Protein AF-0000000077381656 (afdb_homodimer)

Solvent-accessible surface area (backbone atoms only — not comparable to full-atom values): 23463 Å² total; per-residue (Å²): 128,86,70,74,46,64,30,61,81,81,68,75,57,71,47,64,65,58,49,47,50,50,49,53,52,39,46,58,72,67,50,82,81,83,72,47,64,28,35,45,24,39,45,29,92,87,41,49,25,40,42,42,78,43,64,52,71,50,64,46,96,87,68,21,48,31,38,74,52,41,70,78,34,67,66,43,50,25,39,72,77,38,36,39,21,8,30,30,33,74,46,70,72,35,52,33,76,84,64,41,86,60,57,25,30,34,37,41,29,32,39,36,14,37,55,41,74,58,54,74,88,57,45,57,67,55,54,71,69,49,52,68,71,57,53,52,41,70,73,70,47,58,51,72,33,77,52,57,63,69,58,50,48,51,50,50,52,51,50,51,51,51,44,65,71,67,70,56,82,82,75,82,57,89,46,60,47,38,31,34,35,47,57,50,26,41,37,41,35,30,36,31,90,84,25,50,56,27,27,41,35,32,38,62,42,96,88,67,47,51,48,76,43,44,27,33,100,129,87,70,70,45,63,30,62,82,80,69,74,57,72,48,62,65,59,50,47,50,51,47,53,51,38,46,58,72,67,48,82,81,82,72,46,65,29,35,44,23,39,44,32,92,89,42,49,24,41,41,43,76,43,63,53,72,49,63,44,96,87,68,21,49,30,40,74,51,41,69,78,32,68,68,42,51,24,39,72,75,38,38,41,21,8,30,30,34,75,46,70,73,35,52,33,76,83,64,40,84,62,58,25,30,34,35,42,30,32,39,35,14,38,54,42,71,58,56,74,88,57,45,57,67,56,54,71,69,50,51,67,72,57,53,50,42,70,72,69,48,59,49,72,33,79,50,56,63,70,60,50,49,52,50,50,54,50,51,51,52,53,43,66,70,66,70,56,82,81,74,83,56,88,47,59,47,38,32,34,34,47,58,48,26,42,37,42,36,31,36,30,89,80,25,51,54,26,26,39,36,33,37,60,41,95,87,68,48,52,48,76,41,45,27,32,100

Radius of gyration: 22.4 Å; Cα contacts (8 Å, |Δi|>4): 888; chains: 2; bounding box: 55×70×51 Å

InterPro domains:
  IPR000659 Pyridoxamine 5'-phosphate oxidase [PTHR10851] (9-215)
  IPR011576 Pyridoxamine 5'-phosphate oxidase, N-terminal [PF01243] (35-140)
  IPR012349 FMN-binding split barrel [G3DSA:2.30.110.10] (1-216)

pLDDT: mean 92.42, std 8.84, range [33.41, 98.88]

Sequence (434 aa):
MSQSAVAHIENFPCEPVTLFKQIIDAFSKKSTDGFTLMNLATVDEEFGVLNRNVIYRGLSEDDCIIYVTQRFTRNYKNIQANAKCGIAFYLPNLVVPSQGPNPANWQVRLIGATAEELPDSQLDAWWEKELLSSQIRDYIFPCGQPVNYDELLAKHDQFLRDYLASGRPLKRPATYTAFKFRAQRWDFLKAGSGQIADRVQYRCQQNGEWLATHVSTMSQSAVAHIENFPCEPVTLFKQIIDAFSKKSTDGFTLMNLATVDEEFGVLNRNVIYRGLSEDDCIIYVTQRFTRNYKNIQANAKCGIAFYLPNLVVPSQGPNPANWQVRLIGATAEELPDSQLDAWWEKELLSSQIRDYIFPCGQPVNYDELLAKHDQFLRDYLASGRPLKRPATYTAFKFRAQRWDFLKAGSGQIADRVQYRCQQNGEWLATHVST

Secondary structure (DSSP, 8-state):
---PEE-------SSHHHHHHHHHHHHHHH-SSS-EEEEEEEEETTTEEEEEEEEE--B-TTS-EEEEEETTSHHHHHHHH--EEEEEEEEEEE--GGG-SS-EEEEEEEEEEEEEEPPHHHHHHHHHHS-HHHHHHHHH--TTSB--HHHHHHHHHHHHHHHHHH-PPPPPPTTEEEEEEE-SEEEEEEE-TTEE-EEEEEEE-TTS-EEEEEB--/---PEE-------SSHHHHHHHHHHHHHHH-SSS-EEEEEEEEETTTEEEEEEEEE--B-TTS-EEEEEETTSHHHHHHHH--EEEEEEEEEEE--GGG-SS-EEEEEEEEEEEEEEPPHHHHHHHHHHS-HHHHHHHHH--TTSB--HHHHHHHHHHHHHHHHHH-PPPPPPTTEEEEEEE-SEEEEEEE-TTEE-EEEEEEE-TTS-EEEEEB--

Nearest PDB structures (foldseek):
  1jnw-assembly1_A-2  TM=8.272E-01  e=2.219E-14  Escherichia coli
  1ci0-assembly1_B  TM=8.255E-01  e=2.529E-12  Saccharomyces cerevisiae
  2a2j-assembly1_B  TM=8.279E-01  e=3.579E-11  Mycobacterium tuberculosis
  2fhq-assembly1_B  TM=6.643E-01  e=4.473E-05  Bacteroides thetaiotaomicron VPI-5482
  2hq7-assembly1_B  TM=6.265E-01  e=3.189E-05  Clostridium acetobutylicum

Organism: NCBI:txid30044

Foldseek 3Di:
DPPFAALDQDDCDQDNLVVVCLQVVQLCVVDDVNWFKKKKKFQAPPPGIDIDIATFPAADPVGFTKGKDFCPARVNVRCVVPQWMKMKGWRAQTQRPVSDGGTWIKMKIFARKGKDWDDPVCQQVVVVPDDPLVVLCVPQPPPPDDDDVVVSVVSSVVVVVVCVVVVDDDDDDPGIIMITIDGQKMKMWIGDPRHQIWIWMWGQDPVRTIDIDIDHD/DPPFAALDQDDCDQDNLVVVCLQVVQLCVVDDVNWFKKKKKFQAPPPGIDIDIATFLAADPVGFTKGKDFCPARVNVRCVVPQWMKMKGWRAQTQRPVSDGGTWIKMKIFARKGKDWDDPVCQQVVVVPDDPLVVLCVPQPPPPDDDDVVVSVVSSVVVVVVCVVVVDDDDDDPGIIMITIDGQKMKMWIGDPSHQIWIWMWGQDPVRTIDIDIDHD

Structure (mmCIF, N/CA/C/O backbone):
data_AF-0000000077381656-model_v1
#
loop_
_entity.id
_entity.type
_entity.pdbx_description
1 polymer "pyridoxal 5'-phosphate synthase"
#
loop_
_atom_site.group_PDB
_atom_site.id
_atom_site.type_symbol
_atom_site.label_atom_id
_atom_site.label_alt_id
_atom_site.label_comp_id
_atom_site.label_asym_id
_atom_site.label_entity_id
_atom_site.label_seq_id
_atom_site.pdbx_PDB_ins_code
_atom_site.Cartn_x
_atom_site.Cartn_y
_atom_site.Cartn_z
_atom_site.occupancy
_atom_site.B_iso_or_equiv
_atom_site.auth_seq_id
_atom_site.auth_comp_id
_atom_site.auth_asym_id
_atom_site.auth_atom_id
_atom_site.pdbx_PDB_model_num
ATOM 1 N N . MET A 1 1 ? 8.781 20.469 30.531 1 34.16 1 MET A N 1
ATOM 2 C CA . MET A 1 1 ? 7.941 20.609 29.344 1 34.16 1 MET A CA 1
ATOM 3 C C . MET A 1 1 ? 8.344 19.609 28.266 1 34.16 1 MET A C 1
ATOM 5 O O . MET A 1 1 ? 9.508 19.578 27.859 1 34.16 1 MET A O 1
ATOM 9 N N . SER A 1 2 ? 7.746 18.469 28.156 1 42.62 2 SER A N 1
ATOM 10 C CA . SER A 1 2 ? 8.211 17.25 27.516 1 42.62 2 SER A CA 1
ATOM 11 C C . SER A 1 2 ? 8.555 17.5 26.047 1 42.62 2 SER A C 1
ATOM 13 O O . 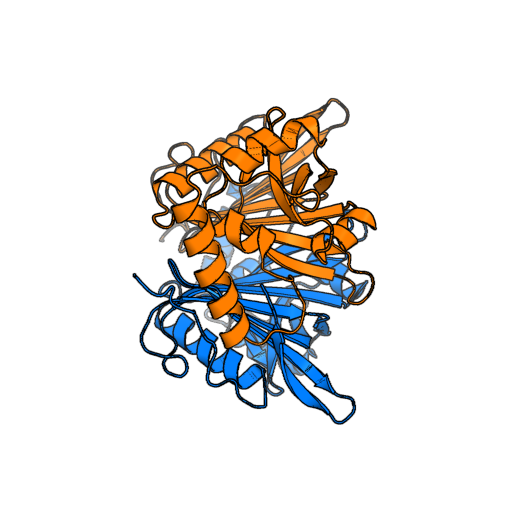SER A 1 2 ? 7.727 18 25.281 1 42.62 2 SER A O 1
ATOM 15 N N . GLN A 1 3 ? 9.781 18 25.781 1 49.53 3 GLN A N 1
ATOM 16 C CA . GLN A 1 3 ? 10.305 18.188 24.422 1 49.53 3 GLN A CA 1
ATOM 17 C C . GLN A 1 3 ? 9.852 17.062 23.5 1 49.53 3 GLN A C 1
ATOM 19 O O . GLN A 1 3 ? 9.945 15.883 23.859 1 49.53 3 GLN A O 1
ATOM 24 N N . SER A 1 4 ? 8.984 17.5 22.562 1 60.78 4 SER A N 1
ATOM 25 C CA . SER A 1 4 ? 8.633 16.5 21.562 1 60.78 4 SER A CA 1
ATOM 26 C C . SER A 1 4 ? 9.883 15.828 21 1 60.78 4 SER A C 1
ATOM 28 O O . SER A 1 4 ? 10.977 16.391 21.062 1 60.78 4 SER A O 1
ATOM 30 N N . ALA A 1 5 ? 9.812 14.523 20.891 1 69.12 5 ALA A N 1
ATOM 31 C CA . ALA A 1 5 ? 10.93 13.789 20.312 1 69.12 5 ALA A CA 1
ATOM 32 C C . ALA A 1 5 ? 10.766 13.648 18.797 1 69.12 5 ALA A C 1
ATOM 34 O O . ALA A 1 5 ? 9.695 13.938 18.25 1 69.12 5 ALA A O 1
ATOM 35 N N . VAL A 1 6 ? 11.82 13.688 18.109 1 71.56 6 VAL A N 1
ATOM 36 C CA . VAL A 1 6 ? 11.836 13.484 16.656 1 71.56 6 VAL A CA 1
ATOM 37 C C . VAL A 1 6 ? 12.234 12.047 16.344 1 71.56 6 VAL A C 1
ATOM 39 O O . VAL A 1 6 ? 13.133 11.492 16.984 1 71.56 6 VAL A O 1
ATOM 42 N N . ALA A 1 7 ? 11.5 11.477 15.406 1 83.56 7 ALA A N 1
ATOM 43 C CA . ALA A 1 7 ? 11.984 10.219 14.844 1 83.56 7 ALA A CA 1
ATOM 44 C C . ALA A 1 7 ? 13.062 10.461 13.789 1 83.56 7 ALA A C 1
ATOM 46 O O . ALA A 1 7 ? 12.875 10.141 12.617 1 83.56 7 ALA A O 1
ATOM 47 N N . HIS A 1 8 ? 14.141 10.945 14.195 1 86.5 8 HIS A N 1
ATOM 48 C CA . HIS A 1 8 ? 15.195 11.461 13.336 1 86.5 8 HIS A CA 1
ATOM 49 C C . HIS A 1 8 ? 15.883 10.328 12.57 1 86.5 8 HIS A C 1
ATOM 51 O O . HIS A 1 8 ? 16.188 9.281 13.148 1 86.5 8 HIS A O 1
ATOM 57 N N . ILE A 1 9 ? 16.031 10.586 11.289 1 91.81 9 ILE A N 1
ATOM 58 C CA . ILE A 1 9 ? 16.891 9.719 10.492 1 91.81 9 ILE A CA 1
ATOM 59 C C . ILE A 1 9 ? 18.312 10.266 10.477 1 91.81 9 ILE A C 1
ATOM 61 O O . ILE A 1 9 ? 18.578 11.281 9.828 1 91.81 9 ILE A O 1
ATOM 65 N N . GLU A 1 10 ? 19.266 9.805 11.188 1 83.94 10 GLU A N 1
ATOM 66 C CA . GLU A 1 10 ? 20.562 10.391 11.5 1 83.94 10 GLU A CA 1
ATOM 67 C C . GLU A 1 10 ? 21.641 9.852 10.562 1 83.94 10 GLU A C 1
ATOM 69 O O . GLU A 1 10 ? 22.609 10.547 10.266 1 83.94 10 GLU A O 1
ATOM 74 N N . ASN A 1 11 ? 21.656 8.727 10.125 1 83.94 11 ASN A N 1
ATOM 75 C CA . ASN A 1 11 ? 22.703 8.07 9.352 1 83.94 11 ASN A CA 1
ATOM 76 C C . ASN A 1 11 ? 22.172 7.516 8.039 1 83.94 11 ASN A C 1
ATOM 78 O O . ASN A 1 11 ? 21.953 6.309 7.914 1 83.94 11 ASN A O 1
ATOM 82 N N . PHE A 1 12 ? 22.047 8.508 7.172 1 86.75 12 PHE A N 1
ATOM 83 C CA . PHE A 1 12 ? 21.594 7.914 5.926 1 86.75 12 PHE A CA 1
ATOM 84 C C . PHE A 1 12 ? 22.734 7.789 4.926 1 86.75 12 PHE A C 1
ATOM 86 O O . PHE A 1 12 ? 23.156 8.781 4.328 1 86.75 12 PHE A O 1
ATOM 93 N N . PRO A 1 13 ? 23.156 6.652 4.613 1 94.25 13 PRO A N 1
ATOM 94 C CA . PRO A 1 13 ? 24.219 6.297 3.688 1 94.25 13 PRO A CA 1
ATOM 95 C C . PRO A 1 13 ? 24.109 7.004 2.34 1 94.25 13 PRO A C 1
ATOM 97 O O . PRO A 1 13 ? 23.016 7.477 1.982 1 94.25 13 PRO A O 1
ATOM 100 N N . CYS A 1 14 ? 25.266 6.988 1.572 1 94.94 14 CYS A N 1
ATOM 101 C CA . CYS A 1 14 ? 25.281 7.637 0.266 1 94.94 14 CYS A CA 1
ATOM 102 C C . CYS A 1 14 ? 24.328 6.957 -0.7 1 94.94 14 CYS A C 1
ATOM 104 O O . CYS A 1 14 ? 23.672 7.621 -1.502 1 94.94 14 CYS A O 1
ATOM 106 N N . GLU A 1 15 ? 24.25 5.652 -0.53 1 96.44 15 GLU A N 1
ATOM 107 C CA . GLU A 1 15 ? 23.359 4.883 -1.394 1 96.44 15 GLU A CA 1
ATOM 108 C C . GLU A 1 15 ? 22.047 4.539 -0.679 1 96.44 15 GLU A C 1
ATOM 110 O O . GLU A 1 15 ? 22.062 3.938 0.396 1 96.44 15 GLU A O 1
ATOM 115 N N . PRO A 1 16 ? 20.969 4.891 -1.317 1 97.75 16 PRO A N 1
ATOM 116 C CA . PRO A 1 16 ? 19.688 4.609 -0.668 1 97.75 16 PRO A CA 1
ATOM 117 C C . PRO A 1 16 ? 19.453 3.119 -0.445 1 97.75 16 PRO A C 1
ATOM 119 O O . PRO A 1 16 ? 18.828 2.729 0.544 1 97.75 16 PRO A O 1
ATOM 122 N N . VAL A 1 17 ? 19.906 2.291 -1.351 1 97.62 17 VAL A N 1
ATOM 123 C CA . VAL A 1 17 ? 19.672 0.856 -1.246 1 97.62 17 VAL A CA 1
ATOM 124 C C . VAL A 1 17 ? 20.328 0.308 0.014 1 97.62 17 VAL A C 1
ATOM 126 O O . VAL A 1 17 ? 19.859 -0.674 0.594 1 97.62 17 VAL A O 1
ATOM 129 N N . THR A 1 18 ? 21.406 0.919 0.464 1 97.56 18 THR A N 1
ATOM 130 C CA . THR A 1 18 ? 22.062 0.519 1.702 1 97.56 18 THR A CA 1
ATOM 131 C C . THR A 1 18 ? 21.125 0.71 2.896 1 97.56 18 THR A C 1
ATOM 133 O O . THR A 1 18 ? 21 -0.176 3.744 1 97.56 18 THR A O 1
ATOM 136 N N . LEU A 1 19 ? 20.5 1.862 2.945 1 97.75 19 LEU A N 1
ATOM 137 C CA . LEU A 1 19 ? 19.531 2.109 4.012 1 97.75 19 LEU A CA 1
ATOM 138 C C . LEU A 1 19 ? 18.359 1.139 3.922 1 97.75 19 LEU A C 1
ATOM 140 O O . LEU A 1 19 ? 17.906 0.601 4.938 1 97.75 19 LEU A O 1
ATOM 144 N N . PHE A 1 20 ? 17.906 0.901 2.725 1 98.38 20 PHE A N 1
ATOM 145 C CA . PHE A 1 20 ? 16.828 -0.048 2.523 1 98.38 20 PHE A CA 1
ATOM 146 C C . PHE A 1 20 ? 17.203 -1.425 3.057 1 98.38 20 PHE A C 1
ATOM 148 O O . PHE A 1 20 ? 16.422 -2.051 3.779 1 98.38 20 PHE A O 1
ATOM 155 N N . LYS A 1 21 ? 18.344 -1.89 2.711 1 97.69 21 LYS A N 1
ATOM 156 C CA . LYS A 1 21 ? 18.828 -3.195 3.162 1 97.69 21 LYS A CA 1
ATOM 157 C C . LYS A 1 21 ? 18.828 -3.281 4.688 1 97.69 21 LYS A C 1
ATOM 159 O O . LYS A 1 21 ? 18.438 -4.305 5.254 1 97.69 21 LYS A O 1
ATOM 164 N N . GLN A 1 22 ? 19.234 -2.246 5.352 1 97.19 22 GLN A N 1
ATOM 165 C CA . GLN A 1 22 ? 19.25 -2.219 6.812 1 97.19 22 GLN A CA 1
ATOM 166 C C . GLN A 1 22 ? 17.844 -2.342 7.379 1 97.19 22 GLN A C 1
ATOM 168 O O . GLN A 1 22 ? 17.625 -3.078 8.344 1 97.19 22 GLN A O 1
ATOM 173 N N . ILE A 1 23 ? 16.922 -1.679 6.785 1 97.31 23 ILE A N 1
ATOM 174 C CA . ILE A 1 23 ? 15.539 -1.657 7.25 1 97.31 23 ILE A CA 1
ATOM 175 C C . ILE A 1 23 ? 14.883 -3.012 6.984 1 97.31 23 ILE A C 1
ATOM 177 O O . ILE A 1 23 ? 14.289 -3.607 7.887 1 97.31 23 ILE A O 1
ATOM 181 N N . ILE A 1 24 ? 15.047 -3.475 5.742 1 97.25 24 ILE A N 1
ATOM 182 C CA . ILE A 1 24 ? 14.359 -4.695 5.344 1 97.25 24 ILE A CA 1
ATOM 183 C C . ILE A 1 24 ? 14.953 -5.895 6.074 1 97.25 24 ILE A C 1
ATOM 185 O O . ILE A 1 24 ? 14.25 -6.844 6.41 1 97.25 24 ILE A O 1
ATOM 189 N N . ASP A 1 25 ? 16.25 -5.891 6.309 1 95.5 25 ASP A N 1
ATOM 190 C CA . ASP A 1 25 ? 16.891 -6.945 7.09 1 95.5 25 ASP A CA 1
ATOM 191 C C . ASP A 1 25 ? 16.344 -6.98 8.516 1 95.5 25 ASP A C 1
ATOM 193 O O . ASP A 1 25 ? 16.094 -8.055 9.055 1 95.5 25 ASP A O 1
ATOM 197 N N . ALA A 1 26 ? 16.219 -5.812 9.117 1 96.19 26 ALA A N 1
ATOM 198 C CA . ALA A 1 26 ? 15.641 -5.738 10.453 1 96.19 26 ALA A CA 1
ATOM 199 C C . ALA A 1 26 ? 14.219 -6.301 10.461 1 96.19 26 ALA A C 1
ATOM 201 O O . ALA A 1 26 ? 13.836 -7.012 11.391 1 96.19 26 ALA A O 1
ATOM 202 N N . PHE A 1 27 ? 13.484 -5.949 9.445 1 96.31 27 PHE A N 1
ATOM 203 C CA . PHE A 1 27 ? 12.109 -6.418 9.367 1 96.31 27 PHE A CA 1
ATOM 204 C C . PHE A 1 27 ? 12.062 -7.934 9.211 1 96.31 27 PHE A C 1
ATOM 206 O O . PHE A 1 27 ? 11.234 -8.602 9.828 1 96.31 27 PHE A O 1
ATOM 213 N N . SER A 1 28 ? 12.898 -8.461 8.328 1 92.06 28 SER A N 1
ATOM 214 C CA . SER A 1 28 ? 12.93 -9.891 8.07 1 92.06 28 SER A CA 1
ATOM 215 C C . SER A 1 28 ? 13.227 -10.68 9.336 1 92.06 28 SER A C 1
ATOM 217 O O . SER A 1 28 ? 12.719 -11.789 9.516 1 92.06 28 SER A O 1
ATOM 219 N N . LYS A 1 29 ? 13.984 -10.188 10.211 1 90.81 29 LYS A N 1
ATOM 220 C CA . LYS A 1 29 ? 14.344 -10.844 11.461 1 90.81 29 LYS A CA 1
ATOM 221 C C . LYS A 1 29 ? 13.172 -10.828 12.445 1 90.81 29 LYS A C 1
ATOM 223 O O . LYS A 1 29 ? 13.047 -11.719 13.289 1 90.81 29 LYS 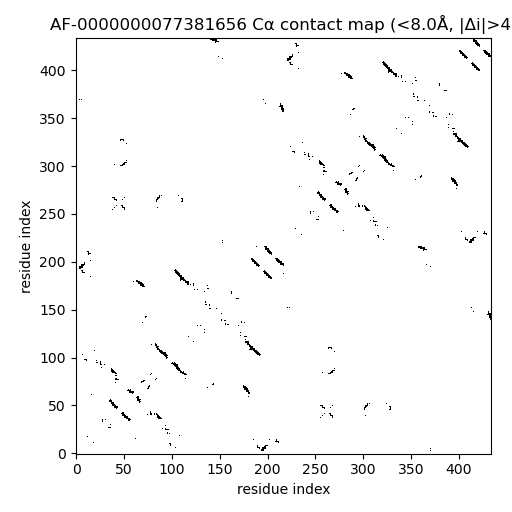A O 1
ATOM 228 N N . LYS A 1 30 ? 12.414 -9.836 12.297 1 87.75 30 LYS A N 1
ATOM 229 C CA . LYS A 1 30 ? 11.273 -9.672 13.203 1 87.75 30 LYS A CA 1
ATOM 230 C C . LYS A 1 30 ? 10.07 -10.477 12.711 1 87.75 30 LYS A C 1
ATOM 232 O O . LYS A 1 30 ? 9.312 -11.016 13.516 1 87.75 30 LYS A O 1
ATOM 237 N N . SER A 1 31 ? 9.93 -10.484 11.406 1 79.19 31 SER A N 1
ATOM 238 C CA . SER A 1 31 ? 8.742 -11.094 10.82 1 79.19 31 SER A CA 1
ATOM 239 C C . SER A 1 31 ? 8.773 -12.617 10.945 1 79.19 31 SER A C 1
ATOM 241 O O . SER A 1 31 ? 9.82 -13.234 10.734 1 79.19 31 SER A O 1
ATOM 243 N N . THR A 1 32 ? 7.59 -13.148 11.352 1 69.5 32 THR A N 1
ATOM 244 C CA . THR A 1 32 ? 7.52 -14.586 11.578 1 69.5 32 THR A CA 1
ATOM 245 C C . THR A 1 32 ? 6.848 -15.289 10.398 1 69.5 32 THR A C 1
ATOM 247 O O . THR A 1 32 ? 6.895 -16.516 10.289 1 69.5 32 THR A O 1
ATOM 250 N N . ASP A 1 33 ? 6.238 -14.562 9.547 1 69.06 33 ASP A N 1
ATOM 251 C CA . ASP A 1 33 ? 5.426 -15.234 8.539 1 69.06 33 ASP A CA 1
ATOM 252 C C . ASP A 1 33 ? 6.254 -15.555 7.297 1 69.06 33 ASP A C 1
ATOM 254 O O . ASP A 1 33 ? 5.785 -16.266 6.406 1 69.06 33 ASP A O 1
ATOM 258 N N . GLY A 1 34 ? 7.488 -15.141 7.316 1 71.75 34 GLY A N 1
ATOM 259 C CA . GLY A 1 34 ? 8.422 -15.539 6.273 1 71.75 34 GLY A CA 1
ATOM 260 C C . GLY A 1 34 ? 8.297 -14.703 5.016 1 71.75 34 GLY A C 1
ATOM 261 O O . GLY A 1 34 ? 9.094 -14.852 4.086 1 71.75 34 GLY A O 1
ATOM 262 N N . PHE A 1 35 ? 7.195 -13.844 4.941 1 82.69 35 PHE A N 1
ATOM 263 C CA . PHE A 1 35 ? 7.059 -13.055 3.725 1 82.69 35 PHE A CA 1
ATOM 264 C C . PHE A 1 35 ? 7.074 -11.562 4.043 1 82.69 35 PHE A C 1
ATOM 266 O O . PHE A 1 35 ? 6.578 -11.148 5.09 1 82.69 35 PHE A O 1
ATOM 273 N N . THR A 1 36 ? 7.742 -10.844 3.188 1 92.5 36 THR A N 1
ATOM 274 C CA . THR A 1 36 ? 7.641 -9.391 3.207 1 92.5 36 THR A CA 1
ATOM 275 C C . THR A 1 36 ? 6.785 -8.891 2.047 1 92.5 36 THR A C 1
ATOM 277 O O . THR A 1 36 ? 6.977 -9.312 0.903 1 92.5 36 THR A O 1
ATOM 280 N N . LEU A 1 37 ? 5.852 -8.078 2.418 1 95.5 37 LEU A N 1
ATOM 281 C CA . LEU A 1 37 ? 4.969 -7.551 1.384 1 95.5 37 LEU A CA 1
ATOM 282 C C . LEU A 1 37 ? 5.41 -6.156 0.954 1 95.5 37 LEU A C 1
ATOM 284 O O . LEU A 1 37 ? 6.035 -5.43 1.731 1 95.5 37 LEU A O 1
ATOM 288 N N . MET A 1 38 ? 5.113 -5.848 -0.214 1 98.06 38 MET A N 1
ATOM 289 C CA . MET A 1 38 ? 5.164 -4.484 -0.733 1 98.06 38 MET A CA 1
ATOM 290 C C . MET A 1 38 ? 3.908 -4.156 -1.531 1 98.06 38 MET A C 1
ATOM 292 O O . MET A 1 38 ? 3.213 -5.059 -2.002 1 98.06 38 MET A O 1
ATOM 296 N N . ASN A 1 39 ? 3.596 -2.898 -1.576 1 98.81 39 ASN A N 1
ATOM 297 C CA . ASN A 1 39 ? 2.527 -2.455 -2.465 1 98.81 39 ASN A CA 1
ATOM 298 C C . ASN A 1 39 ? 3.068 -2.059 -3.836 1 98.81 39 ASN A C 1
ATOM 300 O O . ASN A 1 39 ? 4.09 -1.377 -3.932 1 98.81 39 ASN A O 1
ATOM 304 N N . LEU A 1 40 ? 2.43 -2.57 -4.832 1 98.88 40 LEU A N 1
ATOM 305 C CA . LEU A 1 40 ? 2.771 -2.252 -6.211 1 98.88 40 LEU A CA 1
ATOM 306 C C . LEU A 1 40 ? 1.629 -1.51 -6.898 1 98.88 40 LEU A C 1
ATOM 308 O O . LEU A 1 40 ? 0.502 -2.008 -6.949 1 98.88 40 LEU A O 1
ATOM 312 N N . ALA A 1 41 ? 1.943 -0.337 -7.375 1 98.88 41 ALA A N 1
ATOM 313 C CA . ALA A 1 41 ? 0.974 0.432 -8.148 1 98.88 41 ALA A CA 1
ATOM 314 C C . ALA A 1 41 ? 1.371 0.491 -9.625 1 98.88 41 ALA A C 1
ATOM 316 O O . ALA A 1 41 ? 2.547 0.679 -9.945 1 98.88 41 ALA A O 1
ATOM 317 N N . THR A 1 42 ? 0.43 0.291 -10.492 1 98.56 42 THR A N 1
ATOM 318 C CA . THR A 1 42 ? 0.629 0.311 -11.938 1 98.56 42 THR A CA 1
ATOM 319 C C . THR A 1 42 ? -0.433 1.169 -12.617 1 98.56 42 THR A C 1
ATOM 321 O O . THR A 1 42 ? -1.458 1.493 -12.016 1 98.56 42 THR A O 1
ATOM 324 N N . VAL A 1 43 ? -0.097 1.575 -13.797 1 97 43 VAL A N 1
ATOM 325 C CA . VAL A 1 43 ? -1.084 2.238 -14.648 1 97 43 VAL A CA 1
ATOM 326 C C . VAL A 1 43 ? -1.929 1.193 -15.375 1 97 43 VAL A C 1
ATOM 328 O O . VAL A 1 43 ? -1.395 0.233 -15.93 1 97 43 VAL A O 1
ATOM 331 N N . ASP A 1 44 ? -3.199 1.38 -15.258 1 95.69 44 ASP A N 1
ATOM 332 C CA . ASP A 1 44 ? -4.145 0.448 -15.867 1 95.69 44 ASP A CA 1
ATOM 333 C C . ASP A 1 44 ? -5.008 1.146 -16.906 1 95.69 44 ASP A C 1
ATOM 335 O O . ASP A 1 44 ? -5.535 2.232 -16.672 1 95.69 44 ASP A O 1
ATOM 339 N N . GLU A 1 45 ? -5.156 0.568 -18.031 1 92.81 45 GLU A N 1
ATOM 340 C CA . GLU A 1 45 ? -5.895 1.181 -19.141 1 92.81 45 GLU A CA 1
ATOM 341 C C . GLU A 1 45 ? -7.387 1.264 -18.828 1 92.81 45 GLU A C 1
ATOM 343 O O . GLU A 1 45 ? -8.07 2.184 -19.281 1 92.81 45 GLU A O 1
ATOM 348 N N . GLU A 1 46 ? -7.887 0.384 -18.125 1 93.19 46 GLU A N 1
ATOM 349 C CA . GLU A 1 46 ? -9.32 0.299 -17.859 1 93.19 46 GLU A CA 1
ATOM 350 C C . GLU A 1 46 ? -9.719 1.179 -16.688 1 93.19 46 GLU A C 1
ATOM 352 O O . GLU A 1 46 ? -10.664 1.958 -16.781 1 93.19 46 GLU A O 1
ATOM 357 N N . PHE A 1 47 ? -8.875 1.16 -15.609 1 95.31 47 PHE A N 1
ATOM 358 C CA . PHE A 1 47 ? -9.289 1.778 -14.359 1 95.31 47 PHE A CA 1
ATOM 359 C C . PHE A 1 47 ? -8.438 2.998 -14.047 1 95.31 47 PHE A C 1
ATOM 361 O O . PHE A 1 47 ? -8.695 3.713 -13.07 1 95.31 47 PHE A O 1
ATOM 368 N N . GLY A 1 48 ? -7.367 3.227 -14.867 1 95.5 48 GLY A N 1
ATOM 369 C CA . GLY A 1 48 ? -6.441 4.32 -14.625 1 95.5 48 GLY A CA 1
ATOM 370 C C . GLY A 1 48 ? -5.234 3.916 -13.797 1 95.5 48 GLY A C 1
ATOM 371 O O . GLY A 1 48 ? -4.105 3.926 -14.289 1 95.5 48 GLY A O 1
ATOM 372 N N . VAL A 1 49 ? -5.504 3.568 -12.5 1 97.81 49 VAL A N 1
ATOM 373 C CA . VAL A 1 49 ? -4.418 3.146 -11.617 1 97.81 49 VAL A CA 1
ATOM 374 C C . VAL A 1 49 ? -4.891 1.996 -10.734 1 97.81 49 VAL A C 1
ATOM 376 O O . VAL A 1 49 ? -6.043 1.974 -10.297 1 97.81 49 VAL A O 1
ATOM 379 N N . LEU A 1 50 ? -4.027 1.053 -10.562 1 98 50 LEU A N 1
ATOM 380 C CA . LEU A 1 50 ? -4.273 -0.07 -9.656 1 98 50 LEU A CA 1
ATOM 381 C C . LEU A 1 50 ? -3.146 -0.209 -8.641 1 98 50 LEU A C 1
ATOM 383 O O . LEU A 1 50 ? -2.01 0.179 -8.914 1 98 50 LEU A O 1
ATOM 387 N N . ASN A 1 51 ? -3.506 -0.677 -7.508 1 98.56 51 ASN A N 1
ATOM 388 C CA . ASN A 1 51 ? -2.492 -1.064 -6.535 1 98.56 51 ASN A CA 1
ATOM 389 C C . ASN A 1 51 ? -2.889 -2.338 -5.789 1 98.56 51 ASN A C 1
ATOM 391 O O . ASN A 1 51 ? -4.074 -2.66 -5.691 1 98.56 51 ASN A O 1
ATOM 395 N N . ARG A 1 52 ? -1.899 -3.076 -5.355 1 98 52 ARG A N 1
ATOM 396 C CA . ARG A 1 52 ? -2.074 -4.309 -4.594 1 98 52 ARG A CA 1
ATOM 397 C C . ARG A 1 52 ? -0.804 -4.66 -3.826 1 98 52 ARG A C 1
ATOM 399 O O . ARG A 1 52 ? 0.296 -4.266 -4.219 1 98 52 ARG A O 1
ATOM 406 N N . ASN A 1 53 ? -1.019 -5.379 -2.781 1 97.5 53 ASN A N 1
ATOM 407 C CA . ASN A 1 53 ? 0.137 -5.934 -2.086 1 97.5 53 ASN A CA 1
ATOM 408 C C . ASN A 1 53 ? 0.629 -7.215 -2.752 1 97.5 53 ASN A C 1
ATOM 410 O O . ASN A 1 53 ? -0.173 -8.07 -3.129 1 97.5 53 ASN A O 1
ATOM 414 N N . VAL A 1 54 ? 1.884 -7.289 -2.947 1 96.56 54 VAL A N 1
ATOM 415 C CA . VAL A 1 54 ? 2.549 -8.453 -3.527 1 96.56 54 VAL A CA 1
ATOM 416 C C . VAL A 1 54 ? 3.725 -8.867 -2.648 1 96.56 54 VAL A C 1
ATOM 418 O O . VAL A 1 54 ? 4.098 -8.148 -1.719 1 96.56 54 VAL A O 1
ATOM 421 N N . ILE A 1 55 ? 4.234 -10.016 -2.906 1 94.5 55 ILE A N 1
ATOM 422 C CA . ILE A 1 55 ? 5.34 -10.523 -2.104 1 94.5 55 ILE A CA 1
ATOM 423 C C . ILE A 1 55 ? 6.66 -9.953 -2.621 1 94.5 55 ILE A C 1
ATOM 425 O O . ILE A 1 55 ? 6.949 -10.039 -3.816 1 94.5 55 ILE A O 1
ATOM 429 N N . TYR A 1 56 ? 7.359 -9.281 -1.748 1 96.75 56 TYR A N 1
ATOM 430 C CA . TYR A 1 56 ? 8.727 -8.859 -2.012 1 96.75 56 TYR A CA 1
ATOM 431 C C . TYR A 1 56 ? 9.664 -10.062 -2.09 1 96.75 56 TYR A C 1
ATOM 433 O O . TYR A 1 56 ? 9.719 -10.867 -1.158 1 96.75 56 TYR A O 1
ATOM 441 N N . ARG A 1 57 ? 10.438 -10.18 -3.217 1 95.62 57 ARG A N 1
ATOM 442 C CA . ARG A 1 57 ? 11.227 -11.383 -3.426 1 95.62 57 ARG A CA 1
ATOM 443 C C . ARG A 1 57 ? 12.711 -11.117 -3.172 1 95.62 57 ARG A C 1
ATOM 445 O O . ARG A 1 57 ? 13.539 -12.023 -3.303 1 95.62 57 ARG A O 1
ATOM 452 N N . GLY A 1 58 ? 13.023 -9.914 -2.852 1 95.62 58 GLY A N 1
ATOM 453 C CA . GLY A 1 58 ? 14.414 -9.57 -2.604 1 95.62 58 GLY A CA 1
ATOM 454 C C . GLY A 1 58 ? 14.984 -8.625 -3.637 1 95.62 58 GLY A C 1
ATOM 455 O O . GLY A 1 58 ? 14.242 -7.91 -4.316 1 95.62 58 GLY A O 1
ATOM 456 N N . LEU A 1 59 ? 16.312 -8.492 -3.641 1 96.62 59 LEU A N 1
ATOM 457 C CA . LEU A 1 59 ? 17.031 -7.609 -4.547 1 96.62 59 LEU A CA 1
ATOM 458 C C . LEU A 1 59 ? 17.781 -8.406 -5.605 1 96.62 59 LEU A C 1
ATOM 460 O O . LEU A 1 59 ? 18.312 -9.484 -5.32 1 96.62 59 LEU A O 1
ATOM 464 N N . SER A 1 60 ? 17.766 -7.887 -6.809 1 96.19 60 SER A N 1
ATOM 465 C CA . SER A 1 60 ? 18.641 -8.43 -7.852 1 96.19 60 SER A CA 1
ATOM 466 C C . SER A 1 60 ? 20.109 -8.156 -7.551 1 96.19 60 SER A C 1
ATOM 468 O O . SER A 1 60 ? 20.422 -7.461 -6.586 1 96.19 60 SER A O 1
ATOM 470 N N . GLU A 1 61 ? 21 -8.703 -8.383 1 93.06 61 GLU A N 1
ATOM 471 C CA . GLU A 1 61 ? 22.438 -8.492 -8.227 1 93.06 61 GLU A CA 1
ATOM 472 C C . GLU A 1 61 ? 22.797 -7.016 -8.336 1 93.06 61 GLU A C 1
ATOM 474 O O . GLU A 1 61 ? 23.719 -6.547 -7.684 1 93.06 61 GLU A O 1
ATOM 479 N N . ASP A 1 62 ? 22.109 -6.34 -9.164 1 94.75 62 ASP A N 1
ATOM 480 C CA . ASP A 1 62 ? 22.359 -4.914 -9.352 1 94.75 62 ASP A CA 1
ATOM 481 C C . ASP A 1 62 ? 21.453 -4.07 -8.469 1 94.75 62 ASP A C 1
ATOM 483 O O . ASP A 1 62 ? 21.109 -2.938 -8.82 1 94.75 62 ASP A O 1
ATOM 487 N N . ASP A 1 63 ? 20.875 -4.648 -7.375 1 95.31 63 ASP A N 1
ATOM 488 C CA . ASP A 1 63 ? 20.219 -3.988 -6.246 1 95.31 63 ASP A CA 1
ATOM 489 C C . ASP A 1 63 ? 18.859 -3.41 -6.66 1 95.31 63 ASP A C 1
ATOM 491 O O . ASP A 1 63 ? 18.484 -2.332 -6.203 1 95.31 63 ASP A O 1
ATOM 495 N N . CYS A 1 64 ? 18.156 -4.113 -7.602 1 97.62 64 CYS A N 1
ATOM 496 C CA . CYS A 1 64 ? 16.797 -3.75 -7.957 1 97.62 64 CYS A CA 1
ATOM 497 C C . CYS A 1 64 ? 15.789 -4.641 -7.234 1 97.62 64 CYS A C 1
ATOM 499 O O . CYS A 1 64 ? 16.047 -5.832 -7.035 1 97.62 64 CYS A O 1
ATOM 501 N N . ILE A 1 65 ? 14.68 -4.082 -6.82 1 98.31 65 ILE A N 1
ATOM 502 C CA . ILE A 1 65 ? 13.609 -4.832 -6.172 1 98.31 65 ILE A CA 1
ATOM 503 C C . ILE A 1 65 ? 13.023 -5.84 -7.156 1 98.31 65 ILE A C 1
ATOM 505 O O . ILE A 1 65 ? 12.773 -5.512 -8.32 1 98.31 65 ILE A O 1
ATOM 509 N N . ILE A 1 66 ? 12.719 -7.059 -6.66 1 98 66 ILE A N 1
ATOM 510 C CA . ILE A 1 66 ? 12.234 -8.117 -7.539 1 98 66 ILE A CA 1
ATOM 511 C C . ILE A 1 66 ? 10.773 -8.43 -7.211 1 98 66 ILE A C 1
ATOM 513 O O . ILE A 1 66 ? 10.406 -8.531 -6.039 1 98 66 ILE A O 1
ATOM 517 N N . TYR A 1 67 ? 10.023 -8.562 -8.25 1 98.31 67 TYR A N 1
ATOM 518 C CA . TYR A 1 67 ? 8.641 -9.008 -8.195 1 98.31 67 TYR A CA 1
ATOM 519 C C . TYR A 1 67 ? 8.398 -10.164 -9.156 1 98.31 67 TYR A C 1
ATOM 521 O O . TYR A 1 67 ? 8.695 -10.055 -10.352 1 98.31 67 TYR A O 1
ATOM 529 N N . VAL A 1 68 ? 7.855 -11.273 -8.648 1 97.12 68 VAL A N 1
ATOM 530 C CA . VAL A 1 68 ? 7.547 -12.445 -9.469 1 97.12 68 VAL A CA 1
ATOM 531 C C . VAL A 1 68 ? 6.055 -12.461 -9.797 1 97.12 68 VAL A C 1
ATOM 533 O O . VAL A 1 68 ? 5.219 -12.164 -8.945 1 97.12 68 VAL A O 1
ATOM 536 N N . THR A 1 69 ? 5.75 -12.805 -11.031 1 96.81 69 THR A N 1
ATOM 537 C CA . THR A 1 69 ? 4.367 -12.883 -11.492 1 96.81 69 THR A CA 1
ATOM 538 C C . THR A 1 69 ? 4.25 -13.82 -12.688 1 96.81 69 THR A C 1
ATOM 540 O O . THR A 1 69 ? 5.145 -14.633 -12.938 1 96.81 69 THR A O 1
ATOM 543 N N . GLN A 1 70 ? 3.049 -13.875 -13.281 1 96.31 70 GLN A N 1
ATOM 544 C CA . GLN A 1 70 ? 2.809 -14.664 -14.484 1 96.31 70 GLN A CA 1
ATOM 545 C C . GLN A 1 70 ? 2.469 -13.766 -15.672 1 96.31 70 GLN A C 1
ATOM 547 O O . GLN A 1 70 ? 1.839 -12.719 -15.508 1 96.31 70 GLN A O 1
ATOM 552 N N . ARG A 1 71 ? 2.783 -14.188 -16.875 1 96.25 71 ARG A N 1
ATOM 553 C CA . ARG A 1 71 ? 2.719 -13.375 -18.078 1 96.25 71 ARG A CA 1
ATOM 554 C C . ARG A 1 71 ? 1.272 -13.141 -18.5 1 96.25 71 ARG A C 1
ATOM 556 O O . ARG A 1 71 ? 1.011 -12.398 -19.453 1 96.25 71 ARG A O 1
ATOM 563 N N . PHE A 1 72 ? 0.299 -13.602 -17.766 1 93.56 72 PHE A N 1
ATOM 564 C CA . PHE A 1 72 ? -1.086 -13.391 -18.172 1 93.56 72 PHE A CA 1
ATOM 565 C C . PHE A 1 72 ? -1.836 -12.57 -17.125 1 93.56 72 PHE A C 1
ATOM 567 O O . PHE A 1 72 ? -3.01 -12.242 -17.312 1 93.56 72 PHE A O 1
ATOM 574 N N . THR A 1 73 ? -1.182 -12.289 -16.062 1 94.75 73 THR A N 1
ATOM 575 C CA . THR A 1 73 ? -1.838 -11.539 -15 1 94.75 73 THR A CA 1
ATOM 576 C C . THR A 1 73 ? -2.1 -10.102 -15.43 1 94.75 73 THR A C 1
ATOM 578 O O . THR A 1 73 ? -1.476 -9.602 -16.375 1 94.75 73 THR A O 1
ATOM 581 N N . ARG A 1 74 ? -2.951 -9.438 -14.797 1 94.06 74 ARG A N 1
ATOM 582 C CA . ARG A 1 74 ? -3.24 -8.031 -15.062 1 94.06 74 ARG A CA 1
ATOM 583 C C . ARG A 1 74 ? -2.008 -7.164 -14.82 1 94.06 74 ARG A C 1
ATOM 585 O O . ARG A 1 74 ? -1.738 -6.234 -15.586 1 94.06 74 ARG A O 1
ATOM 592 N N . ASN A 1 75 ? -1.274 -7.449 -13.742 1 94.94 75 ASN A N 1
ATOM 593 C CA . ASN A 1 75 ? -0.043 -6.715 -13.477 1 94.94 75 ASN A CA 1
ATOM 594 C C . ASN A 1 75 ? 0.916 -6.789 -14.664 1 94.94 75 ASN A C 1
ATOM 596 O O . ASN A 1 75 ? 1.499 -5.777 -15.062 1 94.94 75 ASN A O 1
ATOM 600 N N . TYR A 1 76 ? 1.065 -7.973 -15.102 1 96.94 76 TYR A N 1
ATOM 601 C CA . TYR A 1 76 ? 1.966 -8.164 -16.234 1 96.94 76 TYR A CA 1
ATOM 602 C C . TYR A 1 76 ? 1.536 -7.316 -17.422 1 96.94 76 TYR A C 1
ATOM 604 O O . TYR A 1 76 ? 2.354 -6.605 -18.016 1 96.94 76 TYR A O 1
ATOM 612 N N . LYS A 1 77 ? 0.277 -7.363 -17.766 1 96.81 77 LYS A N 1
ATOM 613 C CA . LYS A 1 77 ? -0.253 -6.609 -18.891 1 96.81 77 LYS A CA 1
ATOM 614 C C . LYS A 1 77 ? -0.071 -5.105 -18.688 1 96.81 77 LYS A C 1
ATOM 616 O O . LYS A 1 77 ? 0.3 -4.387 -19.609 1 96.81 77 LYS A O 1
ATOM 621 N N . ASN A 1 78 ? -0.35 -4.656 -17.5 1 97.75 78 ASN A N 1
ATOM 622 C CA . ASN A 1 78 ? -0.164 -3.244 -17.188 1 97.75 78 ASN A CA 1
ATOM 623 C C . ASN A 1 78 ? 1.281 -2.805 -17.406 1 97.75 78 ASN A C 1
ATOM 625 O O . ASN A 1 78 ? 1.534 -1.785 -18.047 1 97.75 78 ASN A O 1
ATOM 629 N N . ILE A 1 79 ? 2.195 -3.598 -16.875 1 98.31 79 ILE A N 1
ATOM 630 C CA . ILE A 1 79 ? 3.613 -3.248 -16.906 1 98.31 79 ILE A CA 1
ATOM 631 C C . ILE A 1 79 ? 4.125 -3.291 -18.344 1 98.31 79 ILE A C 1
ATOM 633 O O . ILE A 1 79 ? 4.941 -2.459 -18.734 1 98.31 79 ILE A O 1
ATOM 637 N N . GLN A 1 80 ? 3.605 -4.238 -19.094 1 97.88 80 GLN A N 1
ATOM 638 C CA . GLN A 1 80 ? 3.977 -4.305 -20.5 1 97.88 80 GLN A CA 1
ATOM 639 C C . GLN A 1 80 ? 3.533 -3.047 -21.25 1 97.88 80 GLN A C 1
ATOM 641 O O . GLN A 1 80 ? 4.246 -2.557 -22.125 1 97.88 80 GLN A O 1
ATOM 646 N N . ALA A 1 81 ? 2.404 -2.584 -20.922 1 97.69 81 ALA A N 1
ATOM 647 C CA . ALA A 1 81 ? 1.848 -1.408 -21.578 1 97.69 81 ALA A CA 1
ATOM 648 C C . ALA A 1 81 ? 2.525 -0.131 -21.094 1 97.69 81 ALA A C 1
ATOM 650 O O . ALA A 1 81 ? 2.705 0.817 -21.859 1 97.69 81 ALA A O 1
ATOM 651 N N . ASN A 1 82 ? 2.836 -0.026 -19.859 1 97.44 82 ASN A N 1
ATOM 652 C CA . ASN A 1 82 ? 3.494 1.1 -19.203 1 97.44 82 ASN A CA 1
ATOM 653 C C . ASN A 1 82 ? 4.395 0.637 -18.062 1 97.44 82 ASN A C 1
ATOM 655 O O . ASN A 1 82 ? 3.908 0.237 -17.016 1 97.44 82 ASN A O 1
ATOM 659 N N . ALA A 1 83 ? 5.664 0.779 -18.219 1 98.12 83 ALA A N 1
ATOM 660 C CA . ALA A 1 83 ? 6.637 0.174 -17.312 1 98.12 83 ALA A CA 1
ATOM 661 C C . ALA A 1 83 ? 6.797 1.007 -16.047 1 98.12 83 ALA A C 1
ATOM 663 O O . ALA A 1 83 ? 7.5 0.605 -15.109 1 98.12 83 ALA A O 1
ATOM 664 N N . LYS A 1 84 ? 6.195 2.195 -15.961 1 97.81 84 LYS A N 1
ATOM 665 C CA . LYS A 1 84 ? 6.277 3.029 -14.766 1 97.81 84 LYS A CA 1
ATOM 666 C C . LYS A 1 84 ? 5.434 2.449 -13.633 1 97.81 84 LYS A C 1
ATOM 668 O O . LYS A 1 84 ? 4.277 2.076 -13.836 1 97.81 84 LYS A O 1
ATOM 673 N N . CYS A 1 85 ? 6.039 2.385 -12.461 1 98.69 85 CYS A N 1
ATOM 674 C CA . CYS A 1 85 ? 5.379 1.804 -11.297 1 98.69 85 CYS A CA 1
ATOM 675 C C . CYS A 1 85 ? 5.664 2.621 -10.047 1 98.69 85 CYS A C 1
ATOM 677 O O . CYS A 1 85 ? 6.586 3.441 -10.031 1 98.69 85 CYS A O 1
ATOM 679 N N . GLY A 1 86 ? 4.812 2.5 -9.086 1 98.69 86 GLY A N 1
ATOM 680 C CA . GLY A 1 86 ? 5.066 2.928 -7.715 1 98.69 86 GLY A CA 1
ATOM 681 C C . GLY A 1 86 ? 5.16 1.772 -6.738 1 98.69 86 GLY A C 1
ATOM 682 O O . GLY A 1 86 ? 4.398 0.809 -6.832 1 98.69 86 GLY A O 1
ATOM 683 N N . ILE A 1 87 ? 6.098 1.83 -5.848 1 98.88 87 ILE A N 1
ATOM 684 C CA . ILE A 1 87 ? 6.27 0.777 -4.852 1 98.88 87 ILE A CA 1
ATOM 685 C C . ILE A 1 87 ? 6.352 1.394 -3.457 1 98.88 87 ILE A C 1
ATOM 687 O O . ILE A 1 87 ? 7.004 2.424 -3.264 1 98.88 87 ILE A O 1
ATOM 691 N N . ALA A 1 88 ? 5.719 0.767 -2.514 1 98.88 88 ALA A N 1
ATOM 692 C CA . ALA A 1 88 ? 5.777 1.229 -1.129 1 98.88 88 ALA A CA 1
ATOM 693 C C . ALA A 1 88 ? 5.844 0.053 -0.16 1 98.88 88 ALA A C 1
ATOM 695 O O . ALA A 1 88 ? 5.145 -0.949 -0.34 1 98.88 88 ALA A O 1
ATOM 696 N N . PHE A 1 89 ? 6.746 0.161 0.798 1 98.5 89 PHE A N 1
ATOM 697 C CA . PHE A 1 89 ? 6.816 -0.734 1.947 1 98.5 89 PHE A CA 1
ATOM 698 C C . PHE A 1 89 ? 6.328 -0.035 3.209 1 98.5 89 PHE A C 1
ATOM 700 O O . PHE A 1 89 ? 6.613 1.145 3.424 1 98.5 89 PHE A O 1
ATOM 707 N N . TYR A 1 90 ? 5.586 -0.719 3.961 1 97.12 90 TYR A N 1
ATOM 708 C CA . TYR A 1 90 ? 5.297 -0.289 5.324 1 97.12 90 TYR A CA 1
ATOM 709 C C . TYR A 1 90 ? 5.777 -1.323 6.336 1 97.12 90 TYR A C 1
ATOM 711 O O . TYR A 1 90 ? 5.359 -2.482 6.293 1 97.12 90 TYR A O 1
ATOM 719 N N . LEU A 1 91 ? 6.641 -0.913 7.145 1 96.25 91 LEU A N 1
ATOM 720 C CA . LEU A 1 91 ? 7.332 -1.774 8.094 1 96.25 91 LEU A CA 1
ATOM 721 C C . LEU A 1 91 ? 7.191 -1.237 9.516 1 96.25 91 LEU A C 1
ATOM 723 O O . LEU A 1 91 ? 8 -0.417 9.953 1 96.25 91 LEU A O 1
ATOM 727 N N . PRO A 1 92 ? 6.16 -1.739 10.234 1 92.88 92 PRO A N 1
ATOM 728 C CA . PRO A 1 92 ? 5.816 -1.135 11.523 1 92.88 92 PRO A CA 1
ATOM 729 C C . PRO A 1 92 ? 6.664 -1.671 12.68 1 92.88 92 PRO A C 1
ATOM 731 O O . PRO A 1 92 ? 7.094 -2.826 12.648 1 92.88 92 PRO A O 1
ATOM 734 N N . ASN A 1 93 ? 6.836 -0.772 13.672 1 91.69 93 ASN A N 1
ATOM 735 C CA . ASN A 1 93 ? 7.371 -1.134 14.977 1 91.69 93 ASN A CA 1
ATOM 736 C C . ASN A 1 93 ? 8.727 -1.829 14.859 1 91.69 93 ASN A C 1
ATOM 738 O O . ASN A 1 93 ? 8.914 -2.926 15.391 1 91.69 93 ASN A O 1
ATOM 742 N N . LEU A 1 94 ? 9.617 -1.155 14.195 1 94.25 94 LEU A N 1
ATOM 743 C CA . LEU A 1 94 ? 10.898 -1.768 13.875 1 94.25 94 LEU A CA 1
ATOM 744 C C . LEU A 1 94 ? 12.039 -1.07 14.617 1 94.25 94 LEU A C 1
ATOM 746 O O . LEU A 1 94 ? 12.062 0.159 14.711 1 94.25 94 LEU A O 1
ATOM 750 N N . VAL A 1 95 ? 12.867 -1.897 15.141 1 94.75 95 VAL A N 1
ATOM 751 C CA . VAL A 1 95 ? 14.156 -1.377 15.594 1 94.75 95 VAL A CA 1
ATOM 752 C C . VAL A 1 95 ? 15.219 -1.606 14.516 1 94.75 95 VAL A C 1
ATOM 754 O O . VAL A 1 95 ? 15.484 -2.748 14.133 1 94.75 95 VAL A O 1
ATOM 757 N N . VAL A 1 96 ? 15.695 -0.569 13.961 1 95.12 96 VAL A N 1
ATOM 758 C CA . VAL A 1 96 ? 16.812 -0.609 13.008 1 95.12 96 VAL A CA 1
ATOM 759 C C . VAL A 1 96 ? 18.094 -0.169 13.695 1 95.12 96 VAL A C 1
ATOM 761 O O . VAL A 1 96 ? 18.297 1.02 13.961 1 95.12 96 VAL A O 1
ATOM 764 N N . PRO A 1 97 ? 18.984 -1.06 13.93 1 94.31 97 PRO A N 1
ATOM 765 C CA . PRO A 1 97 ? 20.156 -0.771 14.773 1 94.31 97 PRO A CA 1
ATOM 766 C C . PRO A 1 97 ? 20.922 0.473 14.32 1 94.31 97 PRO A C 1
ATOM 768 O O . PRO A 1 97 ? 21.344 1.28 15.156 1 94.31 97 PRO A O 1
ATOM 771 N N . SER A 1 98 ? 21.078 0.688 13.094 1 93.44 98 SER A N 1
ATOM 772 C CA . SER A 1 98 ? 21.828 1.82 12.57 1 93.44 98 SER A CA 1
ATOM 773 C C . SER A 1 98 ? 21.094 3.133 12.797 1 93.44 98 SER A C 1
ATOM 775 O O . SER A 1 98 ? 21.641 4.211 12.586 1 93.44 98 SER A O 1
ATOM 777 N N . GLN A 1 99 ? 19.781 3.023 13.234 1 93.19 99 GLN A N 1
ATOM 778 C CA . GLN A 1 99 ? 18.953 4.211 13.383 1 93.19 99 GLN A CA 1
ATOM 779 C C . GLN A 1 99 ? 18.5 4.383 14.828 1 93.19 99 GLN A C 1
ATOM 781 O O . GLN A 1 99 ? 17.469 5.027 15.094 1 93.19 99 GLN A O 1
ATOM 786 N N . GLY A 1 100 ? 19.203 3.729 15.758 1 90.12 100 GLY A N 1
ATOM 787 C CA . GLY A 1 100 ? 18.922 3.893 17.172 1 90.12 100 GLY A CA 1
ATOM 788 C C . GLY A 1 100 ? 18.109 2.748 17.75 1 90.12 100 GLY A C 1
ATOM 789 O O . GLY A 1 100 ? 17.656 1.87 17.016 1 90.12 100 GLY A O 1
ATOM 790 N N . PRO A 1 101 ? 17.859 2.775 19.062 1 91.56 101 PRO A N 1
ATOM 791 C CA . PRO A 1 101 ? 17.297 1.62 19.766 1 91.56 101 PRO A CA 1
ATOM 792 C C . PRO A 1 101 ? 15.766 1.659 19.828 1 91.56 101 PRO A C 1
ATOM 794 O O . PRO A 1 101 ? 15.141 0.67 20.219 1 91.56 101 PRO A O 1
ATOM 797 N N . ASN A 1 102 ? 15.211 2.758 19.5 1 90.62 102 ASN A N 1
ATOM 798 C CA . ASN A 1 102 ? 13.773 2.912 19.672 1 90.62 102 ASN A CA 1
ATOM 799 C C . ASN A 1 102 ? 13 2.379 18.469 1 90.62 102 ASN A C 1
ATOM 801 O O . ASN A 1 102 ? 13.383 2.613 17.328 1 90.62 102 ASN A O 1
ATOM 805 N N . PRO A 1 103 ? 11.977 1.653 18.75 1 92.56 103 PRO A N 1
ATOM 806 C CA . PRO A 1 103 ? 11.148 1.191 17.625 1 92.56 103 PRO A CA 1
ATOM 807 C C . PRO A 1 103 ? 10.461 2.338 16.891 1 92.56 103 PRO A C 1
ATOM 809 O O . PRO A 1 103 ? 10.086 3.338 17.516 1 92.56 103 PRO A O 1
ATOM 812 N N . ALA A 1 104 ? 10.312 2.16 15.586 1 93.69 104 ALA A N 1
ATOM 813 C CA . ALA A 1 104 ? 9.633 3.137 14.742 1 93.69 104 ALA A CA 1
ATOM 814 C C . ALA A 1 104 ? 8.914 2.453 13.578 1 93.69 104 ALA A C 1
ATOM 816 O O . ALA A 1 104 ? 9.164 1.279 13.297 1 93.69 104 ALA A O 1
ATOM 817 N N . ASN A 1 105 ? 7.969 3.146 13.031 1 94.81 105 ASN A N 1
ATOM 818 C CA . ASN A 1 105 ? 7.352 2.738 11.773 1 94.81 105 ASN A CA 1
ATOM 819 C C . ASN A 1 105 ? 8.094 3.314 10.578 1 94.81 105 ASN A C 1
ATOM 821 O O . ASN A 1 105 ? 8.445 4.496 10.562 1 94.81 105 ASN A O 1
ATOM 825 N N . TRP A 1 106 ? 8.336 2.439 9.633 1 96.62 106 TRP A N 1
ATOM 826 C CA . TRP A 1 106 ? 9.031 2.881 8.438 1 96.62 106 TRP A CA 1
ATOM 827 C C . TRP A 1 106 ? 8.148 2.742 7.203 1 96.62 106 TRP A C 1
ATOM 829 O O . TRP A 1 106 ? 7.441 1.743 7.047 1 96.62 106 TRP A O 1
ATOM 839 N N . GLN A 1 107 ? 8.117 3.729 6.434 1 98 107 GLN A N 1
ATOM 840 C CA . GLN A 1 107 ? 7.641 3.623 5.059 1 98 107 GLN A CA 1
ATOM 841 C C . GLN A 1 107 ? 8.766 3.893 4.066 1 98 107 GLN A C 1
ATOM 843 O O . GLN A 1 107 ? 9.453 4.914 4.156 1 98 107 GLN A O 1
ATOM 848 N N . VAL A 1 108 ? 8.969 2.986 3.15 1 98.75 108 VAL A N 1
ATOM 849 C CA . VAL A 1 108 ? 9.953 3.141 2.086 1 98.75 108 VAL A CA 1
ATOM 850 C C . VAL A 1 108 ? 9.258 3.139 0.729 1 98.75 108 VAL A C 1
ATOM 852 O O . VAL A 1 108 ? 8.469 2.234 0.43 1 98.75 108 VAL A O 1
ATOM 855 N N . ARG A 1 109 ? 9.555 4.129 -0.063 1 98.75 109 ARG A N 1
ATOM 856 C CA . ARG A 1 109 ? 8.906 4.207 -1.369 1 98.75 109 ARG A CA 1
ATOM 857 C C . ARG A 1 109 ? 9.938 4.297 -2.488 1 98.75 109 ARG A C 1
ATOM 859 O O . ARG A 1 109 ? 10.961 4.965 -2.34 1 98.75 109 ARG A O 1
ATOM 866 N N . LEU A 1 110 ? 9.688 3.582 -3.523 1 98.69 110 LEU A N 1
ATOM 867 C CA . LEU A 1 110 ? 10.359 3.777 -4.805 1 98.69 110 LEU A CA 1
ATOM 868 C C . LEU A 1 110 ? 9.508 4.629 -5.738 1 98.69 110 LEU A C 1
ATOM 870 O O . LEU A 1 110 ? 8.477 4.172 -6.238 1 98.69 110 LEU A O 1
ATOM 874 N N . ILE A 1 111 ? 9.961 5.828 -5.953 1 97.62 111 ILE A N 1
ATOM 875 C CA . ILE A 1 111 ? 9.25 6.801 -6.77 1 97.62 111 ILE A CA 1
ATOM 876 C C . ILE A 1 111 ? 9.82 6.805 -8.188 1 97.62 111 ILE A C 1
ATOM 878 O O . ILE A 1 111 ? 11.039 6.793 -8.367 1 97.62 111 ILE A O 1
ATOM 882 N N . GLY A 1 112 ? 8.922 6.801 -9.156 1 96.44 112 GLY A N 1
ATOM 883 C CA . GLY A 1 112 ? 9.359 6.738 -10.547 1 96.44 112 GLY A CA 1
ATOM 884 C C . GLY A 1 112 ? 10.055 5.434 -10.891 1 96.44 112 GLY A C 1
ATOM 885 O O . GLY A 1 112 ? 11.039 5.43 -11.625 1 96.44 112 GLY A O 1
ATOM 886 N N . ALA A 1 113 ? 9.617 4.383 -10.305 1 97.88 113 ALA A N 1
ATOM 887 C CA . ALA A 1 113 ? 10.219 3.08 -10.586 1 97.88 113 ALA A CA 1
ATOM 888 C C . ALA A 1 113 ? 9.875 2.604 -11.992 1 97.88 113 ALA A C 1
ATOM 890 O O . ALA A 1 113 ? 8.727 2.73 -12.438 1 97.88 113 ALA A O 1
ATOM 891 N N . THR A 1 114 ? 10.883 2.072 -12.672 1 97.94 114 THR A N 1
ATOM 892 C CA . THR A 1 114 ? 10.68 1.467 -13.984 1 97.94 114 THR A CA 1
ATOM 893 C C . THR A 1 114 ? 10.922 -0.039 -13.93 1 97.94 114 THR A C 1
ATOM 895 O O . THR A 1 114 ? 11.953 -0.493 -13.422 1 97.94 114 THR A O 1
ATOM 898 N N . ALA A 1 115 ? 9.977 -0.748 -14.469 1 98.62 115 ALA A N 1
ATOM 899 C CA . ALA A 1 115 ? 10.039 -2.207 -14.461 1 98.62 115 ALA A CA 1
ATOM 900 C C . ALA A 1 115 ? 10.781 -2.736 -15.68 1 98.62 115 ALA A C 1
ATOM 902 O O . ALA A 1 115 ? 10.57 -2.258 -16.797 1 98.62 115 ALA A O 1
ATOM 903 N N . GLU A 1 116 ? 11.594 -3.678 -15.445 1 98.44 116 GLU A N 1
ATOM 904 C CA . GLU A 1 116 ? 12.258 -4.453 -16.484 1 98.44 116 GLU A CA 1
ATOM 905 C C . GLU A 1 116 ? 12.07 -5.953 -16.266 1 98.44 116 GLU A C 1
ATOM 907 O O . GLU A 1 116 ? 12.375 -6.465 -15.188 1 98.44 116 GLU A O 1
ATOM 912 N N . GLU A 1 117 ? 11.562 -6.625 -17.281 1 98.44 117 GLU A N 1
ATOM 913 C CA . GLU A 1 117 ? 11.383 -8.07 -17.156 1 98.44 117 GLU A CA 1
ATOM 914 C C . GLU A 1 117 ? 12.727 -8.797 -17.141 1 98.44 117 GLU A C 1
ATOM 916 O O . GLU A 1 117 ? 13.617 -8.469 -17.938 1 98.44 117 GLU A O 1
ATOM 921 N N . LEU A 1 118 ? 12.883 -9.695 -16.25 1 98 118 LEU A N 1
ATOM 922 C CA . LEU A 1 118 ? 14.102 -10.492 -16.25 1 98 118 LEU A CA 1
ATOM 923 C C . LEU A 1 118 ? 14.172 -11.391 -17.484 1 98 118 LEU A C 1
ATOM 925 O O . LEU A 1 118 ? 13.148 -11.922 -17.922 1 98 118 LEU A O 1
ATOM 929 N N . PRO A 1 119 ? 15.391 -11.586 -17.984 1 96.38 119 PRO A N 1
ATOM 930 C CA . PRO A 1 119 ? 15.523 -12.547 -19.078 1 96.38 119 PRO A CA 1
ATOM 931 C C . PRO A 1 119 ? 15.25 -13.984 -18.625 1 96.38 119 PRO A C 1
ATOM 933 O O . PRO A 1 119 ? 15.477 -14.328 -17.469 1 96.38 119 PRO A O 1
ATOM 936 N N . ASP A 1 120 ? 14.82 -14.781 -19.578 1 95.5 120 ASP A N 1
ATOM 937 C CA . ASP A 1 120 ? 14.477 -16.172 -19.297 1 95.5 120 ASP A CA 1
ATOM 938 C C . ASP A 1 120 ? 15.641 -16.906 -18.625 1 95.5 120 ASP A C 1
ATOM 940 O O . ASP A 1 120 ? 15.43 -17.781 -17.781 1 95.5 120 ASP A O 1
ATOM 944 N N . SER A 1 121 ? 16.844 -16.547 -18.969 1 95.12 121 SER A N 1
ATOM 945 C CA . SER A 1 121 ? 18.047 -17.203 -18.469 1 95.12 121 SER A CA 1
ATOM 946 C C . SER A 1 121 ? 18.188 -17.031 -16.953 1 95.12 121 SER A C 1
ATOM 948 O O . SER A 1 121 ? 18.891 -17.797 -16.297 1 95.12 121 SER A O 1
ATOM 950 N N . GLN A 1 122 ? 17.516 -16.062 -16.391 1 96.31 122 GLN A N 1
ATOM 951 C CA . GLN A 1 122 ? 17.641 -15.797 -14.969 1 96.31 122 GLN A CA 1
ATOM 952 C C . GLN A 1 122 ? 16.453 -16.359 -14.195 1 96.31 122 GLN A C 1
ATOM 954 O O . GLN A 1 122 ? 16.484 -16.453 -12.969 1 96.31 122 GLN A O 1
ATOM 959 N N . LEU A 1 123 ? 15.43 -16.719 -14.867 1 97.44 123 LEU A N 1
ATOM 960 C CA . LEU A 1 123 ? 14.164 -17.047 -14.227 1 97.44 123 LEU A CA 1
ATOM 961 C C . LEU A 1 123 ? 14.227 -18.438 -13.578 1 97.44 123 LEU A C 1
ATOM 963 O O . LEU A 1 123 ? 13.539 -18.688 -12.586 1 97.44 123 LEU A O 1
ATOM 967 N N . ASP A 1 124 ? 15.047 -19.328 -14.055 1 96.31 124 ASP A N 1
ATOM 968 C CA . ASP A 1 124 ? 15.156 -20.672 -13.492 1 96.31 124 ASP A CA 1
ATOM 969 C C . ASP A 1 124 ? 15.648 -20.625 -12.047 1 96.31 124 ASP A C 1
ATOM 971 O O . ASP A 1 124 ? 15.164 -21.375 -11.188 1 96.31 12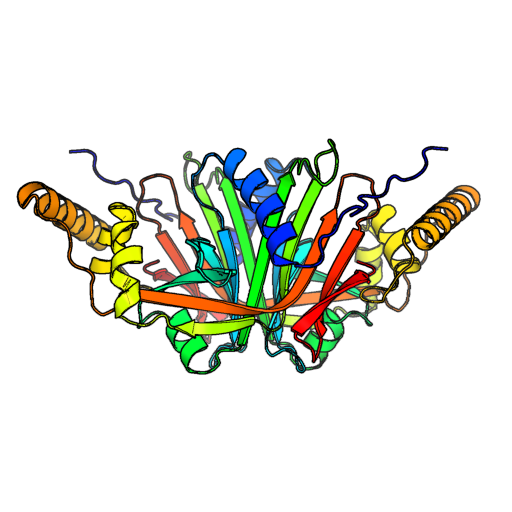4 ASP A O 1
ATOM 975 N N . ALA A 1 125 ? 16.625 -19.797 -11.867 1 94.94 125 ALA A N 1
ATOM 976 C CA . ALA A 1 125 ? 17.172 -19.656 -10.523 1 94.94 125 ALA A CA 1
ATOM 977 C C . ALA A 1 125 ? 16.109 -19.156 -9.539 1 94.94 125 ALA A C 1
ATOM 979 O O . ALA A 1 125 ? 16.062 -19.609 -8.391 1 94.94 125 ALA A O 1
ATOM 980 N N . TRP A 1 126 ? 15.289 -18.297 -9.984 1 95.69 126 TRP A N 1
ATOM 981 C CA . TRP A 1 126 ? 14.219 -17.781 -9.133 1 95.69 126 TRP A CA 1
ATOM 982 C C . TRP A 1 126 ? 13.141 -18.828 -8.914 1 95.69 126 TRP A C 1
ATOM 984 O O . TRP A 1 126 ? 12.625 -18.984 -7.809 1 95.69 126 TRP A O 1
ATOM 994 N N . TRP A 1 127 ? 12.82 -19.594 -9.93 1 96.81 127 TRP A N 1
ATOM 995 C CA . TRP A 1 127 ? 11.828 -20.656 -9.844 1 96.81 127 TRP A CA 1
ATOM 996 C C . TRP A 1 127 ? 12.25 -21.703 -8.82 1 96.81 127 TRP A C 1
ATOM 998 O O . TRP A 1 127 ? 11.43 -22.172 -8.031 1 96.81 127 TRP A O 1
ATOM 1008 N N . GLU A 1 128 ? 13.484 -22.016 -8.797 1 93.94 128 GLU A N 1
ATOM 1009 C CA . GLU A 1 128 ? 14.016 -23.047 -7.91 1 93.94 128 GLU A CA 1
ATOM 1010 C C . GLU A 1 128 ? 13.867 -22.641 -6.445 1 93.94 128 GLU A C 1
ATOM 1012 O O . GLU A 1 128 ? 13.766 -23.484 -5.566 1 93.94 128 GLU A O 1
ATOM 1017 N N . LYS A 1 129 ? 13.773 -21.391 -6.184 1 90.75 129 LYS A N 1
ATOM 1018 C CA . LYS A 1 129 ? 13.695 -20.891 -4.816 1 90.75 129 LYS A CA 1
ATOM 1019 C C . LYS A 1 129 ? 12.242 -20.781 -4.359 1 90.75 129 LYS A C 1
ATOM 1021 O O . LYS A 1 129 ? 11.969 -20.578 -3.174 1 90.75 129 LYS A O 1
ATOM 1026 N N . GLU A 1 130 ? 11.289 -20.984 -5.277 1 93.06 130 GLU A N 1
ATOM 1027 C CA . GLU A 1 130 ? 9.875 -20.844 -4.945 1 93.06 130 GLU A CA 1
ATOM 1028 C C . GLU A 1 130 ? 9.414 -21.984 -4.027 1 93.06 130 GLU A C 1
ATOM 1030 O O . GLU A 1 130 ? 9.828 -23.125 -4.188 1 93.06 130 GLU A O 1
ATOM 1035 N N . LEU A 1 131 ? 8.562 -21.625 -3.102 1 89.12 131 LEU A N 1
ATOM 1036 C CA . LEU A 1 131 ? 7.914 -22.656 -2.297 1 89.12 131 LEU A CA 1
ATOM 1037 C C . LEU A 1 131 ? 7.074 -23.578 -3.172 1 89.12 131 LEU A C 1
ATOM 1039 O O . LEU A 1 131 ? 6.48 -23.141 -4.16 1 89.12 131 LEU A O 1
ATOM 1043 N N . LEU A 1 132 ? 6.984 -24.812 -2.713 1 90.12 132 LEU A N 1
ATOM 1044 C CA . LEU A 1 132 ? 6.188 -25.781 -3.463 1 90.12 132 LEU A CA 1
ATOM 1045 C C . LEU A 1 132 ? 4.75 -25.281 -3.623 1 90.12 132 LEU A C 1
ATOM 1047 O O . LEU A 1 132 ? 4.152 -25.438 -4.691 1 90.12 132 LEU A O 1
ATOM 1051 N N . SER A 1 133 ? 4.172 -24.719 -2.621 1 87.75 133 SER A N 1
ATOM 1052 C CA . SER A 1 133 ? 2.805 -24.219 -2.693 1 87.75 133 SER A CA 1
ATOM 1053 C C . SER A 1 133 ? 2.664 -23.156 -3.773 1 87.75 133 SER A C 1
ATOM 1055 O O . SER A 1 133 ? 1.649 -23.094 -4.473 1 87.75 133 SER A O 1
ATOM 1057 N N . SER A 1 134 ? 3.676 -22.297 -3.896 1 89.19 134 SER A N 1
ATOM 1058 C CA . SER A 1 134 ? 3.672 -21.266 -4.926 1 89.19 134 SER A CA 1
ATOM 1059 C C . SER A 1 134 ? 3.807 -21.859 -6.32 1 89.19 134 SER A C 1
ATOM 1061 O O . SER A 1 134 ? 3.146 -21.422 -7.262 1 89.19 134 SER A O 1
ATOM 1063 N N . GLN A 1 135 ? 4.652 -22.891 -6.414 1 93.25 135 GLN A N 1
ATOM 1064 C CA . GLN A 1 135 ? 4.828 -23.562 -7.699 1 93.25 135 GLN A CA 1
ATOM 1065 C C . GLN A 1 135 ? 3.529 -24.219 -8.156 1 93.25 135 GLN A C 1
ATOM 1067 O O . GLN A 1 135 ? 3.137 -24.078 -9.32 1 93.25 135 GLN A O 1
ATOM 1072 N N . ILE A 1 136 ? 2.896 -24.859 -7.266 1 91.5 136 ILE A N 1
ATOM 1073 C CA . ILE A 1 136 ? 1.641 -25.531 -7.586 1 91.5 136 ILE A CA 1
ATOM 1074 C C . ILE A 1 136 ? 0.598 -24.5 -8.016 1 91.5 136 ILE A C 1
ATOM 1076 O O . ILE A 1 136 ? -0.116 -24.703 -9 1 91.5 136 ILE A O 1
ATOM 1080 N N . ARG A 1 137 ? 0.484 -23.438 -7.363 1 89.25 137 ARG A N 1
ATOM 1081 C CA . ARG A 1 137 ? -0.447 -22.359 -7.707 1 89.25 137 ARG A CA 1
ATOM 1082 C C . ARG A 1 137 ? -0.186 -21.844 -9.117 1 89.25 137 ARG A C 1
ATOM 1084 O O . ARG A 1 137 ? -1.125 -21.547 -9.859 1 89.25 137 ARG A O 1
ATOM 1091 N N . ASP A 1 138 ? 1.075 -21.703 -9.398 1 92 138 ASP A N 1
ATOM 1092 C CA . ASP A 1 138 ? 1.448 -21.188 -10.711 1 92 138 ASP A CA 1
ATOM 1093 C C . ASP A 1 138 ? 0.952 -22.109 -11.82 1 92 138 ASP A C 1
ATOM 1095 O O . ASP A 1 138 ? 0.736 -21.672 -12.953 1 92 138 ASP A O 1
ATOM 1099 N N . TYR A 1 139 ? 0.785 -23.375 -11.5 1 92.62 139 TYR A N 1
ATOM 1100 C CA . TYR A 1 139 ? 0.326 -24.328 -12.5 1 92.62 139 TYR A CA 1
ATOM 1101 C C . TYR A 1 139 ? -1.196 -24.359 -12.57 1 92.62 139 TYR A C 1
ATOM 1103 O O . TYR A 1 139 ? -1.772 -24.562 -13.641 1 92.62 139 TYR A O 1
ATOM 1111 N N . ILE A 1 140 ? -1.832 -24.109 -11.508 1 90.12 140 ILE A N 1
ATOM 1112 C CA . ILE A 1 140 ? -3.229 -24.547 -11.5 1 90.12 140 ILE A CA 1
ATOM 1113 C C . ILE A 1 140 ? -4.137 -23.328 -11.336 1 90.12 140 ILE A C 1
ATOM 1115 O O . ILE A 1 140 ? -5.34 -23.406 -11.609 1 90.12 140 ILE A O 1
ATOM 1119 N N . PHE A 1 141 ? -3.646 -22.188 -10.906 1 89.06 141 PHE A N 1
ATOM 1120 C CA . PHE A 1 141 ? -4.508 -21.047 -10.609 1 89.06 141 PHE A CA 1
ATOM 1121 C C . PHE A 1 141 ? -4.699 -20.188 -11.852 1 89.06 141 PHE A C 1
ATOM 1123 O O . PHE A 1 141 ? -3.73 -19.641 -12.398 1 89.06 141 PHE A O 1
ATOM 1130 N N . PRO A 1 142 ? -5.91 -20.047 -12.344 1 89.06 142 PRO A N 1
ATOM 1131 C CA . PRO A 1 142 ? -6.203 -19.078 -13.406 1 89.06 142 PRO A CA 1
ATOM 1132 C C . PRO A 1 142 ? -6.402 -17.672 -12.883 1 89.06 142 PRO A C 1
ATOM 1134 O O . PRO A 1 142 ? -7.52 -17.141 -12.898 1 89.06 142 PRO A O 1
ATOM 1137 N N . CYS A 1 143 ? -5.371 -17 -12.539 1 86.62 143 CYS A N 1
ATOM 1138 C CA . CYS A 1 143 ? -5.367 -15.75 -11.797 1 86.62 143 CYS A CA 1
ATOM 1139 C C . CYS A 1 143 ? -6.32 -14.742 -12.43 1 86.62 143 CYS A C 1
ATOM 1141 O O . CYS A 1 143 ? -6.238 -14.469 -13.625 1 86.62 143 CYS A O 1
ATOM 1143 N N . GLY A 1 144 ? -7.191 -14.266 -11.586 1 87.62 144 GLY A N 1
ATOM 1144 C CA . GLY A 1 144 ? -8.086 -13.195 -11.984 1 87.62 144 GLY A CA 1
ATOM 1145 C C . GLY A 1 144 ? -9.375 -13.695 -12.617 1 87.62 144 GLY A C 1
ATOM 1146 O O . GLY A 1 144 ? -10.289 -12.922 -12.875 1 87.62 144 GLY A O 1
ATOM 1147 N N . GLN A 1 145 ? -9.461 -14.961 -12.836 1 91.31 145 GLN A N 1
ATOM 1148 C CA . GLN A 1 145 ? -10.633 -15.516 -13.492 1 91.31 145 GLN A CA 1
ATOM 1149 C C . GLN A 1 145 ? -11.633 -16.062 -12.469 1 91.31 145 GLN A C 1
ATOM 1151 O O . GLN A 1 145 ? -11.242 -16.469 -11.375 1 91.31 145 GLN A O 1
ATOM 1156 N N . PRO A 1 146 ? -12.922 -16 -12.867 1 93.19 146 PRO A N 1
ATOM 1157 C CA . PRO A 1 146 ? -13.898 -16.641 -11.984 1 93.19 146 PRO A CA 1
ATOM 1158 C C . PRO A 1 146 ? -13.602 -18.125 -11.75 1 93.19 146 PRO A C 1
ATOM 1160 O O . PRO A 1 146 ? -13.164 -18.828 -12.672 1 93.19 146 PRO A O 1
ATOM 1163 N N . VAL A 1 147 ? -13.805 -18.562 -10.477 1 91.56 147 VAL A N 1
ATOM 1164 C CA . VAL A 1 147 ? -13.5 -19.953 -10.18 1 91.56 147 VAL A CA 1
ATOM 1165 C C . VAL A 1 147 ? -14.555 -20.516 -9.234 1 91.56 147 VAL A C 1
ATOM 1167 O O . VAL A 1 147 ? -15.211 -19.766 -8.5 1 91.56 147 VAL A O 1
ATOM 1170 N N . ASN A 1 148 ? -14.68 -21.859 -9.398 1 88.56 148 ASN A N 1
ATOM 1171 C CA . ASN A 1 148 ? -15.312 -22.656 -8.359 1 88.56 148 ASN A CA 1
ATOM 1172 C C . ASN A 1 148 ? -14.289 -23.172 -7.348 1 88.56 148 ASN A C 1
ATOM 1174 O O . ASN A 1 148 ? -13.414 -23.969 -7.699 1 88.56 148 ASN A O 1
ATOM 1178 N N . TYR A 1 149 ? -14.43 -22.781 -6.23 1 82.06 149 TYR A N 1
ATOM 1179 C CA . TYR A 1 149 ? -13.398 -23.016 -5.227 1 82.06 149 TYR A CA 1
ATOM 1180 C C . TYR A 1 149 ? -13.266 -24.5 -4.922 1 82.06 149 TYR A C 1
ATOM 1182 O O . TYR A 1 149 ? -12.156 -25 -4.715 1 82.06 149 TYR A O 1
ATOM 1190 N N . ASP A 1 150 ? -14.383 -25.156 -4.871 1 84.06 150 ASP A N 1
ATOM 1191 C CA . ASP A 1 150 ? -14.32 -26.578 -4.621 1 84.06 150 ASP A CA 1
ATOM 1192 C C . ASP A 1 150 ? -13.562 -27.297 -5.734 1 84.06 150 ASP A C 1
ATOM 1194 O O . ASP A 1 150 ? -12.773 -28.219 -5.469 1 84.06 150 ASP A O 1
ATOM 1198 N N . GLU A 1 151 ? -13.844 -26.891 -6.895 1 89.81 151 GLU A N 1
ATOM 1199 C CA . GLU A 1 151 ? -13.148 -27.484 -8.031 1 89.81 151 GLU A CA 1
ATOM 1200 C C . GLU A 1 151 ? -11.656 -27.141 -8.008 1 89.81 151 GLU A C 1
ATOM 1202 O O . GLU A 1 151 ? -10.812 -27.969 -8.328 1 89.81 151 GLU A O 1
ATOM 1207 N N . LEU A 1 152 ? -11.391 -25.938 -7.676 1 88.81 152 LEU A N 1
ATOM 1208 C CA . LEU A 1 152 ? -10 -25.5 -7.586 1 88.81 152 LEU A CA 1
ATOM 1209 C C . LEU A 1 152 ? -9.242 -26.297 -6.523 1 88.81 152 LEU A C 1
ATOM 1211 O O . LEU A 1 152 ? -8.102 -26.703 -6.742 1 88.81 152 LEU A O 1
ATOM 1215 N N . LEU A 1 153 ? -9.906 -26.5 -5.418 1 87.12 153 LEU A N 1
ATOM 1216 C CA . LEU A 1 153 ? -9.312 -27.281 -4.34 1 87.12 153 LEU A CA 1
ATOM 1217 C C . LEU A 1 153 ? -9.031 -28.703 -4.793 1 87.12 153 LEU A C 1
ATOM 1219 O O . LEU A 1 153 ? -7.965 -29.25 -4.512 1 87.12 153 LEU A O 1
ATOM 1223 N N . ALA A 1 154 ? -9.977 -29.281 -5.434 1 90.56 154 ALA A N 1
ATOM 1224 C CA . ALA A 1 154 ? -9.805 -30.641 -5.934 1 90.56 154 ALA A CA 1
ATOM 1225 C C . ALA A 1 154 ? -8.633 -30.734 -6.902 1 90.56 154 ALA A C 1
ATOM 1227 O O . ALA A 1 154 ? -7.844 -31.672 -6.844 1 90.56 154 ALA A O 1
ATOM 1228 N N . LYS A 1 155 ? -8.586 -29.797 -7.754 1 91.69 155 LYS A N 1
ATOM 1229 C CA . LYS A 1 155 ? -7.488 -29.75 -8.711 1 91.69 155 LYS A CA 1
ATOM 1230 C C . LYS A 1 155 ? -6.141 -29.609 -8.008 1 91.69 155 LYS A C 1
ATOM 1232 O O . LYS A 1 155 ? -5.168 -30.266 -8.375 1 91.69 155 LYS A O 1
ATOM 1237 N N . HIS A 1 156 ? -6.07 -28.75 -7.051 1 90.62 156 HIS A N 1
ATOM 1238 C CA . HIS A 1 156 ? -4.859 -28.547 -6.262 1 90.62 156 HIS A CA 1
ATOM 1239 C C . HIS A 1 156 ? -4.41 -29.859 -5.605 1 90.62 156 HIS A C 1
ATOM 1241 O O . HIS A 1 156 ? -3.24 -30.234 -5.707 1 90.62 156 HIS A O 1
ATOM 1247 N N . ASP A 1 157 ? -5.359 -30.5 -4.961 1 89.94 157 ASP A N 1
ATOM 1248 C CA . ASP A 1 157 ? -5.027 -31.719 -4.23 1 89.94 157 ASP A CA 1
ATOM 1249 C C . ASP A 1 157 ? -4.547 -32.812 -5.184 1 89.94 157 ASP A C 1
ATOM 1251 O O . ASP A 1 157 ? -3.605 -33.562 -4.871 1 89.94 157 ASP A O 1
ATOM 1255 N N . GLN A 1 158 ? -5.211 -32.906 -6.277 1 94.06 158 GLN A N 1
ATOM 1256 C CA . GLN A 1 158 ? -4.797 -33.875 -7.277 1 94.06 158 GLN A CA 1
ATOM 1257 C C . GLN A 1 158 ? -3.391 -33.594 -7.789 1 94.06 158 GLN A C 1
ATOM 1259 O O . GLN A 1 158 ? -2.562 -34.5 -7.902 1 94.06 158 GLN A O 1
ATOM 1264 N N . PHE A 1 159 ? -3.152 -32.375 -8.086 1 93.38 159 PHE A N 1
ATOM 1265 C CA . PHE A 1 159 ? -1.838 -31.969 -8.57 1 93.38 159 PHE A CA 1
ATOM 1266 C C . PHE A 1 159 ? -0.759 -32.312 -7.543 1 93.38 159 PHE A C 1
ATOM 1268 O O . PHE A 1 159 ? 0.305 -32.812 -7.898 1 93.38 159 PHE A O 1
ATOM 1275 N N . LEU A 1 160 ? -1.015 -32 -6.332 1 91.31 160 LEU A N 1
ATOM 1276 C CA . LEU A 1 160 ? -0.068 -32.281 -5.258 1 91.31 160 LEU A CA 1
ATOM 1277 C C . LEU A 1 160 ? 0.218 -33.781 -5.145 1 91.31 160 LEU A C 1
ATOM 1279 O O . LEU A 1 160 ? 1.374 -34.188 -5.012 1 91.31 160 LEU A O 1
ATOM 1283 N N . ARG A 1 161 ? -0.83 -34.531 -5.203 1 93 161 ARG A N 1
ATOM 1284 C CA . ARG A 1 161 ? -0.67 -36 -5.148 1 93 161 ARG A CA 1
ATOM 1285 C C . ARG A 1 161 ? 0.202 -36.5 -6.293 1 93 161 ARG A C 1
ATOM 1287 O O . ARG A 1 161 ? 1.089 -37.312 -6.09 1 93 161 ARG A O 1
ATOM 1294 N N . ASP A 1 162 ? -0.12 -36 -7.449 1 94.06 162 ASP A N 1
ATOM 1295 C CA . ASP A 1 162 ? 0.646 -36.375 -8.625 1 94.06 162 ASP A CA 1
ATOM 1296 C C . ASP A 1 162 ? 2.113 -36 -8.484 1 94.06 162 ASP A C 1
ATOM 1298 O O . ASP A 1 162 ? 3.006 -36.75 -8.859 1 94.06 162 ASP A O 1
ATOM 1302 N N . TYR A 1 163 ? 2.395 -34.812 -7.969 1 92 163 TYR A N 1
ATOM 1303 C CA . TYR A 1 163 ? 3.752 -34.344 -7.738 1 92 163 TYR A CA 1
ATOM 1304 C C . TYR A 1 163 ? 4.492 -35.25 -6.766 1 92 163 TYR A C 1
ATOM 1306 O O . TYR A 1 163 ? 5.633 -35.656 -7.023 1 92 163 TYR A O 1
ATOM 1314 N N . LEU A 1 164 ? 3.869 -35.594 -5.707 1 92 164 LEU A N 1
ATOM 1315 C CA . LEU A 1 164 ? 4.496 -36.406 -4.676 1 92 164 LEU A CA 1
ATOM 1316 C C . LEU A 1 164 ? 4.773 -37.812 -5.203 1 92 164 LEU A C 1
ATOM 1318 O O . LEU A 1 164 ? 5.785 -38.438 -4.852 1 92 164 LEU A O 1
ATOM 1322 N N . ALA A 1 165 ? 3.936 -38.281 -5.992 1 94.25 165 ALA A N 1
ATOM 1323 C CA . ALA A 1 165 ? 4.09 -39.625 -6.57 1 94.25 165 ALA A CA 1
ATOM 1324 C C . ALA A 1 165 ? 5.234 -39.656 -7.578 1 94.25 165 ALA A C 1
ATOM 1326 O O . ALA A 1 165 ? 5.965 -40.656 -7.668 1 94.25 165 ALA A O 1
ATOM 1327 N N . SER A 1 166 ? 5.348 -38.625 -8.359 1 92.44 166 SER A N 1
ATOM 1328 C CA . SER A 1 166 ? 6.383 -38.562 -9.391 1 92.44 166 SER A CA 1
ATOM 1329 C C . SER A 1 166 ? 7.77 -38.438 -8.766 1 92.44 166 SER A C 1
ATOM 1331 O O . SER A 1 166 ? 8.742 -39 -9.266 1 92.44 166 SER A O 1
ATOM 1333 N N . GLY A 1 167 ? 7.918 -37.656 -7.766 1 89.12 167 GLY A N 1
ATOM 1334 C CA . GLY A 1 167 ? 9.188 -37.375 -7.113 1 89.12 167 GLY A CA 1
ATOM 1335 C C . GLY A 1 167 ? 10.094 -36.469 -7.922 1 89.12 167 GLY A C 1
ATOM 1336 O O . GLY A 1 167 ? 11.281 -36.344 -7.633 1 89.12 167 GLY A O 1
ATOM 1337 N N . ARG A 1 168 ? 9.633 -36 -8.961 1 91.5 168 ARG A N 1
ATOM 1338 C CA . ARG A 1 168 ? 10.414 -35.094 -9.82 1 91.5 168 ARG A CA 1
ATOM 1339 C C . ARG A 1 168 ? 10.078 -33.656 -9.555 1 91.5 168 ARG A C 1
ATOM 1341 O O . ARG A 1 168 ? 8.93 -33.312 -9.25 1 91.5 168 ARG A O 1
ATOM 1348 N N . PRO A 1 169 ? 11.062 -32.844 -9.672 1 92.62 169 PRO A N 1
ATOM 1349 C CA . PRO A 1 169 ? 10.781 -31.406 -9.5 1 92.62 169 PRO A CA 1
ATOM 1350 C C . PRO A 1 169 ? 9.867 -30.859 -10.594 1 92.62 169 PRO A C 1
ATOM 1352 O O . PRO A 1 169 ? 9.852 -31.375 -11.711 1 92.62 169 PRO A O 1
ATOM 1355 N N . LEU A 1 170 ? 9.094 -29.891 -10.258 1 95.12 170 LEU A N 1
ATOM 1356 C CA . LEU A 1 170 ? 8.242 -29.219 -11.219 1 95.12 170 LEU A CA 1
ATOM 1357 C C . LEU A 1 170 ? 9.062 -28.344 -12.156 1 95.12 170 LEU A C 1
ATOM 1359 O O . LEU A 1 170 ? 9.922 -27.578 -11.703 1 95.12 170 LEU A O 1
ATOM 1363 N N . LYS A 1 171 ? 8.82 -28.453 -13.391 1 94.69 171 LYS A N 1
ATOM 1364 C CA . LYS A 1 171 ? 9.492 -27.594 -14.367 1 94.69 171 LYS A CA 1
ATOM 1365 C C . LYS A 1 171 ? 8.891 -26.188 -14.375 1 94.69 171 LYS A C 1
ATOM 1367 O O . LYS A 1 171 ? 7.68 -26.031 -14.18 1 94.69 171 LYS A O 1
ATOM 1372 N N . ARG A 1 172 ? 9.727 -25.203 -14.625 1 97 172 ARG A N 1
ATOM 1373 C CA . ARG A 1 172 ? 9.234 -23.828 -14.711 1 97 172 ARG A CA 1
ATOM 1374 C C . ARG A 1 172 ? 8.281 -23.656 -15.891 1 97 172 ARG A C 1
ATOM 1376 O O . ARG A 1 172 ? 8.648 -23.938 -17.031 1 97 172 ARG A O 1
ATOM 1383 N N . PRO A 1 173 ? 7.09 -23.219 -15.633 1 96.44 173 PRO A N 1
ATOM 1384 C CA . PRO A 1 173 ? 6.203 -22.953 -16.766 1 96.44 173 PRO A CA 1
ATOM 1385 C C . PRO A 1 173 ? 6.602 -21.703 -17.547 1 96.44 173 PRO A C 1
ATOM 1387 O O . PRO A 1 173 ? 7.246 -20.812 -17 1 96.44 173 PRO A O 1
ATOM 1390 N N . ALA A 1 174 ? 6.195 -21.625 -18.812 1 95.19 174 ALA A N 1
ATOM 1391 C CA . ALA A 1 174 ? 6.531 -20.5 -19.688 1 95.19 174 ALA A CA 1
ATOM 1392 C C . ALA A 1 174 ? 5.883 -19.219 -19.203 1 95.19 174 ALA A C 1
ATOM 1394 O O . ALA A 1 174 ? 6.367 -18.125 -19.5 1 95.19 174 ALA A O 1
ATOM 1395 N N . THR A 1 175 ? 4.867 -19.328 -18.469 1 95.62 175 THR A N 1
ATOM 1396 C CA . THR A 1 175 ? 4.121 -18.156 -18.016 1 95.62 175 THR A CA 1
ATOM 1397 C C . THR A 1 175 ? 4.824 -17.5 -16.844 1 95.62 175 THR A C 1
ATOM 1399 O O . THR A 1 175 ? 4.539 -16.344 -16.5 1 95.62 175 THR A O 1
ATOM 1402 N N . TYR A 1 176 ? 5.676 -18.234 -16.125 1 97.56 176 TYR A N 1
ATOM 1403 C CA . TYR A 1 176 ? 6.387 -17.703 -14.969 1 97.56 176 TYR A CA 1
ATOM 1404 C C . TYR A 1 176 ? 7.367 -16.609 -15.383 1 97.56 176 TYR A C 1
ATOM 1406 O O . TYR A 1 176 ? 8.156 -16.797 -16.312 1 97.56 176 TYR A O 1
ATOM 1414 N N . THR A 1 177 ? 7.355 -15.438 -14.711 1 98 177 THR A N 1
ATOM 1415 C CA . THR A 1 177 ? 8.305 -14.375 -15.016 1 98 177 THR A CA 1
ATOM 1416 C C . THR A 1 177 ? 8.539 -13.492 -13.789 1 98 177 THR A C 1
ATOM 1418 O O . THR A 1 177 ? 7.965 -13.742 -12.727 1 98 177 THR A O 1
ATOM 1421 N N . ALA A 1 178 ? 9.445 -12.562 -13.898 1 98.31 178 ALA A N 1
ATOM 1422 C CA . ALA A 1 178 ? 9.766 -11.617 -12.836 1 98.31 178 ALA A CA 1
ATOM 1423 C C . ALA A 1 178 ? 10.195 -10.266 -13.414 1 98.31 178 ALA A C 1
ATOM 1425 O O . ALA A 1 178 ? 10.664 -10.195 -14.555 1 98.31 178 ALA A O 1
ATOM 1426 N N . PHE A 1 179 ? 9.953 -9.273 -12.664 1 98.69 179 PHE A N 1
ATOM 1427 C CA . PHE A 1 179 ? 10.398 -7.922 -12.992 1 98.69 179 PHE A CA 1
ATOM 1428 C C . PHE A 1 179 ? 11.383 -7.406 -11.945 1 98.69 179 PHE A C 1
ATOM 1430 O O . PHE A 1 179 ? 11.312 -7.789 -10.781 1 98.69 179 PHE A O 1
ATOM 1437 N N . LYS A 1 180 ? 12.297 -6.66 -12.383 1 98.69 180 LYS A N 1
ATOM 1438 C CA . LYS A 1 180 ? 13.102 -5.844 -11.477 1 98.69 180 LYS A CA 1
ATOM 1439 C C . LYS A 1 180 ? 12.773 -4.359 -11.648 1 98.69 180 LYS A C 1
ATOM 1441 O O . LYS A 1 180 ? 12.43 -3.914 -12.742 1 98.69 180 LYS A O 1
ATOM 1446 N N . PHE A 1 181 ? 12.891 -3.533 -10.562 1 98.62 181 PHE A N 1
ATOM 1447 C CA . PHE A 1 181 ? 12.461 -2.139 -10.562 1 98.62 181 PHE A CA 1
ATOM 1448 C C . PHE A 1 181 ? 13.625 -1.216 -10.227 1 98.62 181 PHE A C 1
ATOM 1450 O O . PHE A 1 181 ? 14.336 -1.435 -9.242 1 98.62 181 PHE A O 1
ATOM 1457 N N . ARG A 1 182 ? 13.789 -0.245 -11.008 1 96.12 182 ARG A N 1
ATOM 1458 C CA . ARG A 1 182 ? 14.773 0.8 -10.75 1 96.12 182 ARG A CA 1
ATOM 1459 C C . ARG A 1 182 ? 14.094 2.123 -10.414 1 96.12 182 ARG A C 1
ATOM 1461 O O . ARG A 1 182 ? 13.367 2.682 -11.234 1 96.12 182 ARG A O 1
ATOM 1468 N N . ALA A 1 183 ? 14.477 2.67 -9.312 1 96.12 183 ALA A N 1
ATOM 1469 C CA . ALA A 1 183 ? 13.805 3.877 -8.836 1 96.12 183 ALA A CA 1
ATOM 1470 C C . ALA A 1 183 ? 14.5 5.133 -9.359 1 96.12 183 ALA A C 1
ATOM 1472 O O . ALA A 1 183 ? 15.727 5.16 -9.484 1 96.12 183 ALA A O 1
ATOM 1473 N N . GLN A 1 184 ? 13.695 6.137 -9.602 1 94.81 184 GLN A N 1
ATOM 1474 C CA . GLN A 1 184 ? 14.25 7.469 -9.812 1 94.81 184 GLN A CA 1
ATOM 1475 C C . GLN A 1 184 ? 14.539 8.156 -8.484 1 94.81 184 GLN A C 1
ATOM 1477 O O . GLN A 1 184 ? 15.5 8.922 -8.375 1 94.81 184 GLN A O 1
ATOM 1482 N N . ARG A 1 185 ? 13.711 7.895 -7.469 1 97.06 185 ARG A N 1
ATOM 1483 C CA . ARG A 1 185 ? 13.883 8.398 -6.113 1 97.06 185 ARG A CA 1
ATOM 1484 C C . ARG A 1 185 ? 13.539 7.332 -5.082 1 97.06 185 ARG A C 1
ATOM 1486 O O . ARG A 1 185 ? 12.672 6.488 -5.32 1 97.06 185 ARG A O 1
ATOM 1493 N N . TRP A 1 186 ? 14.289 7.395 -4.02 1 98.31 186 TRP A N 1
ATOM 1494 C CA . TRP A 1 186 ? 13.938 6.648 -2.814 1 98.31 186 TRP A CA 1
ATOM 1495 C C . TRP A 1 186 ? 13.438 7.586 -1.722 1 98.31 186 TRP A C 1
ATOM 1497 O O . TRP A 1 186 ? 13.992 8.672 -1.521 1 98.31 186 TRP A O 1
ATOM 1507 N N . ASP A 1 187 ? 12.414 7.242 -1.089 1 98.19 187 ASP A N 1
ATOM 1508 C CA . ASP A 1 187 ? 11.797 8.031 -0.022 1 98.19 187 ASP A CA 1
ATOM 1509 C C . ASP A 1 187 ? 11.656 7.203 1.256 1 98.19 187 ASP A C 1
ATOM 1511 O O . ASP A 1 187 ? 11.039 6.141 1.249 1 98.19 187 ASP A O 1
ATOM 1515 N N . PHE A 1 188 ? 12.281 7.625 2.34 1 97.94 188 PHE A N 1
ATOM 1516 C CA . PHE A 1 188 ? 12.25 6.945 3.627 1 97.94 188 PHE A CA 1
ATOM 1517 C C . PHE A 1 188 ? 11.547 7.797 4.676 1 97.94 188 PHE A C 1
ATOM 1519 O O . PHE A 1 188 ? 12 8.898 5 1 97.94 188 PHE A O 1
ATOM 1526 N N . LEU A 1 189 ? 10.469 7.305 5.184 1 96.94 189 LEU A N 1
ATOM 1527 C CA . LEU A 1 189 ? 9.758 7.945 6.281 1 96.94 189 LEU A CA 1
ATOM 1528 C C . LEU A 1 189 ? 9.906 7.145 7.57 1 96.94 189 LEU A C 1
ATOM 1530 O O . LEU A 1 189 ? 9.711 5.926 7.574 1 96.94 189 LEU A O 1
ATOM 1534 N N . LYS A 1 190 ? 10.336 7.781 8.578 1 94.81 190 LYS A N 1
ATOM 1535 C CA . LYS A 1 190 ? 10.414 7.223 9.93 1 94.81 190 LYS A CA 1
ATOM 1536 C C . LYS A 1 190 ? 9.445 7.926 10.875 1 94.81 190 LYS A C 1
ATOM 1538 O O . LYS A 1 190 ? 9.484 9.148 11.016 1 94.81 190 LYS A O 1
ATOM 1543 N N . ALA A 1 191 ? 8.547 7.156 11.398 1 91.5 191 ALA A N 1
ATOM 1544 C CA . ALA A 1 191 ? 7.547 7.73 12.297 1 91.5 191 ALA A CA 1
ATOM 1545 C C . ALA A 1 191 ? 7.477 6.957 13.609 1 91.5 191 ALA A C 1
ATOM 1547 O O . ALA A 1 191 ? 7.574 5.727 13.617 1 91.5 191 ALA A O 1
ATOM 1548 N N . GLY A 1 192 ? 7.469 7.621 14.695 1 80.62 192 GLY A N 1
ATOM 1549 C CA . GLY A 1 192 ? 7.328 7.035 16.016 1 80.62 192 GLY A CA 1
ATOM 1550 C C . GLY A 1 192 ? 6.207 7.652 16.828 1 80.62 192 GLY A C 1
ATOM 1551 O O . GLY A 1 192 ? 5.707 8.727 16.5 1 80.62 192 GLY A O 1
ATOM 1552 N N . SER A 1 193 ? 5.801 6.918 17.797 1 69.94 193 SER A N 1
ATOM 1553 C CA . SER A 1 193 ? 4.723 7.406 18.641 1 69.94 193 SER A CA 1
ATOM 1554 C C . SER A 1 193 ? 5.125 8.695 19.359 1 69.94 193 SER A C 1
ATOM 1556 O O . SER A 1 193 ? 6.18 8.758 20 1 69.94 193 SER A O 1
ATOM 1558 N N . GLY A 1 194 ? 4.273 9.711 19.094 1 68.12 194 GLY A N 1
ATOM 1559 C CA . GLY A 1 194 ? 4.438 10.969 19.812 1 68.12 194 GLY A CA 1
ATOM 1560 C C . GLY A 1 194 ? 5.586 11.812 19.281 1 68.12 194 GLY A C 1
ATOM 1561 O O . GLY A 1 194 ? 5.93 12.836 19.875 1 68.12 194 GLY A O 1
ATOM 1562 N N . GLN A 1 195 ? 6.227 11.336 18.281 1 77.81 195 GLN A N 1
ATOM 1563 C CA . GLN A 1 195 ? 7.363 12.055 17.719 1 77.81 195 GLN A CA 1
ATOM 1564 C C . GLN A 1 195 ? 7.008 12.68 16.375 1 77.81 195 GLN A C 1
ATOM 1566 O O . GLN A 1 195 ? 6.141 12.172 15.656 1 77.81 195 GLN A O 1
ATOM 1571 N N . ILE A 1 196 ? 7.711 13.773 16.141 1 85 196 ILE A N 1
ATOM 1572 C CA . ILE A 1 196 ? 7.637 14.32 14.789 1 85 196 ILE A CA 1
ATOM 1573 C C . ILE A 1 196 ? 8.344 13.391 13.805 1 85 196 ILE A C 1
ATOM 1575 O O . ILE A 1 196 ? 9.531 13.102 13.969 1 85 196 ILE A O 1
ATOM 1579 N N . ALA A 1 197 ? 7.652 13 12.836 1 90.38 197 ALA A N 1
ATOM 1580 C CA . ALA A 1 197 ? 8.211 12.07 11.852 1 90.38 197 ALA A CA 1
ATOM 1581 C C . ALA A 1 197 ? 9.328 12.734 11.047 1 90.38 197 ALA A C 1
ATOM 1583 O O . ALA A 1 197 ? 9.328 13.953 10.859 1 90.38 197 ALA A O 1
ATOM 1584 N N . ASP A 1 198 ? 10.211 11.992 10.594 1 92.06 198 ASP A N 1
ATOM 1585 C CA . ASP A 1 198 ? 11.273 12.453 9.711 1 92.06 198 ASP A CA 1
ATOM 1586 C C . ASP A 1 198 ? 11.234 11.719 8.367 1 92.06 198 ASP A C 1
ATOM 1588 O O . ASP A 1 198 ? 10.758 10.578 8.297 1 92.06 198 ASP A O 1
ATOM 1592 N N . ARG A 1 199 ? 11.656 12.422 7.398 1 95 199 ARG A N 1
ATOM 1593 C CA . ARG A 1 199 ? 11.633 11.883 6.043 1 95 199 ARG A CA 1
ATOM 1594 C C . ARG A 1 199 ? 12.891 12.273 5.277 1 95 199 ARG A C 1
ATOM 1596 O O . ARG A 1 199 ? 13.289 13.438 5.266 1 95 199 ARG A O 1
ATOM 1603 N N . VAL A 1 200 ? 13.477 11.297 4.652 1 96.06 200 VAL A N 1
ATOM 1604 C CA . VAL A 1 200 ? 14.648 11.531 3.811 1 96.06 200 VAL A CA 1
ATOM 1605 C C . VAL A 1 200 ? 14.375 11.031 2.395 1 96.06 200 VAL A C 1
ATOM 1607 O O . VAL A 1 200 ? 13.953 9.891 2.205 1 96.06 200 VAL A O 1
ATOM 1610 N N . GLN A 1 201 ? 14.648 11.859 1.451 1 96.81 201 GLN A N 1
ATOM 1611 C CA . GLN A 1 201 ? 14.469 11.5 0.051 1 96.81 201 GLN A CA 1
ATOM 1612 C C . GLN A 1 201 ? 15.797 11.516 -0.7 1 96.81 201 GLN A C 1
ATOM 1614 O O . GLN A 1 201 ? 16.578 12.469 -0.575 1 96.81 201 GLN A O 1
ATOM 1619 N N . TYR A 1 202 ? 16.047 10.43 -1.397 1 97.81 202 TYR A N 1
ATOM 1620 C CA . TYR A 1 202 ? 17.219 10.32 -2.27 1 97.81 202 TYR A CA 1
ATOM 1621 C C . TYR A 1 202 ? 16.828 10.594 -3.723 1 97.81 202 TYR A C 1
ATOM 1623 O O . TYR A 1 202 ? 15.867 10.023 -4.234 1 97.81 202 TYR A O 1
ATOM 1631 N N . ARG A 1 203 ? 17.578 11.422 -4.363 1 95.88 203 ARG A N 1
ATOM 1632 C CA . ARG A 1 203 ? 17.438 11.68 -5.793 1 95.88 203 ARG A CA 1
ATOM 1633 C C . ARG A 1 203 ? 18.719 11.336 -6.547 1 95.88 203 ARG A C 1
ATOM 1635 O O . ARG A 1 203 ? 19.812 11.711 -6.129 1 95.88 203 ARG A O 1
ATOM 1642 N N . CYS A 1 204 ? 18.453 10.609 -7.559 1 93.12 204 CYS A N 1
ATOM 1643 C CA . CYS A 1 204 ? 19.609 10.273 -8.383 1 93.12 204 CYS A CA 1
ATOM 1644 C C . CYS A 1 204 ? 20.031 11.461 -9.242 1 93.12 204 CYS A C 1
ATOM 1646 O O . CYS A 1 204 ? 19.219 12 -10 1 93.12 204 CYS A O 1
ATOM 1648 N N . GLN A 1 205 ? 21.266 11.789 -9.109 1 92.25 205 GLN A N 1
ATOM 1649 C CA . GLN A 1 205 ? 21.797 12.914 -9.859 1 92.25 205 GLN A CA 1
ATOM 1650 C C . GLN A 1 205 ? 22.281 12.477 -11.242 1 92.25 205 GLN A C 1
ATOM 1652 O O . GLN A 1 205 ? 22.359 11.273 -11.523 1 92.25 205 GLN A O 1
ATOM 1657 N N . GLN A 1 206 ? 22.594 13.453 -12.055 1 91.12 206 GLN A N 1
ATOM 1658 C CA . GLN A 1 206 ? 23.031 13.195 -13.422 1 91.12 206 GLN A CA 1
ATOM 1659 C C . GLN A 1 206 ? 24.312 12.359 -13.438 1 91.12 206 GLN A C 1
ATOM 1661 O O . GLN A 1 206 ? 24.516 11.547 -14.344 1 91.12 206 GLN A O 1
ATOM 1666 N N . ASN A 1 207 ? 25.156 12.516 -12.461 1 92.19 207 ASN A N 1
ATOM 1667 C CA . ASN A 1 207 ? 26.438 11.812 -12.398 1 92.19 207 ASN A CA 1
ATOM 1668 C C . ASN A 1 207 ? 26.266 10.406 -11.812 1 92.19 207 ASN A C 1
ATOM 1670 O O . ASN A 1 207 ? 27.25 9.688 -11.641 1 92.19 207 ASN A O 1
ATOM 1674 N N . GLY A 1 208 ? 25.062 10.109 -11.461 1 88.38 208 GLY A N 1
ATOM 1675 C CA . GLY A 1 208 ? 24.797 8.773 -10.945 1 88.38 208 GLY A CA 1
ATOM 1676 C C . GLY A 1 208 ? 24.828 8.711 -9.43 1 88.38 208 GLY A C 1
ATOM 1677 O O . GLY A 1 208 ? 24.484 7.684 -8.844 1 88.38 208 GLY A O 1
ATOM 1678 N N . GLU A 1 209 ? 25.203 9.781 -8.867 1 93.5 209 GLU A N 1
ATOM 1679 C CA . GLU A 1 209 ? 25.266 9.82 -7.406 1 93.5 209 GLU A CA 1
ATOM 1680 C C . GLU A 1 209 ? 23.906 10.195 -6.812 1 93.5 209 GLU A C 1
ATOM 1682 O O . GLU A 1 209 ? 23.094 10.852 -7.469 1 93.5 209 GLU A O 1
ATOM 1687 N N . TRP A 1 210 ? 23.734 9.711 -5.59 1 96.81 210 TRP A N 1
ATOM 1688 C CA . TRP A 1 210 ? 22.469 10 -4.902 1 96.81 210 TRP A CA 1
ATOM 1689 C C . TRP A 1 210 ? 22.641 11.18 -3.947 1 96.81 210 TRP A C 1
ATOM 1691 O O . TRP A 1 210 ? 23.656 11.289 -3.256 1 96.81 210 TRP A O 1
ATOM 1701 N N . LEU A 1 211 ? 21.703 12.078 -3.979 1 96 211 LEU A N 1
ATOM 1702 C CA . LEU A 1 211 ? 21.641 13.18 -3.027 1 96 211 LEU A CA 1
ATOM 1703 C C . LEU A 1 211 ? 20.484 12.977 -2.043 1 96 211 LEU A C 1
ATOM 1705 O O . LEU A 1 211 ? 19.328 12.812 -2.449 1 96 211 LEU A O 1
ATOM 1709 N N . ALA A 1 212 ? 20.812 12.961 -0.763 1 95.62 212 ALA A N 1
ATOM 1710 C CA . ALA A 1 212 ? 19.828 12.766 0.285 1 95.62 212 ALA A CA 1
ATOM 1711 C C . ALA A 1 212 ? 19.422 14.102 0.91 1 95.62 212 ALA A C 1
ATOM 1713 O O . ALA A 1 212 ? 20.281 14.93 1.222 1 95.62 212 ALA A O 1
ATOM 1714 N N . THR A 1 213 ? 18.141 14.312 1.061 1 94.31 213 THR A N 1
ATOM 1715 C CA . THR A 1 213 ? 17.625 15.539 1.66 1 94.31 213 THR A CA 1
ATOM 1716 C C . THR A 1 213 ? 16.484 15.234 2.619 1 94.31 213 THR A C 1
ATOM 1718 O O . THR A 1 213 ? 15.625 14.398 2.32 1 94.31 213 THR A O 1
ATOM 1721 N N . HIS A 1 214 ? 16.547 15.867 3.807 1 94.5 214 HIS A N 1
ATOM 1722 C CA . HIS A 1 214 ? 15.375 15.82 4.676 1 94.5 214 HIS A CA 1
ATOM 1723 C C . HIS A 1 214 ? 14.211 16.594 4.074 1 94.5 214 HIS A C 1
ATOM 1725 O O . HIS A 1 214 ? 14.383 17.734 3.621 1 94.5 214 HIS A O 1
ATOM 1731 N N . VAL A 1 215 ? 13.102 15.953 4.09 1 93.44 215 VAL A N 1
ATOM 1732 C CA . VAL A 1 215 ? 11.898 16.625 3.605 1 93.44 215 VAL A CA 1
ATOM 1733 C C . VAL A 1 215 ? 10.789 16.5 4.641 1 93.44 215 VAL A C 1
ATOM 1735 O O . VAL A 1 215 ? 10.766 15.547 5.43 1 93.44 215 VAL A O 1
ATOM 1738 N N . SER A 1 216 ? 9.961 17.516 4.648 1 90 216 SER A N 1
ATOM 1739 C CA . SER A 1 216 ? 8.836 17.5 5.586 1 90 216 SER A CA 1
ATOM 1740 C C . SER A 1 216 ? 7.82 16.422 5.211 1 90 216 SER A C 1
ATOM 1742 O O . SER A 1 216 ? 7.559 16.203 4.031 1 90 216 SER A O 1
ATOM 1744 N N . THR A 1 217 ? 7.234 15.82 6.168 1 81.94 217 THR A N 1
ATOM 1745 C CA . THR A 1 217 ? 6.234 14.773 5.984 1 81.94 217 THR A CA 1
ATOM 1746 C C . THR A 1 217 ? 4.867 15.383 5.684 1 81.94 217 THR A C 1
ATOM 1748 O O . THR A 1 217 ? 4.531 16.453 6.195 1 81.94 217 THR A O 1
ATOM 1751 N N . MET B 1 1 ? -4.273 -37.719 4.648 1 33.41 1 MET B N 1
ATOM 1752 C CA . MET B 1 1 ? -3.697 -36.844 3.623 1 33.41 1 MET B CA 1
ATOM 1753 C C . MET B 1 1 ? -4.168 -35.406 3.799 1 33.41 1 MET B C 1
ATOM 1755 O O . MET B 1 1 ? -5.371 -35.125 3.83 1 33.41 1 MET B O 1
ATOM 1759 N N . SER B 1 2 ? -3.453 -34.531 4.484 1 41.25 2 SER B N 1
ATOM 1760 C CA . SER B 1 2 ? -3.867 -33.281 5.109 1 41.25 2 SER B CA 1
ATOM 1761 C C . SER B 1 2 ? -4.512 -32.344 4.098 1 41.25 2 SER B C 1
ATOM 1763 O O . SER B 1 2 ? -3.918 -32.062 3.057 1 41.25 2 SER B O 1
ATOM 1765 N N . GLN B 1 3 ? -5.844 -32.562 3.809 1 48.03 3 GLN B N 1
ATOM 1766 C CA . GLN B 1 3 ? -6.625 -31.688 2.926 1 48.03 3 GLN B CA 1
ATOM 1767 C C . GLN B 1 3 ? -6.273 -30.219 3.131 1 48.03 3 GLN B C 1
ATOM 1769 O O . GLN B 1 3 ? -6.211 -29.75 4.266 1 48.03 3 GLN B O 1
ATOM 1774 N N . SER B 1 4 ? -5.559 -29.625 2.104 1 59.56 4 SER B N 1
ATOM 1775 C CA . SER B 1 4 ? -5.336 -28.188 2.162 1 59.56 4 SER B CA 1
ATOM 1776 C C . SER B 1 4 ? -6.621 -27.438 2.5 1 59.56 4 SER B C 1
ATOM 1778 O O . SER B 1 4 ? -7.719 -27.922 2.197 1 59.56 4 SER B O 1
ATOM 1780 N N . ALA B 1 5 ? -6.551 -26.734 3.43 1 66.62 5 ALA B N 1
ATOM 1781 C CA . ALA B 1 5 ? -7.723 -25.938 3.799 1 66.62 5 ALA B CA 1
ATOM 1782 C C . ALA B 1 5 ? -7.824 -24.688 2.943 1 66.62 5 ALA B C 1
ATOM 1784 O O . ALA B 1 5 ? -6.871 -24.312 2.25 1 66.62 5 ALA B O 1
ATOM 1785 N N . VAL B 1 6 ? -8.945 -24.344 2.586 1 70.19 6 VAL B N 1
ATOM 1786 C CA . VAL B 1 6 ? -9.211 -23.109 1.857 1 70.19 6 VAL B CA 1
ATOM 1787 C C . VAL B 1 6 ? -9.547 -22 2.842 1 70.19 6 VAL B C 1
ATOM 1789 O O . VAL B 1 6 ? -10.25 -22.219 3.828 1 70.19 6 VAL B O 1
ATOM 1792 N N . ALA B 1 7 ? -8.992 -20.812 2.568 1 82.12 7 ALA B N 1
ATOM 1793 C CA . ALA B 1 7 ? -9.461 -19.641 3.287 1 82.12 7 ALA B CA 1
ATOM 1794 C C . ALA B 1 7 ? -10.742 -19.094 2.662 1 82.12 7 ALA B C 1
ATOM 1796 O O . ALA B 1 7 ? -10.758 -17.969 2.146 1 82.12 7 ALA B O 1
ATOM 1797 N N . HIS B 1 8 ? -11.758 -19.797 2.768 1 85.81 8 HIS B N 1
ATOM 1798 C CA . HIS B 1 8 ? -13 -19.562 2.049 1 85.81 8 HIS B CA 1
ATOM 1799 C C . HIS B 1 8 ? -13.719 -18.312 2.584 1 85.81 8 HIS B C 1
ATOM 1801 O O . HIS B 1 8 ? -13.805 -18.125 3.799 1 85.81 8 HIS B O 1
ATOM 1807 N N . ILE B 1 9 ? -14.133 -17.5 1.623 1 91.38 9 ILE B N 1
ATOM 1808 C CA . ILE B 1 9 ? -15.031 -16.422 1.968 1 91.38 9 ILE B CA 1
ATOM 1809 C C . ILE B 1 9 ? -16.484 -16.875 1.809 1 91.38 9 ILE B C 1
ATOM 1811 O O . ILE B 1 9 ? -16.953 -17.062 0.687 1 91.38 9 ILE B O 1
ATOM 1815 N N . GLU B 1 10 ? -17.234 -17.203 2.758 1 83.75 10 GLU B N 1
ATOM 1816 C CA . GLU B 1 10 ? -18.5 -17.922 2.744 1 83.75 10 GLU B CA 1
ATOM 1817 C C . GLU B 1 10 ? -19.688 -16.953 2.797 1 83.75 10 GLU B C 1
ATOM 1819 O O . GLU B 1 10 ? -20.75 -17.25 2.262 1 83.75 10 GLU B O 1
ATOM 1824 N N . ASN B 1 11 ? -19.672 -15.906 3.391 1 83.69 11 ASN B N 1
ATOM 1825 C CA . ASN B 1 11 ? -20.781 -14.992 3.629 1 83.69 11 ASN B CA 1
ATOM 1826 C C . ASN B 1 11 ? -20.469 -13.586 3.145 1 83.69 11 ASN B C 1
ATOM 1828 O O . ASN B 1 11 ? -20.203 -12.688 3.951 1 83.69 11 ASN B O 1
ATOM 1832 N N . PHE B 1 12 ? -20.625 -13.555 1.83 1 86.62 12 PHE B N 1
ATOM 1833 C CA . PHE B 1 12 ? -20.344 -12.188 1.42 1 86.62 12 PHE B CA 1
ATOM 1834 C C . PHE B 1 12 ? -21.641 -11.438 1.122 1 86.62 12 PHE B C 1
ATOM 1836 O O . PHE B 1 12 ? -22.25 -11.641 0.072 1 86.62 12 PHE B O 1
ATOM 1843 N N . PRO B 1 13 ? -22 -10.516 1.881 1 94.19 13 PRO B N 1
ATOM 1844 C CA . PRO B 1 13 ? -23.188 -9.672 1.788 1 94.19 13 PRO B CA 1
ATOM 1845 C C . PRO B 1 13 ? -23.391 -9.086 0.392 1 94.19 13 PRO B C 1
ATOM 1847 O O . PRO B 1 13 ? -22.438 -9.023 -0.398 1 94.19 13 PRO B O 1
ATOM 1850 N N . CYS B 1 14 ? -24.672 -8.594 0.154 1 94.88 14 CYS B N 1
ATOM 1851 C CA . CYS B 1 14 ? -25.016 -8.016 -1.143 1 94.88 14 CYS B CA 1
ATOM 1852 C C . CYS B 1 14 ? -24.188 -6.758 -1.407 1 94.88 14 CYS B C 1
ATOM 1854 O O . CYS B 1 14 ? -23.766 -6.516 -2.539 1 94.88 14 CYS B O 1
ATOM 1856 N N . GLU B 1 15 ? -23.938 -6.047 -0.329 1 96.38 15 GLU B N 1
ATOM 1857 C CA . GLU B 1 15 ? -23.172 -4.816 -0.449 1 96.38 15 GLU B CA 1
ATOM 1858 C C . GLU B 1 15 ? -21.719 -5.027 -0.001 1 96.38 15 GLU B C 1
ATOM 1860 O O . GLU B 1 15 ? -21.469 -5.461 1.127 1 96.38 15 GLU B O 1
ATOM 1865 N N . PRO B 1 16 ? -20.812 -4.668 -0.871 1 97.75 16 PRO B N 1
ATOM 1866 C CA . PRO B 1 16 ? -19.422 -4.867 -0.501 1 97.75 16 PRO B CA 1
ATOM 1867 C C . PRO B 1 16 ? -19.016 -4.059 0.729 1 97.75 16 PRO B C 1
ATOM 1869 O O . PRO B 1 16 ? -18.172 -4.508 1.517 1 97.75 16 PRO B O 1
ATOM 1872 N N . VAL B 1 17 ? -19.562 -2.873 0.886 1 97.56 17 VAL B N 1
ATOM 1873 C CA . VAL B 1 17 ? -19.172 -2.012 1.998 1 97.56 17 VAL B CA 1
ATOM 1874 C C . VAL B 1 17 ? -19.531 -2.682 3.322 1 97.56 17 VAL B C 1
ATOM 1876 O O . VAL B 1 17 ? -18.875 -2.453 4.34 1 97.56 17 VAL B O 1
ATOM 1879 N N . THR B 1 18 ? -20.547 -3.518 3.342 1 97.56 18 THR B N 1
ATOM 1880 C CA . THR B 1 18 ? -20.906 -4.266 4.539 1 97.56 18 THR B CA 1
ATOM 1881 C C . THR B 1 18 ? -19.781 -5.219 4.949 1 97.56 18 THR B C 1
ATOM 1883 O O . THR B 1 18 ? -19.422 -5.293 6.125 1 97.56 18 THR B O 1
ATOM 1886 N N . LEU B 1 19 ? -19.266 -5.941 3.98 1 97.75 19 LEU B N 1
ATOM 1887 C CA . LEU B 1 19 ? -18.141 -6.828 4.266 1 97.75 19 LEU B CA 1
ATOM 1888 C C . LEU B 1 19 ? -16.922 -6.035 4.727 1 97.75 19 LEU B C 1
ATOM 1890 O O . LEU B 1 19 ? -16.25 -6.43 5.676 1 97.75 19 LEU B O 1
ATOM 1894 N N . PHE B 1 20 ? -16.703 -4.918 4.078 1 98.38 20 PHE B N 1
ATOM 1895 C CA . PHE B 1 20 ? -15.594 -4.059 4.473 1 98.38 20 PHE B CA 1
ATOM 1896 C C . PHE B 1 20 ? -15.734 -3.625 5.926 1 98.38 20 PHE B C 1
ATOM 1898 O O . PHE B 1 20 ? -14.781 -3.707 6.699 1 98.38 20 PHE B O 1
ATOM 1905 N N . LYS B 1 21 ? -16.875 -3.164 6.285 1 97.62 21 LYS B N 1
ATOM 1906 C CA . LYS B 1 21 ? -17.141 -2.717 7.652 1 97.62 21 LYS B CA 1
ATOM 1907 C C . LYS B 1 21 ? -16.844 -3.826 8.656 1 97.62 21 LYS B C 1
ATOM 1909 O O . LYS B 1 21 ? -16.266 -3.574 9.711 1 97.62 21 LYS B O 1
ATOM 1914 N N . GLN B 1 22 ? -17.203 -5.035 8.352 1 97.19 22 GLN B N 1
ATOM 1915 C CA . GLN B 1 22 ? -16.953 -6.172 9.234 1 97.19 22 GLN B CA 1
ATOM 1916 C C . GLN B 1 22 ? -15.453 -6.398 9.406 1 97.19 22 GLN B C 1
ATOM 1918 O O . GLN B 1 22 ? -14.977 -6.641 10.523 1 97.19 22 GLN B O 1
ATOM 1923 N N . ILE B 1 23 ? -14.727 -6.285 8.359 1 97.19 23 ILE B N 1
ATOM 1924 C CA . ILE B 1 23 ? -13.289 -6.527 8.367 1 97.19 23 ILE B CA 1
ATOM 1925 C C . ILE B 1 23 ? -12.578 -5.402 9.109 1 97.19 23 ILE B C 1
ATOM 1927 O O . ILE B 1 23 ? -11.766 -5.66 10.008 1 97.19 23 ILE B O 1
ATOM 1931 N N . ILE B 1 24 ? -12.938 -4.168 8.727 1 97.19 24 ILE B N 1
ATOM 1932 C CA . ILE B 1 24 ? -12.227 -3.02 9.281 1 97.19 24 ILE B CA 1
ATOM 1933 C C . ILE B 1 24 ? -12.57 -2.873 10.766 1 97.19 24 ILE B C 1
ATOM 1935 O O . ILE B 1 24 ? -11.727 -2.459 11.562 1 97.19 24 ILE B O 1
ATOM 1939 N N . ASP B 1 25 ? -13.789 -3.182 11.156 1 95.44 25 ASP B N 1
ATOM 1940 C CA . ASP B 1 25 ? -14.172 -3.164 12.562 1 95.44 25 ASP B CA 1
ATOM 1941 C C . ASP B 1 25 ? -13.367 -4.184 13.367 1 95.44 25 ASP B C 1
ATOM 1943 O O . ASP B 1 25 ? -12.914 -3.889 14.469 1 95.44 25 ASP B O 1
ATOM 1947 N N . ALA B 1 26 ? -13.227 -5.371 12.812 1 96.06 26 ALA B N 1
ATOM 1948 C CA . ALA B 1 26 ? -12.406 -6.387 13.469 1 96.06 26 ALA B CA 1
ATOM 1949 C C . ALA B 1 26 ? -10.969 -5.91 13.633 1 96.06 26 ALA B C 1
ATOM 1951 O O . ALA B 1 26 ? -10.352 -6.137 14.68 1 96.06 26 ALA B O 1
ATOM 1952 N N . PHE B 1 27 ? -10.477 -5.277 12.602 1 96.25 27 PHE B N 1
ATOM 1953 C CA . PHE B 1 27 ? -9.102 -4.797 12.656 1 96.25 27 PHE B CA 1
ATOM 1954 C C . PHE B 1 27 ? -8.953 -3.703 13.703 1 96.25 27 PHE B C 1
ATOM 1956 O O . PHE B 1 27 ? -7.965 -3.674 14.438 1 96.25 27 PHE B O 1
ATOM 1963 N N . SER B 1 28 ? -9.891 -2.771 13.742 1 91.88 28 SER B N 1
ATOM 1964 C CA . SER B 1 28 ? -9.836 -1.657 14.68 1 91.88 28 SER B CA 1
ATOM 1965 C C . SER B 1 28 ? -9.805 -2.152 16.125 1 91.88 28 SER B C 1
ATOM 1967 O O . SER B 1 28 ? -9.18 -1.532 16.984 1 91.88 28 SER B O 1
ATOM 1969 N N . LYS B 1 29 ? -10.43 -3.217 16.422 1 90.56 29 LYS B N 1
ATOM 1970 C CA . LYS B 1 29 ? -10.477 -3.791 17.766 1 90.56 29 LYS B CA 1
ATOM 1971 C C . LYS B 1 29 ? -9.141 -4.441 18.141 1 90.56 29 LYS B C 1
ATOM 1973 O O . LYS B 1 29 ? -8.781 -4.512 19.312 1 90.56 29 LYS B O 1
ATOM 1978 N N . LYS B 1 30 ? -8.523 -4.879 17.125 1 87.56 30 LYS B N 1
ATOM 1979 C CA . LYS B 1 30 ? -7.246 -5.562 17.344 1 87.56 30 LYS B CA 1
ATOM 1980 C C . LYS B 1 30 ? -6.098 -4.566 17.422 1 87.56 30 LYS B C 1
ATOM 1982 O O . LYS B 1 30 ? -5.141 -4.773 18.172 1 87.56 30 LYS B O 1
ATOM 1987 N N . SER B 1 31 ? -6.219 -3.535 16.609 1 79.12 31 SER B N 1
ATOM 1988 C CA . SER B 1 31 ? -5.121 -2.584 16.484 1 79.12 31 SER B CA 1
ATOM 1989 C C . SER B 1 31 ? -4.98 -1.729 17.75 1 79.12 31 SER B C 1
ATOM 1991 O O . SER B 1 31 ? -5.98 -1.274 18.312 1 79.12 31 SER B O 1
ATOM 1993 N N . THR B 1 32 ? -3.691 -1.583 18.156 1 69.44 32 THR B N 1
ATOM 1994 C CA . THR B 1 32 ? -3.436 -0.847 19.391 1 69.44 32 THR B CA 1
ATOM 1995 C C . THR B 1 32 ? -2.98 0.578 19.094 1 69.44 32 THR B C 1
ATOM 1997 O O . THR B 1 32 ? -2.959 1.432 19.984 1 69.44 32 THR B O 1
ATOM 2000 N N . ASP B 1 33 ? -2.605 0.841 17.906 1 69.06 33 ASP B N 1
ATOM 2001 C CA . ASP B 1 33 ? -1.983 2.137 17.641 1 69.06 33 ASP B CA 1
ATOM 2002 C C . ASP B 1 33 ? -3.027 3.182 17.266 1 69.06 33 ASP B C 1
ATOM 2004 O O . ASP B 1 33 ? -2.721 4.375 17.188 1 69.06 33 ASP B O 1
ATOM 2008 N N . GLY B 1 34 ? -4.258 2.723 17.156 1 71.81 34 GLY B N 1
ATOM 2009 C CA . GLY B 1 34 ? -5.363 3.648 16.969 1 71.81 34 GLY B CA 1
ATOM 2010 C C . GLY B 1 34 ? -5.523 4.098 15.523 1 71.81 34 GLY B C 1
ATOM 2011 O O . GLY B 1 34 ? -6.469 4.816 15.188 1 71.81 34 GLY B O 1
ATOM 2012 N N . PHE B 1 35 ? -4.504 3.738 14.648 1 82.31 35 PHE B N 1
ATOM 2013 C CA . PHE B 1 35 ? -4.633 4.18 13.266 1 82.31 35 PHE B CA 1
ATOM 2014 C C . PHE B 1 35 ? -4.73 2.984 12.328 1 82.31 35 PHE B C 1
ATOM 2016 O O . PHE B 1 35 ? -4.121 1.942 12.57 1 82.31 35 PHE B O 1
ATOM 2023 N N . THR B 1 36 ? -5.594 3.131 11.359 1 92.38 36 THR B N 1
ATOM 2024 C CA . THR B 1 36 ? -5.625 2.199 10.242 1 92.38 36 THR B CA 1
ATOM 2025 C C . THR B 1 36 ? -5.047 2.846 8.984 1 92.38 36 THR B C 1
ATOM 2027 O O . THR B 1 36 ? -5.41 3.973 8.641 1 92.38 36 THR B O 1
ATOM 2030 N N . LEU B 1 37 ? -4.141 2.117 8.422 1 95.5 37 LEU B N 1
ATOM 2031 C CA . LEU B 1 37 ? -3.521 2.648 7.215 1 95.5 37 LEU B CA 1
ATOM 2032 C C . LEU B 1 37 ? -4.16 2.047 5.965 1 95.5 37 LEU B C 1
ATOM 2034 O O . LEU B 1 37 ? -4.684 0.931 6.008 1 95.5 37 LEU B O 1
ATOM 2038 N N . MET B 1 38 ? -4.125 2.781 4.957 1 98.06 38 MET B N 1
ATOM 2039 C CA . MET B 1 38 ? -4.402 2.303 3.607 1 98.06 38 MET B CA 1
ATOM 2040 C C . MET B 1 38 ? -3.357 2.812 2.623 1 98.06 38 MET B C 1
ATOM 2042 O O . MET B 1 38 ? -2.686 3.812 2.887 1 98.06 38 MET B O 1
ATOM 2046 N N . ASN B 1 39 ? -3.172 2.064 1.571 1 98.81 39 ASN B N 1
ATOM 2047 C CA . ASN B 1 39 ? -2.34 2.551 0.476 1 98.81 39 ASN B CA 1
ATOM 2048 C C . ASN B 1 39 ? -3.166 3.301 -0.565 1 98.81 39 ASN B C 1
ATOM 2050 O O . ASN B 1 39 ? -4.25 2.854 -0.942 1 98.81 39 ASN B O 1
ATOM 2054 N N . LEU B 1 40 ? -2.684 4.441 -0.91 1 98.88 40 LEU B N 1
ATOM 2055 C CA . LEU B 1 40 ? -3.312 5.262 -1.938 1 98.88 40 LEU B CA 1
ATOM 2056 C C . LEU B 1 40 ? -2.396 5.418 -3.148 1 98.88 40 LEU B C 1
ATOM 2058 O O . LEU B 1 40 ? -1.264 5.883 -3.018 1 98.88 40 LEU B O 1
ATOM 2062 N N . ALA B 1 41 ? -2.904 4.996 -4.277 1 98.88 41 ALA B N 1
ATOM 2063 C CA . ALA B 1 41 ? -2.174 5.18 -5.531 1 98.88 41 ALA B CA 1
ATOM 2064 C C . ALA B 1 41 ? -2.848 6.227 -6.41 1 98.88 41 ALA B C 1
ATOM 2066 O O . ALA B 1 41 ? -4.074 6.254 -6.527 1 98.88 41 ALA B O 1
ATOM 2067 N N . THR B 1 42 ? -2.072 7.102 -6.973 1 98.56 42 THR B N 1
ATOM 2068 C CA . THR B 1 42 ? -2.545 8.172 -7.84 1 98.56 42 THR B CA 1
ATOM 2069 C C . THR B 1 42 ? -1.715 8.234 -9.117 1 98.56 42 THR B C 1
ATOM 2071 O O . THR B 1 42 ? -0.623 7.668 -9.188 1 98.56 42 THR B O 1
ATOM 2074 N N . VAL B 1 43 ? -2.303 8.844 -10.102 1 97 43 VAL B N 1
ATOM 2075 C CA . VAL B 1 43 ? -1.562 9.148 -11.32 1 97 43 VAL B CA 1
ATOM 2076 C C . VAL B 1 43 ? -0.788 10.453 -11.133 1 97 43 VAL B C 1
ATOM 2078 O O . VAL B 1 43 ? -1.335 11.445 -10.641 1 97 43 VAL B O 1
ATOM 2081 N N . ASP B 1 44 ? 0.455 10.375 -11.453 1 95.69 44 ASP B N 1
ATOM 2082 C CA . ASP B 1 44 ? 1.342 11.531 -11.305 1 95.69 44 ASP B CA 1
ATOM 2083 C C . ASP B 1 44 ? 1.917 11.953 -12.656 1 95.69 44 ASP B C 1
ATOM 2085 O O . ASP B 1 44 ? 2.385 11.117 -13.43 1 95.69 44 ASP B O 1
ATOM 2089 N N . GLU B 1 45 ? 1.896 13.195 -12.938 1 92.75 45 GLU B N 1
ATOM 2090 C CA . GLU B 1 45 ? 2.35 13.711 -14.227 1 92.75 45 GLU B CA 1
ATOM 2091 C C . GLU B 1 45 ? 3.861 13.562 -14.375 1 92.75 45 GLU B C 1
ATOM 2093 O O . GLU B 1 45 ? 4.367 13.391 -15.484 1 92.75 45 GLU B O 1
ATOM 2098 N N . GLU B 1 46 ? 4.57 13.633 -13.367 1 93.19 46 GLU B N 1
ATOM 2099 C CA . GLU B 1 46 ? 6.027 13.625 -13.414 1 93.19 46 GLU B CA 1
ATOM 2100 C C . GLU B 1 46 ? 6.57 12.195 -13.43 1 93.19 46 GLU B C 1
ATOM 2102 O O . GLU B 1 46 ? 7.41 11.859 -14.258 1 93.19 46 GLU B O 1
ATOM 2107 N N . PHE B 1 47 ? 5.953 11.312 -12.594 1 95.31 47 PHE B N 1
ATOM 2108 C CA . PHE B 1 47 ? 6.547 10 -12.367 1 95.31 47 PHE B CA 1
ATOM 2109 C C . PHE B 1 47 ? 5.664 8.898 -12.945 1 95.31 47 PHE B C 1
ATOM 2111 O O . PHE B 1 47 ? 6.043 7.727 -12.938 1 95.31 47 PHE B O 1
ATOM 2118 N N . GLY B 1 48 ? 4.441 9.281 -13.422 1 95.44 48 GLY B N 1
ATOM 2119 C CA . GLY B 1 48 ? 3.488 8.312 -13.938 1 95.44 48 GLY B CA 1
ATOM 2120 C C . GLY B 1 48 ? 2.506 7.828 -12.883 1 95.44 48 GLY B C 1
ATOM 2121 O O . GLY B 1 48 ? 1.309 8.102 -12.977 1 95.44 48 GLY B O 1
ATOM 2122 N N . VAL B 1 49 ? 3.043 7.066 -11.883 1 97.81 49 VAL B N 1
ATOM 2123 C CA . VAL B 1 49 ? 2.189 6.562 -10.812 1 97.81 49 VAL B CA 1
ATOM 2124 C C . VAL B 1 49 ? 2.924 6.656 -9.477 1 97.81 49 VAL B C 1
ATOM 2126 O O . VAL B 1 49 ? 4.137 6.441 -9.414 1 97.81 49 VAL B O 1
ATOM 2129 N N . LEU B 1 50 ? 2.209 7.039 -8.477 1 98 50 LEU B N 1
ATOM 2130 C CA . LEU B 1 50 ? 2.727 7.086 -7.109 1 98 50 LEU B CA 1
ATOM 2131 C C . LEU B 1 50 ? 1.834 6.293 -6.16 1 98 50 LEU B C 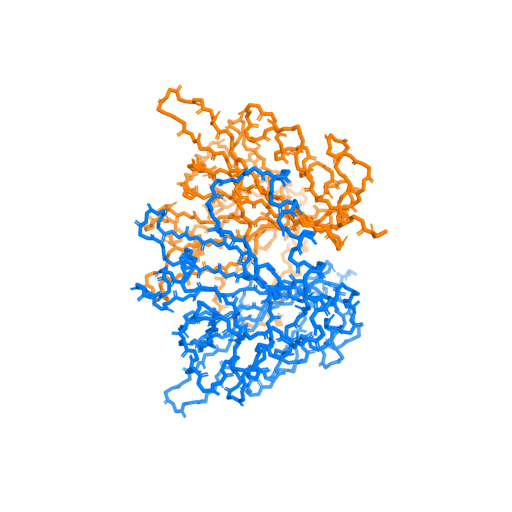1
ATOM 2133 O O . LEU B 1 50 ? 0.639 6.133 -6.418 1 98 50 LEU B O 1
ATOM 2137 N N . ASN B 1 51 ? 2.434 5.801 -5.156 1 98.56 51 ASN B N 1
ATOM 2138 C CA . ASN B 1 51 ? 1.66 5.219 -4.066 1 98.56 51 ASN B CA 1
ATOM 2139 C C . ASN B 1 51 ? 2.307 5.496 -2.711 1 98.56 51 ASN B C 1
ATOM 2141 O O . ASN B 1 51 ? 3.514 5.73 -2.631 1 98.56 51 ASN B O 1
ATOM 2145 N N . ARG B 1 52 ? 1.496 5.547 -1.691 1 98.06 52 ARG B N 1
ATOM 2146 C CA . ARG B 1 52 ? 1.92 5.77 -0.313 1 98.06 52 ARG B CA 1
ATOM 2147 C C . ARG B 1 52 ? 0.859 5.289 0.671 1 98.06 52 ARG B C 1
ATOM 2149 O O . ARG B 1 52 ? -0.326 5.234 0.337 1 98.06 52 ARG B O 1
ATOM 2156 N N . ASN B 1 53 ? 1.332 4.977 1.818 1 97.56 53 ASN B N 1
ATOM 2157 C CA . ASN B 1 53 ? 0.389 4.695 2.896 1 97.56 53 ASN B CA 1
ATOM 2158 C C . ASN B 1 53 ? -0.093 5.98 3.564 1 97.56 53 ASN B C 1
ATOM 2160 O O . ASN B 1 53 ? 0.705 6.879 3.84 1 97.56 53 ASN B O 1
ATOM 2164 N N . VAL B 1 54 ? -1.353 6.066 3.75 1 96.56 54 VAL B N 1
ATOM 2165 C CA . VAL B 1 54 ? -1.999 7.195 4.41 1 96.56 54 VAL B CA 1
ATOM 2166 C C . VAL B 1 54 ? -2.947 6.688 5.496 1 96.56 54 VAL B C 1
ATOM 2168 O O . VAL B 1 54 ? -3.209 5.484 5.586 1 96.56 54 VAL B O 1
ATOM 2171 N N . ILE B 1 55 ? -3.383 7.57 6.301 1 94.44 55 ILE B N 1
ATOM 2172 C CA . ILE B 1 55 ? -4.266 7.188 7.398 1 94.44 55 ILE B CA 1
ATOM 2173 C C . ILE B 1 55 ? -5.707 7.105 6.895 1 94.44 55 ILE B C 1
ATOM 2175 O O . ILE B 1 55 ? -6.207 8.039 6.27 1 94.44 55 ILE B O 1
ATOM 2179 N N . TYR B 1 56 ? -6.285 5.945 7.066 1 96.75 56 TYR B N 1
ATOM 2180 C CA . TYR B 1 56 ? -7.719 5.762 6.848 1 96.75 56 TYR B CA 1
ATOM 2181 C C . TYR B 1 56 ? -8.531 6.516 7.895 1 96.75 56 TYR B C 1
ATOM 2183 O O . TYR B 1 56 ? -8.344 6.312 9.094 1 96.75 56 TYR B O 1
ATOM 2191 N N . ARG B 1 57 ? -9.492 7.379 7.426 1 95.56 57 ARG B N 1
ATOM 2192 C CA . ARG B 1 57 ? -10.195 8.25 8.367 1 95.56 57 ARG B CA 1
ATOM 2193 C C . ARG B 1 57 ? -11.617 7.758 8.609 1 95.56 57 ARG B C 1
ATOM 2195 O O . ARG B 1 57 ? -12.367 8.367 9.375 1 95.56 57 ARG B O 1
ATOM 2202 N N . GLY B 1 58 ? -11.977 6.715 7.941 1 95.56 58 GLY B N 1
ATOM 2203 C CA . GLY B 1 58 ? -13.328 6.191 8.102 1 95.56 58 GLY B CA 1
ATOM 2204 C C . GLY B 1 58 ? -14.172 6.316 6.848 1 95.56 58 GLY B C 1
ATOM 2205 O O . GLY B 1 58 ? -13.633 6.438 5.742 1 95.56 58 GLY B O 1
ATOM 2206 N N . LEU B 1 59 ? -15.477 6.113 7.004 1 96.5 59 LEU B N 1
ATOM 2207 C CA . LEU B 1 59 ? -16.438 6.172 5.902 1 96.5 59 LEU B CA 1
ATOM 2208 C C . LEU B 1 59 ? -17.297 7.426 6 1 96.5 59 LEU B C 1
ATOM 2210 O O . LEU B 1 59 ? -17.656 7.855 7.098 1 96.5 59 LEU B O 1
ATOM 2214 N N . SER B 1 60 ? -17.562 8.008 4.855 1 96.06 60 SER B N 1
ATOM 2215 C CA . SER B 1 60 ? -18.562 9.078 4.789 1 96.06 60 SER B CA 1
ATOM 2216 C C . SER B 1 60 ? -19.969 8.539 5.047 1 96.06 60 SER B C 1
ATOM 2218 O O . SER B 1 60 ? -20.156 7.332 5.184 1 96.06 60 SER B O 1
ATOM 2220 N N . GLU B 1 61 ? -20.938 9.453 5.125 1 93 61 GLU B N 1
ATOM 2221 C CA . GLU B 1 61 ? -22.328 9.07 5.336 1 93 61 GLU B CA 1
ATOM 2222 C C . GLU B 1 61 ? -22.828 8.172 4.211 1 93 61 GLU B C 1
ATOM 2224 O O . GLU B 1 61 ? -23.672 7.289 4.438 1 93 61 GLU B O 1
ATOM 2229 N N . ASP B 1 62 ? -22.391 8.422 3.059 1 94.69 62 ASP B N 1
ATOM 2230 C CA . ASP B 1 62 ? -22.812 7.625 1.91 1 94.69 62 ASP B CA 1
ATOM 2231 C C . ASP B 1 62 ? -21.812 6.496 1.64 1 94.69 62 ASP B C 1
ATOM 2233 O O . ASP B 1 62 ? -21.656 6.07 0.494 1 94.69 62 ASP B O 1
ATOM 2237 N N . ASP B 1 63 ? -20.984 6.09 2.637 1 95.25 63 ASP B N 1
ATOM 2238 C CA . ASP B 1 63 ? -20.188 4.867 2.707 1 95.25 63 ASP B CA 1
ATOM 2239 C C . ASP B 1 63 ? -19 4.93 1.751 1 95.25 63 ASP B C 1
ATOM 2241 O O . ASP B 1 63 ? -18.641 3.922 1.141 1 95.25 63 ASP B O 1
ATOM 2245 N N . CYS B 1 64 ? -18.438 6.156 1.567 1 97.62 64 CYS B N 1
ATOM 2246 C CA . CYS B 1 64 ? -17.203 6.316 0.81 1 97.62 64 CYS B CA 1
ATOM 2247 C C . CYS B 1 64 ? -16 6.426 1.743 1 97.62 64 CYS B C 1
ATOM 2249 O O . CYS B 1 64 ? -16.109 7.012 2.822 1 97.62 64 CYS B O 1
ATOM 2251 N N . ILE B 1 65 ? -14.891 5.848 1.362 1 98.31 65 ILE B N 1
ATOM 2252 C CA . ILE B 1 65 ? -13.656 5.934 2.131 1 98.31 65 ILE B CA 1
ATOM 2253 C C . ILE B 1 65 ? -13.172 7.379 2.178 1 98.31 65 ILE B C 1
ATOM 2255 O O . ILE B 1 65 ? -13.18 8.078 1.158 1 98.31 65 ILE B O 1
ATOM 2259 N N . ILE B 1 66 ? -12.672 7.812 3.354 1 97.94 66 ILE B N 1
ATOM 2260 C CA . ILE B 1 66 ? -12.266 9.203 3.523 1 97.94 66 ILE B CA 1
ATOM 2261 C C . ILE B 1 66 ? -10.75 9.281 3.684 1 97.94 66 ILE B C 1
ATOM 2263 O O . ILE B 1 66 ? -10.148 8.484 4.41 1 97.94 66 ILE B O 1
ATOM 2267 N N . TYR B 1 67 ? -10.211 10.219 3.002 1 98.25 67 TYR B N 1
ATOM 2268 C CA . TYR B 1 67 ? -8.805 10.586 3.105 1 98.25 67 TYR B CA 1
ATOM 2269 C C . TYR B 1 67 ? -8.648 12.086 3.348 1 98.25 67 TYR B C 1
ATOM 2271 O O . TYR B 1 67 ? -9.172 12.898 2.588 1 98.25 67 TYR B O 1
ATOM 2279 N N . VAL B 1 68 ? -7.914 12.461 4.402 1 97.12 68 VAL B N 1
ATOM 2280 C CA . VAL B 1 68 ? -7.66 13.859 4.727 1 97.12 68 VAL B CA 1
ATOM 2281 C C . VAL B 1 68 ? -6.266 14.258 4.246 1 97.12 68 VAL B C 1
ATOM 2283 O O . VAL B 1 68 ? -5.309 13.5 4.398 1 97.12 68 VAL B O 1
ATOM 2286 N N . THR B 1 69 ? -6.176 15.445 3.688 1 96.81 69 THR B N 1
ATOM 2287 C CA . THR B 1 69 ? -4.91 15.969 3.193 1 96.81 69 THR B CA 1
ATOM 2288 C C . THR B 1 69 ? -4.934 17.5 3.15 1 96.81 69 THR B C 1
ATOM 2290 O O . THR B 1 69 ? -5.781 18.125 3.785 1 96.81 69 THR B O 1
ATOM 2293 N N . GLN B 1 70 ? -3.865 18.078 2.59 1 96.31 70 GLN B N 1
ATOM 2294 C CA . GLN B 1 70 ? -3.795 19.516 2.402 1 96.31 70 GLN B CA 1
ATOM 2295 C C . GLN B 1 70 ? -3.773 19.891 0.92 1 96.31 70 GLN B C 1
ATOM 2297 O O . GLN B 1 70 ? -3.225 19.141 0.103 1 96.31 70 GLN B O 1
ATOM 2302 N N . ARG B 1 71 ? -4.27 21.031 0.557 1 96.19 71 ARG B N 1
ATOM 2303 C CA . ARG B 1 71 ? -4.516 21.453 -0.821 1 96.19 71 ARG B CA 1
ATOM 2304 C C . ARG B 1 71 ? -3.209 21.75 -1.545 1 96.19 71 ARG B C 1
ATOM 2306 O O . ARG B 1 71 ? -3.207 22.016 -2.748 1 96.19 71 ARG B O 1
ATOM 2313 N N . PHE B 1 72 ? -2.07 21.578 -0.922 1 93.5 72 PHE B N 1
ATOM 2314 C CA . PHE B 1 72 ? -0.814 21.875 -1.603 1 93.5 72 PHE B CA 1
ATOM 2315 C C . PHE B 1 72 ? 0.044 20.609 -1.728 1 93.5 72 PHE B C 1
ATOM 2317 O O . PHE B 1 72 ? 1.124 20.656 -2.32 1 93.5 72 PHE B O 1
ATOM 2324 N N . THR B 1 73 ? -0.419 19.578 -1.164 1 94.75 73 THR B N 1
ATOM 2325 C CA . THR B 1 73 ? 0.359 18.344 -1.196 1 94.75 73 THR B CA 1
ATOM 2326 C C . THR B 1 73 ? 0.405 17.766 -2.609 1 94.75 73 THR B C 1
ATOM 2328 O O . THR B 1 73 ? -0.428 18.109 -3.451 1 94.75 73 THR B O 1
ATOM 2331 N N . ARG B 1 74 ? 1.307 16.938 -2.883 1 94.06 74 ARG B N 1
ATOM 2332 C CA . ARG B 1 74 ? 1.411 16.266 -4.172 1 94.06 74 ARG B CA 1
ATOM 2333 C C . ARG B 1 74 ? 0.176 15.422 -4.449 1 94.06 74 ARG B C 1
ATOM 2335 O O . ARG B 1 74 ? -0.318 15.383 -5.578 1 94.06 74 ARG B O 1
ATOM 2342 N N . ASN B 1 75 ? -0.304 14.711 -3.416 1 94.94 75 ASN B N 1
ATOM 2343 C CA . ASN B 1 75 ? -1.519 13.922 -3.582 1 94.94 75 ASN B CA 1
ATOM 2344 C C . ASN B 1 75 ? -2.686 14.781 -4.066 1 94.94 75 ASN B C 1
ATOM 2346 O O . ASN B 1 75 ? -3.432 14.375 -4.957 1 94.94 75 ASN B O 1
ATOM 2350 N N . TYR B 1 76 ? -2.811 15.859 -3.408 1 96.88 76 TYR B N 1
ATOM 2351 C CA . TYR B 1 76 ? -3.895 16.766 -3.785 1 96.88 76 TYR B CA 1
ATOM 2352 C C . TYR B 1 76 ? -3.785 17.172 -5.25 1 96.88 76 TYR B C 1
ATOM 2354 O O . TYR B 1 76 ? -4.766 17.094 -5.996 1 96.88 76 TYR B O 1
ATOM 2362 N N . LYS B 1 77 ? -2.611 17.562 -5.66 1 96.75 77 LYS B N 1
ATOM 2363 C CA . LYS B 1 77 ? -2.385 18 -7.039 1 96.75 77 LYS B CA 1
ATOM 2364 C C . LYS B 1 77 ? -2.656 16.859 -8.016 1 96.75 77 LYS B C 1
ATOM 2366 O O . LYS B 1 77 ? -3.262 17.062 -9.07 1 96.75 77 LYS B O 1
ATOM 2371 N N . ASN B 1 78 ? -2.193 15.688 -7.691 1 97.75 78 ASN B N 1
ATOM 2372 C CA . ASN B 1 78 ? -2.445 14.516 -8.531 1 97.75 78 ASN B CA 1
ATOM 2373 C C . ASN B 1 78 ? -3.939 14.281 -8.727 1 97.75 78 ASN B C 1
ATOM 2375 O O . ASN B 1 78 ? -4.402 14.094 -9.852 1 97.75 78 ASN B O 1
ATOM 2379 N N . ILE B 1 79 ? -4.66 14.305 -7.617 1 98.31 79 ILE B N 1
ATOM 2380 C CA . ILE B 1 79 ? -6.082 13.977 -7.629 1 98.31 79 ILE B CA 1
ATOM 2381 C C . ILE B 1 79 ? -6.852 15.055 -8.391 1 98.31 79 ILE B C 1
ATOM 2383 O O . ILE B 1 79 ? -7.805 14.758 -9.109 1 98.31 79 ILE B O 1
ATOM 2387 N N . GLN B 1 80 ? -6.402 16.281 -8.227 1 97.88 80 GLN B N 1
ATOM 2388 C CA . GLN B 1 80 ? -7.031 17.375 -8.977 1 97.88 80 GLN B CA 1
ATOM 2389 C C . GLN B 1 80 ? -6.855 17.172 -10.477 1 97.88 80 GLN B C 1
ATOM 2391 O O . GLN B 1 80 ? -7.762 17.469 -11.258 1 97.88 80 GLN B O 1
ATOM 2396 N N . ALA B 1 81 ? -5.727 16.719 -10.844 1 97.69 81 ALA B N 1
ATOM 2397 C CA . ALA B 1 81 ? -5.422 16.531 -12.258 1 97.69 81 ALA B CA 1
ATOM 2398 C C . ALA B 1 81 ? -6.105 15.281 -12.805 1 97.69 81 ALA B C 1
ATOM 2400 O O . ALA B 1 81 ? -6.512 15.242 -13.969 1 97.69 81 ALA B O 1
ATOM 2401 N N . ASN B 1 82 ? -6.184 14.242 -12.062 1 97.44 82 ASN B N 1
ATOM 2402 C CA . ASN B 1 82 ? -6.801 12.961 -12.391 1 97.44 82 ASN B CA 1
ATOM 2403 C C . ASN B 1 82 ? -7.422 12.312 -11.164 1 97.44 82 ASN B C 1
ATOM 2405 O O . ASN B 1 82 ? -6.707 11.805 -10.297 1 97.44 82 ASN B O 1
ATOM 2409 N N . ALA B 1 83 ? -8.703 12.219 -11.117 1 98.12 83 ALA B N 1
ATOM 2410 C CA . ALA B 1 83 ? -9.422 11.828 -9.906 1 98.12 83 ALA B CA 1
ATOM 2411 C C . ALA B 1 83 ? -9.406 10.312 -9.727 1 98.12 83 ALA B C 1
ATOM 2413 O O . ALA B 1 83 ? -9.883 9.797 -8.711 1 98.12 83 ALA B O 1
ATOM 2414 N N . LYS B 1 84 ? -8.922 9.539 -10.711 1 97.75 84 LYS B N 1
ATOM 2415 C CA . LYS B 1 84 ? -8.852 8.086 -10.586 1 97.75 84 LYS B CA 1
ATOM 2416 C C . LYS B 1 84 ? -7.758 7.668 -9.609 1 97.75 84 LYS B C 1
ATOM 2418 O O . LYS B 1 84 ? -6.629 8.164 -9.68 1 97.75 84 LYS B O 1
ATOM 2423 N N . CYS B 1 85 ? -8.117 6.77 -8.719 1 98.69 85 CYS B N 1
ATOM 2424 C CA . CYS B 1 85 ? -7.195 6.316 -7.684 1 98.69 85 CYS B CA 1
ATOM 2425 C C . CYS B 1 85 ? -7.316 4.809 -7.469 1 98.69 85 CYS B C 1
ATOM 2427 O O . CYS B 1 85 ? -8.289 4.191 -7.91 1 98.69 85 CYS B O 1
ATOM 2429 N N . GLY B 1 86 ? -6.293 4.227 -6.941 1 98.69 86 GLY B N 1
ATOM 2430 C CA . GLY B 1 86 ? -6.32 2.891 -6.371 1 98.69 86 GLY B CA 1
ATOM 2431 C C . GLY B 1 86 ? -6.125 2.881 -4.867 1 98.69 86 GLY B C 1
ATOM 2432 O O . GLY B 1 86 ? -5.309 3.641 -4.336 1 98.69 86 GLY B O 1
ATOM 2433 N N . ILE B 1 87 ? -6.875 2.078 -4.184 1 98.88 87 ILE B N 1
ATOM 2434 C CA . ILE B 1 87 ? -6.754 1.979 -2.732 1 98.88 87 ILE B CA 1
ATOM 2435 C C . ILE B 1 87 ? -6.629 0.512 -2.326 1 98.88 87 ILE B C 1
ATOM 2437 O O . ILE B 1 87 ? -7.328 -0.351 -2.867 1 98.88 87 ILE B O 1
ATOM 2441 N N . ALA B 1 88 ? -5.77 0.252 -1.386 1 98.88 88 ALA B N 1
ATOM 2442 C CA . ALA B 1 88 ? -5.609 -1.106 -0.874 1 98.88 88 ALA B CA 1
ATOM 2443 C C . ALA B 1 88 ? -5.379 -1.1 0.635 1 98.88 88 ALA B C 1
ATOM 2445 O O . ALA B 1 88 ? -4.641 -0.26 1.153 1 98.88 88 ALA B O 1
ATOM 2446 N N . PHE B 1 89 ? -6.082 -1.984 1.322 1 98.5 89 PHE B N 1
ATOM 2447 C CA . PHE B 1 89 ? -5.848 -2.295 2.727 1 98.5 89 PHE B CA 1
ATOM 2448 C C . PHE B 1 89 ? -5.191 -3.662 2.877 1 98.5 89 PHE B C 1
ATOM 2450 O O . PHE B 1 89 ? -5.543 -4.605 2.166 1 98.5 89 PHE B O 1
ATOM 2457 N N . TYR B 1 90 ? -4.262 -3.734 3.713 1 97.06 90 TYR B N 1
ATOM 2458 C CA . TYR B 1 90 ? -3.758 -5.023 4.168 1 97.06 90 TYR B CA 1
ATOM 2459 C C . TYR B 1 90 ? -3.932 -5.176 5.676 1 97.06 90 TYR B C 1
ATOM 2461 O O . TYR B 1 90 ? -3.408 -4.375 6.453 1 97.06 90 TYR B O 1
ATOM 2469 N N . LEU B 1 91 ? -4.652 -6.137 6.035 1 96.12 91 LEU B N 1
ATOM 2470 C CA . LEU B 1 91 ? -5.062 -6.371 7.414 1 96.12 91 LEU B CA 1
ATOM 2471 C C . LEU B 1 91 ? -4.707 -7.785 7.855 1 96.12 91 LEU B C 1
ATOM 2473 O O . LEU B 1 91 ? -5.5 -8.711 7.664 1 96.12 91 LEU B O 1
ATOM 2477 N N . PRO B 1 92 ? -3.521 -7.93 8.477 1 92.69 92 PRO B N 1
ATOM 2478 C CA . PRO B 1 92 ? -2.996 -9.273 8.742 1 92.69 92 PRO B CA 1
ATOM 2479 C C . PRO B 1 92 ? -3.553 -9.875 10.031 1 92.69 92 PRO B C 1
ATOM 2481 O O . PRO B 1 92 ? -3.867 -9.148 10.977 1 92.69 92 PRO B O 1
ATOM 2484 N N . ASN B 1 93 ? -3.615 -11.227 9.992 1 91.62 93 ASN B N 1
ATOM 2485 C CA . ASN B 1 93 ? -3.859 -12.039 11.18 1 91.62 93 ASN B CA 1
ATOM 2486 C C . ASN B 1 93 ? -5.141 -11.625 11.891 1 91.62 93 ASN B C 1
ATOM 2488 O O . ASN B 1 93 ? -5.129 -11.344 13.094 1 91.62 93 ASN B O 1
ATOM 2492 N N . LEU B 1 94 ? -6.203 -11.625 11.141 1 94.06 94 LEU B N 1
ATOM 2493 C CA . LEU B 1 94 ? -7.465 -11.109 11.648 1 94.06 94 LEU B CA 1
ATOM 2494 C C . LEU B 1 94 ? -8.5 -12.219 11.789 1 94.06 94 LEU B C 1
ATOM 2496 O O . LEU B 1 94 ? -8.609 -13.078 10.914 1 94.06 94 LEU B O 1
ATOM 2500 N N . VAL B 1 95 ? -9.148 -12.164 12.906 1 94.62 95 VAL B N 1
ATOM 2501 C CA . VAL B 1 95 ? -10.359 -12.969 13.031 1 94.62 95 VAL B CA 1
ATOM 2502 C C . VAL B 1 95 ? -11.586 -12.094 12.75 1 94.62 95 VAL B C 1
ATOM 2504 O O . VAL B 1 95 ? -11.82 -11.102 13.438 1 94.62 95 VAL B O 1
ATOM 2507 N N . VAL B 1 96 ? -12.266 -12.383 11.703 1 94.94 96 VAL B N 1
ATOM 2508 C CA . VAL B 1 96 ? -13.523 -11.727 11.359 1 94.94 96 VAL B CA 1
ATOM 2509 C C . VAL B 1 96 ? -14.695 -12.648 11.695 1 94.94 96 VAL B C 1
ATOM 2511 O O . VAL B 1 96 ? -14.945 -13.625 10.992 1 94.94 96 VAL B O 1
ATOM 2514 N N . PRO B 1 97 ? -15.453 -12.328 12.695 1 94.31 97 PRO B N 1
ATOM 2515 C CA . PRO B 1 97 ? -16.453 -13.258 13.219 1 94.31 97 PRO B CA 1
ATOM 2516 C C . PRO B 1 97 ? -17.406 -13.781 12.141 1 94.31 97 PRO B C 1
ATOM 2518 O O . PRO B 1 97 ? -17.734 -14.969 12.117 1 94.31 97 PRO B O 1
ATOM 2521 N N . SER B 1 98 ? -17.797 -12.984 11.25 1 93.31 98 SER B N 1
ATOM 2522 C CA . SER B 1 98 ? -18.75 -13.375 10.211 1 93.31 98 SER B CA 1
ATOM 2523 C C . SER B 1 98 ? -18.094 -14.32 9.203 1 93.31 98 SER B C 1
ATOM 2525 O O . SER B 1 98 ? -18.781 -14.898 8.359 1 93.31 98 SER B O 1
ATOM 2527 N N . GLN B 1 99 ? -16.734 -14.484 9.305 1 92.81 99 GLN B N 1
ATOM 2528 C CA . GLN B 1 99 ? -15.992 -15.281 8.328 1 92.81 99 GLN B CA 1
ATOM 2529 C C . GLN B 1 99 ? -15.297 -16.453 9 1 92.81 99 GLN B C 1
ATOM 2531 O O . GLN B 1 99 ? -14.32 -17 8.469 1 92.81 99 GLN B O 1
ATOM 2536 N N . GLY B 1 100 ? -15.727 -16.781 10.234 1 90 100 GLY B N 1
ATOM 2537 C CA . GLY B 1 100 ? -15.195 -17.953 10.93 1 90 100 GLY B CA 1
ATOM 2538 C C . GLY B 1 100 ? -14.195 -17.594 12.008 1 90 100 GLY B C 1
ATOM 2539 O O . GLY B 1 100 ? -13.805 -16.422 12.141 1 90 100 GLY B O 1
ATOM 2540 N N . PRO B 1 101 ? -13.695 -18.578 12.719 1 91.44 101 PRO B N 1
ATOM 2541 C CA . PRO B 1 101 ? -12.906 -18.328 13.93 1 91.44 101 PRO B CA 1
ATOM 2542 C C . PRO B 1 101 ? -11.406 -18.281 13.656 1 91.44 101 PRO B C 1
ATOM 2544 O O . PRO B 1 101 ? -10.625 -17.891 14.523 1 91.44 101 PRO B O 1
ATOM 2547 N N . ASN B 1 102 ? -11.031 -18.672 12.508 1 90.44 102 ASN B N 1
ATOM 2548 C CA . ASN B 1 102 ? -9.602 -18.781 12.219 1 90.44 102 ASN B CA 1
ATOM 2549 C C . ASN B 1 102 ? -9.031 -17.453 11.734 1 90.44 102 ASN B C 1
ATOM 2551 O O . ASN B 1 102 ? -9.648 -16.766 10.922 1 90.44 102 ASN B O 1
ATOM 2555 N N . PRO B 1 103 ? -7.898 -17.109 12.266 1 92.38 103 PRO B N 1
ATOM 2556 C CA . PRO B 1 103 ? -7.262 -15.891 11.773 1 92.38 103 PRO B CA 1
ATOM 2557 C C . PRO B 1 103 ? -6.832 -16 10.3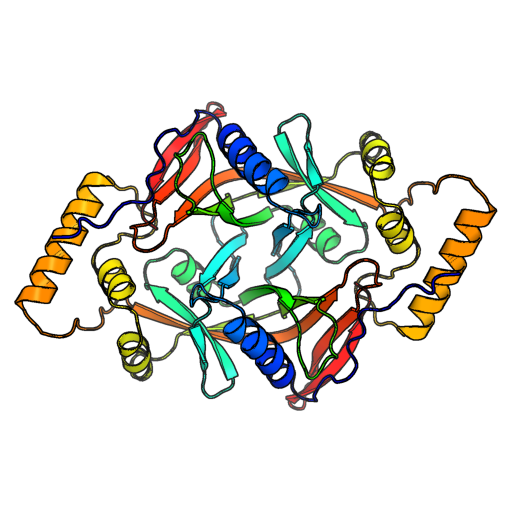12 1 92.38 103 PRO B C 1
ATOM 2559 O O . PRO B 1 103 ? -6.43 -17.078 9.859 1 92.38 103 PRO B O 1
ATOM 2562 N N . ALA B 1 104 ? -6.934 -14.883 9.602 1 93.44 104 ALA B N 1
ATOM 2563 C CA . ALA B 1 104 ? -6.52 -14.797 8.203 1 93.44 104 ALA B CA 1
ATOM 2564 C C . ALA B 1 104 ? -5.98 -13.406 7.871 1 93.44 104 ALA B C 1
ATOM 2566 O O . ALA B 1 104 ? -6.18 -12.461 8.633 1 93.44 104 ALA B O 1
ATOM 2567 N N . ASN B 1 105 ? -5.211 -13.344 6.828 1 94.62 105 ASN B N 1
ATOM 2568 C CA . ASN B 1 105 ? -4.816 -12.062 6.242 1 94.62 105 ASN B CA 1
ATOM 2569 C C . ASN B 1 105 ? -5.828 -11.586 5.207 1 94.62 105 ASN B C 1
ATOM 2571 O O . ASN B 1 105 ? -6.281 -12.367 4.367 1 94.62 105 ASN B O 1
ATOM 2575 N N . TRP B 1 106 ? -6.152 -10.328 5.344 1 96.5 106 TRP B N 1
ATOM 2576 C CA . TRP B 1 106 ? -7.109 -9.758 4.402 1 96.5 106 TRP B CA 1
ATOM 2577 C C . TRP B 1 106 ? -6.465 -8.648 3.578 1 96.5 106 TRP B C 1
ATOM 2579 O O . TRP B 1 106 ? -5.715 -7.824 4.109 1 96.5 106 TRP B O 1
ATOM 2589 N N . GLN B 1 107 ? -6.676 -8.688 2.338 1 97.94 107 GLN B N 1
ATOM 2590 C CA . GLN B 1 107 ? -6.469 -7.531 1.478 1 97.94 107 GLN B CA 1
ATOM 2591 C C . GLN B 1 107 ? -7.789 -7.047 0.879 1 97.94 107 GLN B C 1
ATOM 2593 O O . GLN B 1 107 ? -8.531 -7.832 0.29 1 97.94 107 GLN B O 1
ATOM 2598 N N . VAL B 1 108 ? -8.07 -5.785 1.049 1 98.69 108 VAL B N 1
ATOM 2599 C CA . VAL B 1 108 ? -9.25 -5.156 0.463 1 98.69 108 VAL B CA 1
ATOM 2600 C C . VAL B 1 108 ? -8.82 -4.062 -0.51 1 98.69 108 VAL B C 1
ATOM 2602 O O . VAL B 1 108 ? -8.031 -3.184 -0.157 1 98.69 108 VAL B O 1
ATOM 2605 N N . ARG B 1 109 ? -9.359 -4.113 -1.703 1 98.69 109 ARG B N 1
ATOM 2606 C CA . ARG B 1 109 ? -8.977 -3.109 -2.695 1 98.69 109 ARG B CA 1
ATOM 2607 C C . ARG B 1 109 ? -10.211 -2.406 -3.258 1 98.69 109 ARG B C 1
ATOM 2609 O O . ARG B 1 109 ? -11.242 -3.039 -3.48 1 98.69 109 ARG B O 1
ATOM 2616 N N . LEU B 1 110 ? -10.109 -1.134 -3.387 1 98.69 110 LEU B N 1
ATOM 2617 C CA . LEU B 1 110 ? -11.023 -0.34 -4.195 1 98.69 110 LEU B CA 1
ATOM 2618 C C . LEU B 1 110 ? -10.445 -0.098 -5.59 1 98.69 110 LEU B C 1
ATOM 2620 O O . LEU B 1 110 ? -9.492 0.668 -5.746 1 98.69 110 LEU B O 1
ATOM 2624 N N . ILE B 1 111 ? -11.039 -0.743 -6.555 1 97.62 111 ILE B N 1
ATOM 2625 C CA . ILE B 1 111 ? -10.586 -0.682 -7.938 1 97.62 111 ILE B CA 1
ATOM 2626 C C . ILE B 1 111 ? -11.414 0.342 -8.711 1 97.62 111 ILE B C 1
ATOM 2628 O O . ILE B 1 111 ? -12.641 0.38 -8.586 1 97.62 111 ILE B O 1
ATOM 2632 N N . GLY B 1 112 ? -10.719 1.161 -9.484 1 96.38 112 GLY B N 1
ATOM 2633 C CA . GLY B 1 112 ? -11.398 2.219 -10.203 1 96.38 112 GLY B CA 1
ATOM 2634 C C . GLY B 1 112 ? -12.031 3.258 -9.297 1 96.38 112 GLY B C 1
ATOM 2635 O O . GLY B 1 112 ? -13.133 3.73 -9.555 1 96.38 112 GLY B O 1
ATOM 2636 N N . ALA B 1 113 ? -11.391 3.527 -8.219 1 97.88 113 ALA B N 1
ATOM 2637 C CA . ALA B 1 113 ? -11.906 4.52 -7.277 1 97.88 113 ALA B CA 1
ATOM 2638 C C . ALA B 1 113 ? -11.797 5.93 -7.852 1 97.88 113 ALA B C 1
ATOM 2640 O O . ALA B 1 113 ? -10.773 6.285 -8.438 1 97.88 113 ALA B O 1
ATOM 2641 N N . THR B 1 114 ? -12.867 6.699 -7.672 1 97.94 114 THR B N 1
ATOM 2642 C CA . THR B 1 114 ? -12.859 8.109 -8.062 1 97.94 114 THR B CA 1
ATOM 2643 C C . THR B 1 114 ? -12.945 9.008 -6.832 1 97.94 114 THR B C 1
ATOM 2645 O O . THR B 1 114 ? -13.812 8.828 -5.977 1 97.94 114 THR B O 1
ATOM 2648 N N . ALA B 1 115 ? -12.07 9.953 -6.809 1 98.62 115 ALA B N 1
ATOM 2649 C CA . ALA B 1 115 ? -11.992 10.875 -5.68 1 98.62 115 ALA B CA 1
ATOM 2650 C C . ALA B 1 115 ? -12.898 12.086 -5.891 1 98.62 115 ALA B C 1
ATOM 2652 O O . ALA B 1 115 ? -12.961 12.641 -6.988 1 98.62 115 ALA B O 1
ATOM 2653 N N . GLU B 1 116 ? -13.555 12.445 -4.867 1 98.44 116 GLU B N 1
ATOM 2654 C CA . GLU B 1 116 ? -14.328 13.68 -4.797 1 98.44 116 GLU B CA 1
ATOM 2655 C C . GLU B 1 116 ? -13.969 14.484 -3.551 1 98.44 116 GLU B C 1
ATOM 2657 O O . GLU B 1 116 ? -14.016 13.961 -2.434 1 98.44 116 GLU B O 1
ATOM 2662 N N . GLU B 1 117 ? -13.602 15.719 -3.766 1 98.38 117 GLU B N 1
ATOM 2663 C CA . GLU B 1 117 ? -13.273 16.562 -2.623 1 98.38 117 GLU B CA 1
ATOM 2664 C C . GLU B 1 117 ? -14.516 16.906 -1.811 1 98.38 117 GLU B C 1
ATOM 2666 O O . GLU B 1 117 ? -15.562 17.219 -2.377 1 98.38 117 GLU B O 1
ATOM 2671 N N . LEU B 1 118 ? -14.422 16.797 -0.535 1 97.94 118 LEU B N 1
ATOM 2672 C CA . LEU B 1 118 ? -15.547 17.203 0.311 1 97.94 118 LEU B CA 1
ATOM 2673 C C . LEU B 1 118 ? -15.758 18.703 0.251 1 97.94 118 LEU B C 1
ATOM 2675 O O . LEU B 1 118 ? -14.789 19.469 0.186 1 97.94 118 LEU B O 1
ATOM 2679 N N . PRO B 1 119 ? -17.031 19.109 0.328 1 96.31 119 PRO B N 1
ATOM 2680 C CA . PRO B 1 119 ? -17.266 20.547 0.413 1 96.31 119 PRO B CA 1
ATOM 2681 C C . PRO B 1 119 ? -16.797 21.156 1.732 1 96.31 119 PRO B C 1
ATOM 2683 O O . PRO B 1 119 ? -16.766 20.469 2.758 1 96.31 119 PRO B O 1
ATOM 2686 N N . ASP B 1 120 ? -16.484 22.422 1.669 1 95.5 120 ASP B N 1
ATOM 2687 C CA . ASP B 1 120 ? -15.961 23.125 2.836 1 95.5 120 ASP B CA 1
ATOM 2688 C C . ASP B 1 120 ? -16.906 22.984 4.027 1 95.5 120 ASP B C 1
ATOM 2690 O O . ASP B 1 120 ? -16.453 22.922 5.176 1 95.5 120 ASP B O 1
ATOM 2694 N N . SER B 1 121 ? -18.172 22.922 3.783 1 95 121 SER B N 1
ATOM 2695 C CA . SER B 1 121 ? -19.188 22.859 4.82 1 95 121 SER B CA 1
ATOM 2696 C C . SER B 1 121 ? -19.062 21.578 5.648 1 95 121 SER B C 1
ATOM 2698 O O . SER B 1 121 ? -19.547 21.516 6.773 1 95 121 SER B O 1
ATOM 2700 N N . GLN B 1 122 ? -18.391 20.594 5.133 1 96.19 122 GLN B N 1
ATOM 2701 C CA . GLN B 1 122 ? -18.266 19.312 5.836 1 96.19 122 GLN B CA 1
ATOM 2702 C C . GLN B 1 122 ? -16.906 19.188 6.512 1 96.19 122 GLN B C 1
ATOM 2704 O O . GLN B 1 122 ? -16.703 18.312 7.352 1 96.19 122 GLN B O 1
ATOM 2709 N N . LEU B 1 123 ? -16.016 20.031 6.188 1 97.38 123 LEU B N 1
ATOM 2710 C CA . LEU B 1 123 ? -14.617 19.859 6.59 1 97.38 123 LEU B CA 1
ATOM 2711 C C . LEU B 1 123 ? -14.43 20.25 8.055 1 97.38 123 LEU B C 1
ATOM 2713 O O . LEU B 1 123 ? -13.547 19.719 8.727 1 97.38 123 LEU B O 1
ATOM 2717 N N . ASP B 1 124 ? -15.234 21.109 8.609 1 96.25 124 ASP B N 1
ATOM 2718 C CA . ASP B 1 124 ? -15.109 21.531 10 1 96.25 124 ASP B CA 1
ATOM 2719 C C . ASP B 1 124 ? -15.32 20.344 10.953 1 96.25 124 ASP B C 1
ATOM 2721 O O . ASP B 1 124 ? -14.609 20.219 11.945 1 96.25 124 ASP B O 1
ATOM 2725 N N . ALA B 1 125 ? -16.312 19.594 10.602 1 94.88 125 ALA B N 1
ATOM 2726 C CA . ALA B 1 125 ? -16.609 18.438 11.438 1 94.88 125 ALA B CA 1
ATOM 2727 C C . ALA B 1 125 ? -15.438 17.469 11.461 1 94.88 125 ALA B C 1
ATOM 2729 O O . ALA B 1 125 ? -15.133 16.875 12.492 1 94.88 125 ALA B O 1
ATOM 2730 N N . TRP B 1 126 ? -14.805 17.312 10.359 1 95.62 126 TRP B N 1
ATOM 2731 C CA . TRP B 1 126 ? -13.648 16.422 10.281 1 95.62 126 TRP B CA 1
ATOM 2732 C C . TRP B 1 126 ? -12.453 17.031 11.008 1 95.62 126 TRP B C 1
ATOM 2734 O O . TRP B 1 126 ? -11.719 16.328 11.711 1 95.62 126 TRP B O 1
ATOM 2744 N N . TRP B 1 127 ? -12.266 18.328 10.906 1 96.75 127 TRP B N 1
ATOM 2745 C CA . TRP B 1 127 ? -11.18 19.031 11.586 1 96.75 127 TRP B CA 1
ATOM 2746 C C . TRP B 1 127 ? -11.297 18.875 13.102 1 96.75 127 TRP B C 1
ATOM 2748 O O . TRP B 1 127 ? -10.297 18.641 13.781 1 96.75 127 TRP B O 1
ATOM 2758 N N 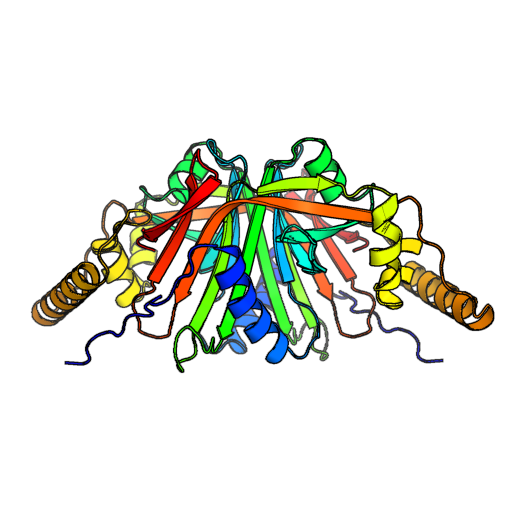. GLU B 1 128 ? -12.461 18.953 13.586 1 93.88 128 GLU B N 1
ATOM 2759 C CA . GLU B 1 128 ? -12.711 18.875 15.023 1 93.88 128 GLU B CA 1
ATOM 2760 C C . GLU B 1 128 ? -12.328 17.516 15.586 1 93.88 128 GLU B C 1
ATOM 2762 O O . GLU B 1 128 ? -11.969 17.391 16.766 1 93.88 128 GLU B O 1
ATOM 2767 N N . LYS B 1 129 ? -12.297 16.531 14.781 1 90.81 129 LYS B N 1
ATOM 2768 C CA . LYS B 1 129 ? -12 15.164 15.219 1 90.81 129 LYS B CA 1
ATOM 2769 C C . LYS B 1 129 ? -10.508 14.875 15.133 1 90.81 129 LYS B C 1
ATOM 2771 O O . LYS B 1 129 ? -10.039 13.859 15.656 1 90.81 129 LYS B O 1
ATOM 2776 N N . GLU B 1 130 ? -9.742 15.789 14.531 1 93.06 130 GLU B N 1
ATOM 2777 C CA . GLU B 1 130 ? -8.312 15.57 14.352 1 93.06 130 GLU B CA 1
ATOM 2778 C C . GLU B 1 130 ? -7.574 15.625 15.688 1 93.06 130 GLU B C 1
ATOM 2780 O O . GLU B 1 130 ? -7.902 16.453 16.547 1 93.06 130 GLU B O 1
ATOM 2785 N N . LEU B 1 131 ? -6.605 14.781 15.836 1 89 131 LEU B N 1
ATOM 2786 C CA . LEU B 1 131 ? -5.723 14.875 16.984 1 89 131 LEU B CA 1
ATOM 2787 C C . LEU B 1 131 ? -4.977 16.203 17 1 89 131 LEU B C 1
ATOM 2789 O O . LEU B 1 131 ? -4.633 16.734 15.938 1 89 131 LEU B O 1
ATOM 2793 N N . LEU B 1 132 ? -4.668 16.641 18.188 1 89.94 132 LEU B N 1
ATOM 2794 C CA . LEU B 1 132 ? -3.938 17.891 18.312 1 89.94 132 LEU B CA 1
ATOM 2795 C C . LEU B 1 132 ? -2.615 17.828 17.562 1 89.94 132 LEU B C 1
ATOM 2797 O O . LEU B 1 132 ? -2.223 18.797 16.906 1 89.94 132 LEU B O 1
ATOM 2801 N N . SER B 1 133 ? -1.923 16.766 17.625 1 87.75 133 SER B N 1
ATOM 2802 C CA . SER B 1 133 ? -0.649 16.609 16.922 1 87.75 133 SER B CA 1
ATOM 2803 C C . SER B 1 133 ? -0.822 16.781 15.414 1 87.75 133 SER B C 1
ATOM 2805 O O . SER B 1 133 ? 0.032 17.359 14.75 1 87.75 133 SER B O 1
ATOM 2807 N N . SER B 1 134 ? -1.912 16.234 14.891 1 89.19 134 SER B N 1
ATOM 2808 C CA . SER B 1 134 ? -2.203 16.375 13.469 1 89.19 134 SER B CA 1
ATOM 2809 C C . SER B 1 134 ? -2.539 17.812 13.102 1 89.19 134 SER B C 1
ATOM 2811 O O . SER B 1 134 ? -2.117 18.312 12.055 1 89.19 134 SER B O 1
ATOM 2813 N N . GLN B 1 135 ? -3.291 18.453 13.992 1 93.19 135 GLN B N 1
ATOM 2814 C CA . GLN B 1 135 ? -3.645 19.859 13.75 1 93.19 135 GLN B CA 1
ATOM 2815 C C . GLN B 1 135 ? -2.4 20.734 13.719 1 93.19 135 GLN B C 1
ATOM 2817 O O . GLN B 1 135 ? -2.256 21.578 12.828 1 93.19 135 GLN B O 1
ATOM 2822 N N . ILE B 1 136 ? -1.546 20.516 14.633 1 91.44 136 ILE B N 1
ATOM 2823 C CA . ILE B 1 136 ? -0.317 21.297 14.703 1 91.44 136 ILE B CA 1
ATOM 2824 C C . ILE B 1 136 ? 0.517 21.062 13.445 1 91.44 136 ILE B C 1
ATOM 2826 O O . ILE B 1 136 ? 1.042 22.016 12.852 1 91.44 136 ILE B O 1
ATOM 2830 N N . ARG B 1 137 ? 0.649 19.906 13 1 89.31 137 ARG B N 1
ATOM 2831 C CA . ARG B 1 137 ? 1.387 19.562 11.789 1 89.31 137 ARG B CA 1
ATOM 2832 C C . ARG B 1 137 ? 0.807 20.297 10.578 1 89.31 137 ARG B C 1
ATOM 2834 O O . ARG B 1 137 ? 1.551 20.766 9.711 1 89.31 137 ARG B O 1
ATOM 2841 N N . ASP B 1 138 ? -0.483 20.312 10.562 1 92 138 ASP B N 1
ATOM 2842 C CA . ASP B 1 138 ? -1.152 20.953 9.438 1 92 138 ASP B CA 1
ATOM 2843 C C . ASP B 1 138 ? -0.795 22.438 9.367 1 92 138 ASP B C 1
ATOM 2845 O O . ASP B 1 138 ? -0.857 23.047 8.297 1 92 138 ASP B O 1
ATOM 2849 N N . TYR B 1 139 ? -0.452 23 10.492 1 92.62 139 TYR B N 1
ATOM 2850 C CA . TYR B 1 139 ? -0.108 24.422 10.523 1 92.62 139 TYR B CA 1
ATOM 2851 C C . TYR B 1 139 ? 1.366 24.641 10.195 1 92.62 139 TYR B C 1
ATOM 2853 O O . TYR B 1 139 ? 1.735 25.641 9.578 1 92.62 139 TYR B O 1
ATOM 2861 N N . ILE B 1 140 ? 2.178 23.719 10.531 1 90.19 140 ILE B N 1
ATOM 2862 C CA . ILE B 1 140 ? 3.58 24.125 10.578 1 90.19 140 ILE B CA 1
ATOM 2863 C C . ILE B 1 140 ? 4.383 23.297 9.57 1 90.19 140 ILE B C 1
ATOM 2865 O O . ILE B 1 140 ? 5.508 23.656 9.227 1 90.19 140 ILE B O 1
ATOM 2869 N N . PHE B 1 141 ? 3.871 22.203 9.055 1 89 141 PHE B N 1
ATOM 2870 C CA . PHE B 1 141 ? 4.656 21.312 8.195 1 89 141 PHE B CA 1
ATOM 2871 C C . PHE B 1 141 ? 4.516 21.719 6.734 1 89 141 PHE B C 1
ATOM 2873 O O . PHE B 1 141 ? 3.412 21.688 6.18 1 89 141 PHE B O 1
ATOM 2880 N N . PRO B 1 142 ? 5.582 22.125 6.109 1 89.06 142 PRO B N 1
ATOM 2881 C CA . PRO B 1 142 ? 5.57 22.344 4.66 1 89.06 142 PRO B CA 1
ATOM 2882 C C . PRO B 1 142 ? 5.738 21.047 3.871 1 89.06 142 PRO B C 1
ATOM 2884 O O . PRO B 1 142 ? 6.781 20.828 3.248 1 89.06 142 PRO B O 1
ATOM 2887 N N . CYS B 1 143 ? 4.746 20.281 3.773 1 86.81 143 CYS B N 1
ATOM 2888 C CA . CYS B 1 143 ? 4.77 18.906 3.287 1 86.81 143 CYS B CA 1
ATOM 2889 C C . CYS B 1 143 ? 5.484 18.812 1.944 1 86.81 143 CYS B C 1
ATOM 2891 O O . CYS B 1 143 ? 5.145 19.531 1.006 1 86.81 143 CYS B O 1
ATOM 2893 N N . GLY B 1 144 ? 6.453 17.938 1.942 1 87.62 144 GLY B N 1
ATOM 2894 C CA . GLY B 1 144 ? 7.152 17.641 0.705 1 87.62 144 GLY B CA 1
ATOM 2895 C C . GLY B 1 144 ? 8.328 18.562 0.439 1 87.62 144 GLY B C 1
ATOM 2896 O O . GLY B 1 144 ? 9.102 18.328 -0.493 1 87.62 144 GLY B O 1
ATOM 2897 N N . GLN B 1 145 ? 8.484 19.547 1.231 1 91.44 145 GLN B N 1
ATOM 2898 C CA . GLN B 1 145 ? 9.555 20.516 1.011 1 91.44 145 GLN B CA 1
ATOM 2899 C C . GLN B 1 145 ? 10.773 20.172 1.858 1 91.44 145 GLN B C 1
ATOM 2901 O O . GLN B 1 145 ? 10.656 19.578 2.926 1 91.44 145 GLN B O 1
ATOM 2906 N N . PRO B 1 146 ? 11.953 20.547 1.317 1 93.38 146 PRO B N 1
ATOM 2907 C CA . PRO B 1 146 ? 13.141 20.391 2.154 1 93.38 146 PRO B CA 1
ATOM 2908 C C . PRO B 1 146 ? 13.039 21.141 3.479 1 93.38 146 PRO B C 1
ATOM 2910 O O . PRO B 1 146 ? 12.5 22.25 3.521 1 93.38 146 PRO B O 1
ATOM 2913 N N . VAL B 1 147 ? 13.523 20.469 4.559 1 91.88 147 VAL B N 1
ATOM 2914 C CA . VAL B 1 147 ? 13.43 21.125 5.859 1 91.88 147 VAL B CA 1
ATOM 2915 C C . VAL B 1 147 ? 14.695 20.859 6.668 1 91.88 147 VAL B C 1
ATOM 2917 O O . VAL B 1 147 ? 15.398 19.875 6.426 1 91.88 147 VAL B O 1
ATOM 2920 N N . ASN B 1 148 ? 14.922 21.875 7.555 1 89.06 148 ASN B N 1
ATOM 2921 C CA . ASN B 1 148 ? 15.82 21.641 8.68 1 89.06 148 ASN B CA 1
ATOM 2922 C C . ASN B 1 148 ? 15.07 21.094 9.891 1 89.06 148 ASN B C 1
ATOM 2924 O O . ASN B 1 148 ? 14.234 21.797 10.477 1 89.06 148 ASN B O 1
ATOM 2928 N N . TYR B 1 149 ? 15.383 19.984 10.211 1 82.06 149 TYR B N 1
ATOM 2929 C CA . TYR B 1 149 ? 14.586 19.266 11.203 1 82.06 149 TYR B CA 1
ATOM 2930 C C . TYR B 1 149 ? 14.664 19.938 12.562 1 82.06 149 TYR B C 1
ATOM 2932 O O . TYR B 1 149 ? 13.672 19.984 13.297 1 82.06 149 TYR B O 1
ATOM 2940 N N . ASP B 1 150 ? 15.828 20.406 12.891 1 84.12 150 ASP B N 1
ATOM 2941 C CA . ASP B 1 150 ? 15.953 21.109 14.164 1 84.12 150 ASP B CA 1
ATOM 2942 C C . ASP B 1 150 ? 15.07 22.359 14.195 1 84.12 150 ASP B C 1
ATOM 2944 O O . ASP B 1 150 ? 14.438 22.656 15.211 1 84.12 150 ASP B O 1
ATOM 2948 N N . GLU B 1 151 ? 15.078 23.016 13.117 1 89.94 151 GLU B N 1
ATOM 2949 C CA . GLU B 1 151 ? 14.234 24.203 13.016 1 89.94 151 GLU B CA 1
ATOM 2950 C C . GLU B 1 151 ? 12.758 23.828 13.062 1 89.94 151 GLU B C 1
ATOM 2952 O O . GLU B 1 151 ? 11.953 24.531 13.688 1 89.94 151 GLU B O 1
ATOM 2957 N N . LEU B 1 152 ? 12.438 22.781 12.398 1 89.06 152 LEU B N 1
ATOM 2958 C CA . LEU B 1 152 ? 11.055 22.312 12.398 1 89.06 152 LEU B CA 1
ATOM 2959 C C . LEU B 1 152 ? 10.602 21.938 13.805 1 89.06 152 LEU B C 1
ATOM 2961 O O . LEU B 1 152 ? 9.492 22.266 14.219 1 89.06 152 LEU B O 1
ATOM 2965 N N . LEU B 1 153 ? 11.477 21.266 14.508 1 87.62 153 LEU B N 1
ATOM 2966 C CA . LEU B 1 153 ? 11.188 20.891 15.883 1 87.62 153 LEU B CA 1
ATOM 2967 C C . LEU B 1 153 ? 10.961 22.125 16.75 1 87.62 153 LEU B C 1
ATOM 2969 O O . LEU B 1 153 ? 10.023 22.156 17.547 1 87.62 153 LEU B O 1
ATOM 2973 N N . ALA B 1 154 ? 11.82 23.047 16.609 1 90.94 154 ALA B N 1
ATOM 2974 C CA . ALA B 1 154 ? 11.695 24.281 17.375 1 90.94 154 ALA B CA 1
ATOM 2975 C C . ALA B 1 154 ? 10.375 24.984 17.078 1 90.94 154 ALA B C 1
ATOM 2977 O O . ALA B 1 154 ? 9.703 25.469 18 1 90.94 154 ALA B O 1
ATOM 2978 N N . LYS B 1 155 ? 10.062 25.031 15.852 1 91.88 155 LYS B N 1
ATOM 2979 C CA . LYS B 1 155 ? 8.797 25.641 15.445 1 91.88 155 LYS B CA 1
ATOM 2980 C C . LYS B 1 155 ? 7.609 24.891 16.031 1 91.88 155 LYS B C 1
ATOM 2982 O O . LYS B 1 155 ? 6.652 25.5 16.5 1 91.88 155 LYS B O 1
ATOM 2987 N N . HIS B 1 156 ? 7.648 23.609 15.977 1 91.06 156 HIS B N 1
ATOM 2988 C CA . HIS B 1 156 ? 6.602 22.766 16.547 1 91.06 156 HIS B CA 1
ATOM 2989 C C . HIS B 1 156 ? 6.41 23.047 18.031 1 91.06 156 HIS B C 1
ATOM 2991 O O . HIS B 1 156 ? 5.285 23.266 18.484 1 91.06 156 HIS B O 1
ATOM 2997 N N . ASP B 1 157 ? 7.523 23.047 18.734 1 90.5 157 ASP B N 1
ATOM 2998 C CA . ASP B 1 157 ? 7.457 23.234 20.188 1 90.5 157 ASP B CA 1
ATOM 2999 C C . ASP B 1 157 ? 6.91 24.625 20.531 1 90.5 157 ASP B C 1
ATOM 3001 O O . ASP B 1 157 ? 6.125 24.766 21.469 1 90.5 157 ASP B O 1
ATOM 3005 N N . GLN B 1 158 ? 7.367 25.594 19.797 1 94.12 158 GLN B N 1
ATOM 3006 C CA . GLN B 1 158 ? 6.863 26.938 20.016 1 94.12 158 GLN B CA 1
ATOM 3007 C C . GLN B 1 158 ? 5.359 27.016 19.75 1 94.12 158 GLN B C 1
ATOM 3009 O O . GLN B 1 158 ? 4.621 27.609 20.547 1 94.12 158 GLN B O 1
ATOM 3014 N N . PHE B 1 159 ? 4.949 26.438 18.688 1 93.44 159 PHE B N 1
ATOM 3015 C CA . PHE B 1 159 ? 3.531 26.438 18.344 1 93.44 159 PHE B CA 1
ATOM 3016 C C . PHE B 1 159 ? 2.711 25.766 19.438 1 93.44 159 PHE B C 1
ATOM 3018 O O . PHE B 1 159 ? 1.651 26.266 19.828 1 93.44 159 PHE B O 1
ATOM 3025 N N . LEU B 1 160 ? 3.17 24.672 19.906 1 91.25 160 LEU B N 1
ATOM 3026 C CA . LEU B 1 160 ? 2.48 23.938 20.953 1 91.25 160 LEU B CA 1
ATOM 3027 C C . LEU B 1 160 ? 2.367 24.766 22.219 1 91.25 160 LEU B C 1
ATOM 3029 O O . LEU B 1 160 ? 1.304 24.828 22.844 1 91.25 160 LEU B O 1
ATOM 3033 N N . ARG B 1 161 ? 3.447 25.406 22.562 1 92.75 161 ARG B N 1
ATOM 3034 C CA . ARG B 1 161 ? 3.443 26.266 23.75 1 92.75 161 ARG B CA 1
ATOM 3035 C C . ARG B 1 161 ? 2.418 27.375 23.594 1 92.75 161 ARG B C 1
ATOM 3037 O O . ARG B 1 161 ? 1.674 27.672 24.531 1 92.75 161 ARG B O 1
ATOM 3044 N N . ASP B 1 162 ? 2.459 27.984 22.453 1 93.94 162 ASP B N 1
ATOM 3045 C CA . ASP B 1 162 ? 1.52 29.078 22.188 1 93.94 162 ASP B CA 1
ATOM 3046 C C . ASP B 1 162 ? 0.076 28.578 22.266 1 93.94 162 ASP B C 1
ATOM 3048 O O . ASP B 1 162 ? -0.794 29.266 22.797 1 93.94 162 ASP B O 1
ATOM 3052 N N . TYR B 1 163 ? -0.214 27.422 21.734 1 91.75 163 TYR B N 1
ATOM 3053 C CA . TYR B 1 163 ? -1.543 26.828 21.781 1 91.75 163 TYR B CA 1
ATOM 3054 C C . TYR B 1 163 ? -1.986 26.578 23.219 1 91.75 163 TYR B C 1
ATOM 3056 O O . TYR B 1 163 ? -3.107 26.938 23.594 1 91.75 163 TYR B O 1
ATOM 3064 N N . LEU B 1 164 ? -1.135 26.016 24 1 91.56 164 LEU B N 1
ATOM 3065 C CA . LEU B 1 164 ? -1.467 25.703 25.391 1 91.56 164 LEU B CA 1
ATOM 3066 C C . LEU B 1 164 ? -1.701 26.969 26.203 1 91.56 164 LEU B C 1
ATOM 3068 O O . LEU B 1 164 ? -2.562 26.984 27.078 1 91.56 164 LEU B O 1
ATOM 3072 N N . ALA B 1 165 ? -0.987 27.953 25.922 1 94.06 165 ALA B N 1
ATOM 3073 C CA . ALA B 1 165 ? -1.119 29.234 26.609 1 94.06 165 ALA B CA 1
ATOM 3074 C C . ALA B 1 165 ? -2.432 29.922 26.25 1 94.06 165 ALA B C 1
ATOM 3076 O O . ALA B 1 165 ? -3.064 30.547 27.109 1 94.06 165 ALA B O 1
ATOM 3077 N N . SER B 1 166 ? -2.791 29.875 25 1 92.31 166 SER B N 1
ATOM 3078 C CA . SER B 1 166 ? -4.008 30.531 24.531 1 92.31 166 SER B CA 1
ATOM 3079 C C . SER B 1 166 ? -5.254 29.844 25.078 1 92.31 166 SER B C 1
ATOM 3081 O O . SER B 1 166 ? -6.238 30.5 25.406 1 92.31 166 SER B O 1
ATOM 3083 N N . GLY B 1 167 ? -5.281 28.547 25.078 1 88.75 167 GLY B N 1
ATOM 3084 C CA . GLY B 1 167 ? -6.422 27.766 25.516 1 88.75 167 GLY B CA 1
ATOM 3085 C C . GLY B 1 167 ? -7.547 27.734 24.5 1 88.75 167 GLY B C 1
ATOM 3086 O O . GLY B 1 167 ? -8.664 27.328 24.812 1 88.75 167 GLY B O 1
ATOM 3087 N N . ARG B 1 168 ? -7.348 28.281 23.438 1 91.19 168 ARG B N 1
ATOM 3088 C CA . ARG B 1 168 ? -8.367 28.328 22.391 1 91.19 168 ARG B CA 1
ATOM 3089 C C . ARG B 1 168 ? -8.141 27.234 21.359 1 91.19 168 ARG B C 1
ATOM 3091 O O . ARG B 1 168 ? -7 26.891 21.047 1 91.19 168 ARG B O 1
ATOM 3098 N N . PRO B 1 169 ? -9.203 26.719 20.875 1 92.44 169 PRO B N 1
ATOM 3099 C CA . PRO B 1 169 ? -9.047 25.703 19.828 1 92.44 169 PRO B CA 1
ATOM 3100 C C . PRO B 1 169 ? -8.422 26.266 18.547 1 92.44 169 PRO B C 1
ATOM 3102 O O . PRO B 1 169 ? -8.578 27.453 18.25 1 92.44 169 PRO B O 1
ATOM 3105 N N . LEU B 1 170 ? -7.699 25.469 17.859 1 95 170 LEU B N 1
ATOM 3106 C CA . LEU B 1 170 ? -7.117 25.844 16.578 1 95 170 LEU B CA 1
ATOM 3107 C C . LEU B 1 170 ? -8.188 25.938 15.492 1 95 170 LEU B C 1
ATOM 3109 O O . LEU B 1 170 ? -9.008 25.016 15.352 1 95 170 LEU B O 1
ATOM 3113 N N . LYS B 1 171 ? -8.18 26.984 14.773 1 94.62 171 LYS B N 1
ATOM 3114 C CA . LYS B 1 171 ? -9.102 27.125 13.648 1 94.62 171 LYS B CA 1
ATOM 3115 C C . LYS B 1 171 ? -8.648 26.281 12.453 1 94.62 171 LYS B C 1
ATOM 3117 O O . LYS B 1 171 ? -7.445 26.141 12.219 1 94.62 171 LYS B O 1
ATOM 3122 N N . ARG B 1 172 ? -9.609 25.766 11.711 1 97 172 ARG B N 1
ATOM 3123 C CA . ARG B 1 172 ? -9.273 25 10.508 1 97 172 ARG B CA 1
ATOM 3124 C C . ARG B 1 172 ? -8.586 25.875 9.477 1 97 172 ARG B C 1
ATOM 3126 O O . ARG B 1 172 ? -9.125 26.906 9.055 1 97 172 ARG B O 1
ATOM 3133 N N . PRO B 1 173 ? -7.418 25.5 9.055 1 96.44 173 PRO B N 1
ATOM 3134 C CA . PRO B 1 173 ? -6.793 26.281 7.984 1 96.44 173 PRO B CA 1
ATOM 3135 C C . PRO B 1 173 ? -7.445 26.047 6.625 1 96.44 173 PRO B C 1
ATOM 3137 O O . PRO B 1 173 ? -8.055 25 6.402 1 96.44 173 PRO B O 1
ATOM 3140 N N . ALA B 1 174 ? -7.301 26.984 5.703 1 95.19 174 ALA B N 1
ATOM 3141 C CA . ALA B 1 174 ? -7.898 26.906 4.375 1 95.19 174 ALA B CA 1
ATOM 3142 C C . ALA B 1 174 ? -7.289 25.766 3.566 1 95.19 174 ALA B C 1
ATOM 3144 O O . ALA B 1 174 ? -7.918 25.25 2.645 1 95.19 174 ALA B O 1
ATOM 3145 N N . THR B 1 175 ? -6.148 25.375 3.9 1 95.56 175 THR B N 1
ATOM 3146 C CA . THR B 1 175 ? -5.438 24.344 3.15 1 95.56 175 THR B CA 1
ATOM 3147 C C . THR B 1 175 ? -5.961 22.953 3.508 1 95.56 175 THR B C 1
ATOM 3149 O O . THR B 1 175 ? -5.723 21.984 2.779 1 95.56 175 THR B O 1
ATOM 3152 N N . TYR B 1 176 ? -6.586 22.812 4.664 1 97.5 176 TYR B N 1
ATOM 3153 C CA . TYR B 1 176 ? -7.109 21.531 5.113 1 97.5 176 TYR B CA 1
ATOM 3154 C C . TYR B 1 176 ? -8.25 21.062 4.215 1 97.5 176 TYR B C 1
ATOM 3156 O O . TYR B 1 176 ? -9.18 21.812 3.934 1 97.5 176 TYR B O 1
ATOM 3164 N N . THR B 1 177 ? -8.211 19.797 3.744 1 98 177 THR B N 1
ATOM 3165 C CA . THR B 1 177 ? -9.289 19.266 2.924 1 98 177 THR B CA 1
ATOM 3166 C C . THR B 1 177 ? -9.367 17.75 3.059 1 98 177 THR B C 1
ATOM 3168 O O . THR B 1 177 ? -8.578 17.141 3.789 1 98 177 THR B O 1
ATOM 3171 N N . ALA B 1 178 ? -10.359 17.156 2.451 1 98.25 178 ALA B N 1
ATOM 3172 C CA . ALA B 1 178 ? -10.562 15.703 2.447 1 98.25 178 ALA B CA 1
ATOM 3173 C C . ALA B 1 178 ? -11.211 15.242 1.148 1 98.25 178 ALA B C 1
ATOM 3175 O O . ALA B 1 178 ? -11.891 16.031 0.477 1 98.25 178 ALA B O 1
ATOM 3176 N N . PHE B 1 179 ? -10.922 14.055 0.807 1 98.69 179 PHE B N 1
ATOM 3177 C CA . PHE B 1 179 ? -11.539 13.398 -0.341 1 98.69 179 PHE B CA 1
ATOM 3178 C C . PHE B 1 179 ? -12.352 12.188 0.098 1 98.69 179 PHE B C 1
ATOM 3180 O O . PHE B 1 179 ? -12.023 11.539 1.096 1 98.69 179 PHE B O 1
ATOM 3187 N N . LYS B 1 180 ? -13.391 11.961 -0.568 1 98.62 180 LYS B N 1
ATOM 3188 C CA . LYS B 1 180 ? -14.078 10.672 -0.479 1 98.62 180 LYS B CA 1
ATOM 3189 C C . LYS B 1 180 ? -13.922 9.875 -1.773 1 98.62 180 LYS B C 1
ATOM 3191 O O . LYS B 1 180 ? -13.828 10.453 -2.857 1 98.62 180 LYS B O 1
ATOM 3196 N N . PHE B 1 181 ? -13.914 8.508 -1.713 1 98.62 181 PHE B N 1
ATOM 3197 C CA . PHE B 1 181 ? -13.625 7.652 -2.857 1 98.62 181 PHE B CA 1
ATOM 3198 C C . PHE B 1 181 ? -14.781 6.703 -3.133 1 98.62 181 PHE B C 1
ATOM 3200 O O . PHE B 1 181 ? -15.258 6.023 -2.223 1 98.62 181 PHE B O 1
ATOM 3207 N N . ARG B 1 182 ? -15.172 6.672 -4.32 1 96.12 182 ARG B N 1
ATOM 3208 C CA . ARG B 1 182 ? -16.188 5.723 -4.77 1 96.12 182 ARG B CA 1
ATOM 3209 C C . ARG B 1 182 ? -15.586 4.676 -5.699 1 96.12 182 ARG B C 1
ATOM 3211 O O . ARG B 1 182 ? -15.086 5.008 -6.777 1 96.12 182 ARG B O 1
ATOM 3218 N N . ALA B 1 183 ? -15.797 3.439 -5.359 1 96.12 183 ALA B N 1
ATOM 3219 C CA . ALA B 1 183 ? -15.164 2.363 -6.113 1 96.12 183 ALA B CA 1
ATOM 3220 C C . ALA B 1 183 ? -16.062 1.895 -7.258 1 96.12 183 ALA B C 1
ATOM 3222 O O . ALA B 1 183 ? -17.281 1.872 -7.129 1 96.12 183 ALA B O 1
ATOM 3223 N N . GLN B 1 184 ? -15.398 1.504 -8.328 1 94.81 184 GLN B N 1
ATOM 3224 C CA . GLN B 1 184 ? -16.094 0.763 -9.367 1 94.81 184 GLN B CA 1
ATOM 3225 C C . GLN B 1 184 ? -16.188 -0.72 -9.023 1 94.81 184 GLN B C 1
ATOM 3227 O O . GLN B 1 184 ? -17.188 -1.379 -9.352 1 94.81 184 GLN B O 1
ATOM 3232 N N . ARG B 1 185 ? -15.172 -1.251 -8.359 1 97.12 185 ARG B N 1
ATOM 3233 C CA . ARG B 1 185 ? -15.125 -2.627 -7.871 1 97.12 185 ARG B CA 1
ATOM 3234 C C . ARG B 1 185 ? -14.492 -2.699 -6.488 1 97.12 185 ARG B C 1
ATOM 3236 O O . ARG B 1 185 ? -13.617 -1.896 -6.156 1 97.12 185 ARG B O 1
ATOM 3243 N N . TRP B 1 186 ? -15.031 -3.621 -5.727 1 98.31 186 TRP B N 1
ATOM 3244 C CA . TRP B 1 186 ? -14.391 -4.031 -4.48 1 98.31 186 TRP B CA 1
ATOM 3245 C C . TRP B 1 186 ? -13.773 -5.418 -4.617 1 98.31 186 TRP B C 1
ATOM 3247 O O . TRP B 1 186 ? -14.375 -6.316 -5.211 1 98.31 186 TRP B O 1
ATOM 3257 N N . ASP B 1 187 ? -12.617 -5.582 -4.164 1 98.19 187 ASP B N 1
ATOM 3258 C CA . ASP B 1 187 ? -11.891 -6.844 -4.223 1 98.19 187 ASP B CA 1
ATOM 3259 C C . ASP B 1 187 ? -11.43 -7.281 -2.832 1 98.19 187 ASP B C 1
ATOM 3261 O O . ASP B 1 187 ? -10.727 -6.539 -2.145 1 98.19 187 ASP B O 1
ATOM 3265 N N . PHE B 1 188 ? -11.883 -8.43 -2.361 1 97.94 188 PHE B N 1
ATOM 3266 C CA . PHE B 1 188 ? -11.547 -8.977 -1.051 1 97.94 188 PHE B CA 1
ATOM 3267 C C . PHE B 1 188 ? -10.734 -10.258 -1.187 1 97.94 188 PHE B C 1
ATOM 3269 O O . PHE B 1 188 ? -11.227 -11.25 -1.726 1 97.94 188 PHE B O 1
ATOM 3276 N N . LEU B 1 189 ? -9.539 -10.242 -0.714 1 96.81 189 LEU B N 1
ATOM 3277 C CA . LEU B 1 189 ? -8.688 -11.422 -0.666 1 96.81 189 LEU B CA 1
ATOM 3278 C C . LEU B 1 189 ? -8.516 -11.906 0.769 1 96.81 189 LEU B C 1
ATOM 3280 O O . LEU B 1 189 ? -8.211 -11.117 1.663 1 96.81 189 LEU B O 1
ATOM 3284 N N . LYS B 1 190 ? -8.805 -13.117 1.001 1 94.62 190 LYS B N 1
ATOM 3285 C CA . LYS B 1 190 ? -8.578 -13.797 2.273 1 94.62 190 LYS B CA 1
ATOM 3286 C C . LY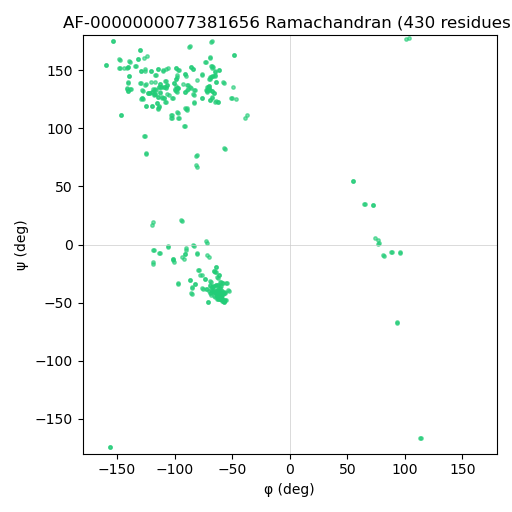S B 1 190 ? -7.516 -14.891 2.133 1 94.62 190 LYS B C 1
ATOM 3288 O O . LYS B 1 190 ? -7.645 -15.781 1.292 1 94.62 190 LYS B O 1
ATOM 3293 N N . ALA B 1 191 ? -6.453 -14.719 2.861 1 91.19 191 ALA B N 1
ATOM 3294 C CA . ALA B 1 191 ? -5.367 -15.688 2.789 1 91.19 191 ALA B CA 1
ATOM 3295 C C . ALA B 1 191 ? -4.984 -16.188 4.18 1 91.19 191 ALA B C 1
ATOM 3297 O O . ALA B 1 191 ? -4.941 -15.414 5.137 1 91.19 191 ALA B O 1
ATOM 3298 N N . GLY B 1 192 ? -4.871 -17.438 4.336 1 79.88 192 GLY B N 1
ATOM 3299 C CA . GLY B 1 192 ? -4.445 -18.062 5.582 1 79.88 192 GLY B CA 1
ATOM 3300 C C . GLY B 1 192 ? -3.242 -18.969 5.414 1 79.88 192 GLY B C 1
ATOM 3301 O O . GLY B 1 192 ? -2.865 -19.312 4.293 1 79.88 192 GLY B O 1
ATOM 3302 N N . SER B 1 193 ? -2.643 -19.234 6.508 1 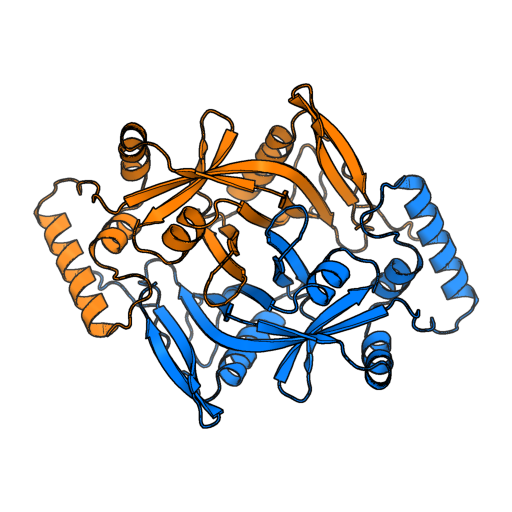68.75 193 SER B N 1
ATOM 3303 C CA . SER B 1 193 ? -1.471 -20.109 6.473 1 68.75 193 SER B CA 1
ATOM 3304 C C . SER B 1 193 ? -1.832 -21.5 5.973 1 68.75 193 SER B C 1
ATOM 3306 O O . SER B 1 193 ? -2.764 -22.125 6.484 1 68.75 193 SER B O 1
ATOM 3308 N N . GLY B 1 194 ? -1.116 -21.859 4.883 1 67 194 GLY B N 1
ATOM 3309 C CA . GLY B 1 194 ? -1.228 -23.219 4.375 1 67 194 GLY B CA 1
ATOM 3310 C C . GLY B 1 194 ? -2.514 -23.469 3.605 1 67 194 GLY B C 1
ATOM 3311 O O . GLY B 1 194 ? -2.797 -24.594 3.207 1 67 194 GLY B O 1
ATOM 3312 N N . GLN B 1 195 ? -3.297 -22.453 3.502 1 76.25 195 GLN B N 1
ATOM 3313 C CA . GLN B 1 195 ? -4.57 -22.594 2.803 1 76.25 195 GLN B CA 1
ATOM 3314 C C . GLN B 1 195 ? -4.527 -21.922 1.439 1 76.25 195 GLN B C 1
ATOM 3316 O O . GLN B 1 195 ? -3.754 -20.984 1.231 1 76.25 195 GLN B O 1
ATOM 3321 N N . ILE B 1 196 ? -5.352 -22.484 0.557 1 84.31 196 ILE B N 1
ATOM 3322 C CA . ILE B 1 196 ? -5.57 -21.797 -0.706 1 84.31 196 ILE B CA 1
ATOM 3323 C C . ILE B 1 196 ? -6.371 -20.516 -0.459 1 84.31 196 ILE B C 1
ATOM 3325 O O . ILE B 1 196 ? -7.473 -20.562 0.095 1 84.31 196 ILE B O 1
ATOM 3329 N N . ALA B 1 197 ? -5.852 -19.453 -0.874 1 89.94 197 ALA B N 1
ATOM 3330 C CA . ALA B 1 197 ? -6.504 -18.172 -0.666 1 89.94 197 ALA B CA 1
ATOM 3331 C C . ALA B 1 197 ? -7.809 -18.078 -1.451 1 89.94 197 ALA B C 1
ATOM 3333 O O . ALA B 1 197 ? -7.965 -18.734 -2.486 1 89.94 197 ALA B O 1
ATOM 3334 N N . ASP B 1 198 ? -8.688 -17.328 -0.992 1 91.94 198 ASP B N 1
ATOM 3335 C CA . ASP B 1 198 ? -9.945 -17.047 -1.682 1 91.94 198 ASP B CA 1
ATOM 3336 C C . ASP B 1 198 ? -10.094 -15.547 -1.954 1 91.94 198 ASP B C 1
ATOM 3338 O O . ASP B 1 198 ? -9.531 -14.719 -1.228 1 91.94 198 ASP B O 1
ATOM 3342 N N . ARG B 1 199 ? -10.758 -15.305 -3.008 1 95 199 ARG B N 1
ATOM 3343 C CA . ARG B 1 199 ? -10.945 -13.922 -3.436 1 95 199 ARG B CA 1
ATOM 3344 C C . ARG B 1 199 ? -12.352 -13.695 -3.969 1 95 199 ARG B C 1
ATOM 3346 O O . ARG B 1 199 ? -12.844 -14.477 -4.789 1 95 199 ARG B O 1
ATOM 3353 N N . VAL B 1 200 ? -12.945 -12.648 -3.496 1 96.06 200 VAL B N 1
ATOM 3354 C CA . VAL B 1 200 ? -14.273 -12.266 -3.971 1 96.06 200 VAL B CA 1
ATOM 3355 C C . VAL B 1 200 ? -14.234 -10.836 -4.516 1 96.06 200 VAL B C 1
ATOM 3357 O O . VAL B 1 200 ? -13.75 -9.922 -3.846 1 96.06 200 VAL B O 1
ATOM 3360 N N . GLN B 1 201 ? -14.758 -10.68 -5.688 1 96.81 201 GLN B N 1
ATOM 3361 C CA . GLN B 1 201 ? -14.812 -9.359 -6.309 1 96.81 201 GLN B CA 1
ATOM 3362 C C . GLN B 1 201 ? -16.266 -8.922 -6.535 1 96.81 201 GLN B C 1
ATOM 3364 O O . GLN B 1 201 ? -17.078 -9.695 -7.039 1 96.81 201 GLN B O 1
ATOM 3369 N N . TYR B 1 202 ? -16.547 -7.715 -6.078 1 97.81 202 TYR B N 1
ATOM 3370 C CA . TYR B 1 202 ? -17.828 -7.078 -6.312 1 97.81 202 TYR B CA 1
ATOM 3371 C C . TYR B 1 202 ? -17.766 -6.113 -7.488 1 97.81 202 TYR B C 1
ATOM 3373 O O . TYR B 1 202 ? -16.859 -5.27 -7.555 1 97.81 202 TYR B O 1
ATOM 3381 N N . ARG B 1 203 ? -18.703 -6.227 -8.383 1 95.81 203 ARG B N 1
ATOM 3382 C CA . ARG B 1 203 ? -18.844 -5.289 -9.492 1 95.81 203 ARG B CA 1
ATOM 3383 C C . ARG B 1 203 ? -20.203 -4.598 -9.445 1 95.81 203 ARG B C 1
ATOM 3385 O O . ARG B 1 203 ? -21.234 -5.254 -9.266 1 95.81 203 ARG B O 1
ATOM 3392 N N . CYS B 1 204 ? -20.062 -3.338 -9.57 1 93.06 204 CYS B N 1
ATOM 3393 C CA . CYS B 1 204 ? -21.312 -2.596 -9.602 1 93.06 204 CYS B CA 1
ATOM 3394 C C . CYS B 1 204 ? -22 -2.744 -10.953 1 93.06 204 CYS B C 1
ATOM 3396 O O . CYS B 1 204 ? -21.406 -2.439 -11.992 1 93.06 204 CYS B O 1
ATOM 3398 N N . GLN B 1 205 ? -23.219 -3.164 -10.898 1 92.31 205 GLN B N 1
ATOM 3399 C CA . GLN B 1 205 ? -23.984 -3.361 -12.125 1 92.31 205 GLN B CA 1
ATOM 3400 C C . GLN B 1 205 ? -24.688 -2.068 -12.547 1 92.31 205 GLN B C 1
ATOM 3402 O O . GLN B 1 205 ? -24.703 -1.09 -11.805 1 92.31 205 GLN B O 1
ATOM 3407 N N . GLN B 1 206 ? -25.219 -2.109 -13.734 1 91.12 206 GLN B N 1
ATOM 3408 C CA . GLN B 1 206 ? -25.891 -0.938 -14.297 1 91.12 206 GLN B CA 1
ATOM 3409 C C . GLN B 1 206 ? -27.062 -0.503 -13.43 1 91.12 206 GLN B C 1
ATOM 3411 O O . GLN B 1 206 ? -27.359 0.689 -13.328 1 91.12 206 GLN B O 1
ATOM 3416 N N . ASN B 1 207 ? -27.719 -1.426 -12.773 1 92 207 ASN B N 1
ATOM 3417 C CA . ASN B 1 207 ? -28.891 -1.123 -11.953 1 92 207 ASN B CA 1
ATOM 3418 C C . ASN B 1 207 ? -28.484 -0.661 -10.555 1 92 207 ASN B C 1
ATOM 3420 O O . ASN B 1 207 ? -29.344 -0.426 -9.703 1 92 207 ASN B O 1
ATOM 3424 N N . GLY B 1 208 ? -27.219 -0.632 -10.336 1 88.25 208 GLY B N 1
ATOM 3425 C CA . GLY B 1 208 ? -26.75 -0.153 -9.047 1 88.25 208 GLY B CA 1
ATOM 3426 C C . GLY B 1 208 ? -26.484 -1.27 -8.055 1 88.25 208 GLY B C 1
ATOM 3427 O O . GLY B 1 208 ? -25.938 -1.032 -6.98 1 88.25 208 GLY B O 1
ATOM 3428 N N . GLU B 1 209 ? -26.844 -2.422 -8.461 1 93.44 209 GLU B N 1
ATOM 3429 C CA . GLU B 1 209 ? -26.625 -3.562 -7.578 1 93.44 209 GLU B CA 1
ATOM 3430 C C . GLU B 1 209 ? -25.219 -4.137 -7.75 1 93.44 209 GLU B C 1
ATOM 3432 O O . GLU B 1 209 ? -24.609 -3.984 -8.812 1 93.44 209 GLU B O 1
ATOM 3437 N N . TRP B 1 210 ? -24.766 -4.738 -6.664 1 96.81 210 TRP B N 1
ATOM 3438 C CA . TRP B 1 210 ? -23.438 -5.34 -6.699 1 96.81 210 TRP B CA 1
ATOM 3439 C C . TRP B 1 210 ? -23.531 -6.836 -6.977 1 96.81 210 TRP B C 1
ATOM 3441 O O . TRP B 1 210 ? -24.406 -7.527 -6.438 1 96.81 210 TRP B O 1
ATOM 3451 N N . LEU B 1 211 ? -22.703 -7.305 -7.855 1 95.94 211 LEU B N 1
ATOM 3452 C CA . LEU B 1 211 ? -22.547 -8.727 -8.125 1 95.94 211 LEU B CA 1
ATOM 3453 C C . LEU B 1 211 ? -21.219 -9.25 -7.578 1 95.94 211 LEU B C 1
ATOM 3455 O O . LEU B 1 211 ? -20.156 -8.734 -7.93 1 95.94 211 LEU B O 1
ATOM 3459 N N . ALA B 1 212 ? -21.312 -10.25 -6.719 1 95.62 212 ALA B N 1
ATOM 3460 C CA . ALA B 1 212 ? -20.109 -10.836 -6.113 1 95.62 212 ALA B CA 1
ATOM 3461 C C . ALA B 1 212 ? -19.719 -12.133 -6.82 1 95.62 212 ALA B C 1
ATOM 3463 O O . ALA B 1 212 ? -20.578 -12.977 -7.102 1 95.62 212 ALA B O 1
ATOM 3464 N N . THR B 1 213 ? -18.469 -12.273 -7.117 1 94.12 213 THR B N 1
ATOM 3465 C CA . THR B 1 213 ? -17.969 -13.469 -7.777 1 94.12 213 THR B CA 1
ATOM 3466 C C . THR B 1 213 ? -16.641 -13.906 -7.168 1 94.12 213 THR B C 1
ATOM 3468 O O . THR B 1 213 ? -15.773 -13.07 -6.887 1 94.12 213 THR B O 1
ATOM 3471 N N . HIS B 1 214 ? -16.531 -15.219 -6.898 1 94.25 214 HIS B N 1
ATOM 3472 C CA . HIS B 1 214 ? -15.219 -15.75 -6.543 1 94.25 214 HIS B CA 1
ATOM 3473 C C . HIS B 1 214 ? -14.266 -15.695 -7.727 1 94.25 214 HIS B C 1
ATOM 3475 O O . HIS B 1 214 ? -14.625 -16.094 -8.836 1 94.25 214 HIS B O 1
ATOM 3481 N N . VAL B 1 215 ? -13.102 -15.188 -7.445 1 93.31 215 VAL B N 1
ATOM 3482 C CA . VAL B 1 215 ? -12.078 -15.156 -8.484 1 93.31 215 VAL B CA 1
ATOM 3483 C C . VAL B 1 215 ? -10.781 -15.758 -7.957 1 93.31 215 VAL B C 1
ATOM 3485 O O . VAL B 1 215 ? -10.531 -15.742 -6.75 1 93.31 215 VAL B O 1
ATOM 3488 N N . SER B 1 216 ? -10.062 -16.344 -8.875 1 89.94 216 SER B N 1
ATOM 3489 C CA . SER B 1 216 ? -8.781 -16.953 -8.5 1 89.94 216 SER B CA 1
ATOM 3490 C C . SER B 1 216 ? -7.766 -15.875 -8.125 1 89.94 216 SER B C 1
ATOM 3492 O O . SER B 1 216 ? -7.711 -14.812 -8.75 1 89.94 216 SER B O 1
ATOM 3494 N N . THR B 1 217 ? -6.938 -16.156 -7.176 1 82 217 THR B N 1
ATOM 3495 C CA . THR B 1 217 ? -5.898 -15.25 -6.695 1 82 217 THR B CA 1
ATOM 3496 C C . THR B 1 217 ? -4.68 -15.289 -7.609 1 82 217 THR B C 1
ATOM 3498 O O . THR B 1 217 ? -4.352 -16.344 -8.172 1 82 217 THR B O 1
#